Protein 1O2D (pdb70)

Secondary structure (P-SEA, 3-state):
ccccccccccccccccccccccccccccbbbbbbccccccccaaaaaaaaaaaaacccccccccccccccccccccccccccccccbbbbcccccccaaaaaaaaaaaccccccccccccccccccbbbbbbcccccccccccbbbbbccccccccccccccbbbbccccccccaaaaaaaaaaaaaaaaaaaacccccaaaaaaaaacccccccaaaaaacccccccccaaaaaaccccccccccccccccccccccccccccccccccccccccccaaaaaaaaaaacccaaaaaaaaccccbbbbcaaaaaaaaaaaaaccccccccccccaaaaaaaaaaaccc/cbbbbcccccccccccccccccccccccccbbbbbbccccccccaaaaaaaaaaaaacccccccccccccccccccccccccccccccbbbbcccccccaaaaaaaaaacccccccccccccccccccbbbbbbcccccccccccbbbbbcccbbbbbbcccccbbbbccccccccaaaaaaaaaaaaaaaaaaaacccccaaaaaaaaacccccccaaaaaacccccccccaaaaaaccccccccccccccccccccccccccccccccccccccccccaaaaaaaaaaacccaaaaaaaaccbbbbbbcaaaaaaaaaaaaaccccccccccccaaaaaaaaaaaac

Sequence (697 aa):
VWEFYPTDVFFGEKILEKRGNIIDLLGKRALVVTGKSSSKKNGSLDDLKKLLDETEISYEIFDEVEENPSFDNVKAVERYRNDSFDFVVGLGGGSPDFAKAVAVLLKEKDLSVEDLYDREKVKHWLPVVEIPTTAGTGSEVTPYSILTDPEGNKRGCTLFPVYAFLDPRYTYSSDELTLSTGVDALSHAVEGYLSRKSTPPSDALAIEAKIIHRNLPKAIEGNREARKKFVASCLAGVIAQTGTTLAHHALGYPLTTEKGIKHGKATGVLPFVEVKEEIPEKVDTVNHIFGGSLLKFLKELGLYEKVAVSSEELEKWVEKGSRAKHLKNTPGTFTPEKIRNIYREALGVHHVWEFYPTDVFFGEKILEKRGNIIDLLGKRALVVTGKSSSKKNGSLDDLKKLLDETEISYEIFDEVEENPSFDNVKAVERYRNDSFDFVVGLGGGSPDFAKAVAVLLKEKDLSVEDLYDREKVKHWLPVVEIPTTAGTGSEVTPYSILTDPEGNKRGCTLFPVYAFLDPRYTYSSDELTLSTGVDALSHAVEGYLSRKSTPPSDALAIEAKIIHRNLPKAIEGNREARKKFVASCLAGVIAQTGTTLAHHALGYPLTTEKGIKHGKATGVLPFVEVKEEIPEKVDTVNHIFGGSLLKFLKELGLYEKVAVSSEELEKWVEKGSRAKHLKNTPGTFTPEKIRNIYREALG

Radius of gyration: 32.46 Å; Cα contacts (8 Å, |Δi|>4): 1405; chains: 2; bounding box: 73×88×67 Å

Solvent-accessible surface area: 29271 Å² total

Nearest PDB structures (foldseek):
  1o2d-assembly1_A  TM=9.999E-01  e=1.617E-58  Thermotoga maritima
  1vhd-assembly1_B  TM=1.001E+00  e=2.723E-58  Thermotoga maritima
  1vlj-assembly1_A  TM=8.735E-01  e=1.196E-21  Thermotoga maritima MSB8
  7w9z-assembly1_B  TM=8.378E-01  e=2.999E-19  Bacillus spizizenii ATCC 6633 = JCM 2499
  3rf7-assembly1_A-2  TM=7.989E-01  e=1.140E-16  Shewanella denitrificans OS217

Structure (mmCIF, N/CA/C/O backbone):
data_1O2D
#
_entry.id   1O2D
#
_cell.length_a   58.047
_cell.length_b   85.283
_cell.length_c   72.080
_cell.angle_alpha   90.00
_cell.angle_beta   96.29
_cell.angle_gamma   90.00
#
_symmetry.space_group_name_H-M   'P 1 21 1'
#
loop_
_entity.id
_entity.type
_entity.pdbx_description
1 polymer 'Alcohol dehydrogenase, iron-containing'
2 non-polymer 'FE (III) ION'
3 non-polymer 'NADP NICOTINAMIDE-ADENINE-DINUCLEOTIDE PHOSPHATE'
4 non-polymer 2-AMINO-2-HYDROXYMETHYL-PROPANE-1,3-DIOL
5 water water
#
loop_
_atom_site.group_PDB
_atom_site.id
_atom_site.type_symbol
_atom_site.label_atom_id
_atom_site.label_alt_id
_atom_site.label_comp_id
_atom_site.label_asym_id
_atom_site.label_entity_id
_atom_site.label_seq_id
_atom_site.pdbx_PDB_ins_code
_atom_site.Cartn_x
_atom_site.Cartn_y
_atom_site.Cartn_z
_atom_site.occupancy
_atom_site.B_iso_or_equiv
_atom_site.auth_seq_id
_atom_site.auth_comp_id
_atom_site.auth_asym_id
_atom_site.auth_atom_id
_atom_site.pdbx_PDB_model_num
ATOM 1 N N . VAL A 1 13 ? 5.696 25.802 62.663 1.00 11.19 1 VAL A N 1
ATOM 2 C CA . VAL A 1 13 ? 6.705 26.819 63.069 1.00 11.22 1 VAL A CA 1
ATOM 3 C C . VAL A 1 13 ? 6.658 28.024 62.134 1.00 9.24 1 VAL A C 1
ATOM 4 O O . VAL A 1 13 ? 6.473 27.869 60.925 1.00 10.73 1 VAL A O 1
ATOM 8 N N . TRP A 1 14 ? 6.810 29.218 62.683 1.00 6.15 2 TRP A N 1
ATOM 9 C CA . TRP A 1 14 ? 7.140 30.360 61.842 1.00 6.20 2 TRP A CA 1
ATOM 10 C C . TRP A 1 14 ? 8.365 31.079 62.382 1.00 5.21 2 TRP A C 1
ATOM 11 O O . TRP A 1 14 ? 8.734 30.945 63.558 1.00 5.26 2 TRP A O 1
ATOM 22 N N . GLU A 1 15 ? 8.995 31.828 61.486 1.00 4.84 3 GLU A N 1
ATOM 23 C CA . GLU A 1 15 ? 10.197 32.612 61.763 1.00 5.67 3 GLU A CA 1
ATOM 24 C C . GLU A 1 15 ? 10.017 34.020 61.237 1.00 5.96 3 GLU A C 1
ATOM 25 O O . GLU A 1 15 ? 9.412 34.211 60.169 1.00 7.20 3 GLU A O 1
ATOM 31 N N . PHE A 1 16 ? 10.509 35.000 61.994 1.00 4.69 4 PHE A N 1
ATOM 32 C CA . PHE A 1 16 ? 10.686 36.341 61.466 1.00 5.13 4 PHE A CA 1
ATOM 33 C C . PHE A 1 16 ? 12.149 36.698 61.499 1.00 5.48 4 PHE A C 1
ATOM 34 O O . PHE A 1 16 ? 12.778 36.625 62.538 1.00 4.70 4 PHE A O 1
ATOM 42 N N . TYR A 1 17 ? 12.657 37.129 60.358 1.00 5.25 5 TYR A N 1
ATOM 43 C CA . TYR A 1 17 ? 14.011 37.614 60.284 1.00 4.73 5 TYR A CA 1
ATOM 44 C C . TYR A 1 17 ? 14.073 38.665 59.176 1.00 5.67 5 TYR A C 1
ATOM 45 O O . TYR A 1 17 ? 13.768 38.410 58.023 1.00 6.23 5 TYR A O 1
ATOM 62 N N . PRO A 1 19 ? 16.838 41.715 59.106 1.00 6.61 7 PRO A N 1
ATOM 63 C CA . PRO A 1 19 ? 17.873 42.434 59.854 1.00 7.31 7 PRO A CA 1
ATOM 64 C C . PRO A 1 19 ? 18.350 43.749 59.259 1.00 8.49 7 PRO A C 1
ATOM 65 O O . PRO A 1 19 ? 19.170 44.433 59.889 1.00 8.50 7 PRO A O 1
ATOM 69 N N . THR A 1 20 ? 17.826 44.135 58.109 1.00 6.39 8 THR A N 1
ATOM 70 C CA . THR A 1 20 ? 18.243 45.370 57.490 1.00 6.96 8 THR A CA 1
ATOM 71 C C . THR A 1 20 ? 17.820 46.548 58.348 1.00 7.62 8 THR A C 1
ATOM 72 O O . THR A 1 20 ? 16.704 46.574 58.874 1.00 7.89 8 THR A O 1
ATOM 76 N N . ASP A 1 21 ? 18.720 47.531 58.493 1.00 6.45 9 ASP A N 1
ATOM 77 C CA . ASP A 1 21 ? 18.393 48.783 59.194 1.00 6.50 9 ASP A CA 1
ATOM 78 C C . ASP A 1 21 ? 17.914 49.775 58.121 1.00 6.88 9 ASP A C 1
ATOM 79 O O . ASP A 1 21 ? 18.654 50.122 57.215 1.00 7.38 9 ASP A O 1
ATOM 84 N N . VAL A 1 22 ? 16.624 50.129 58.204 1.00 6.67 10 VAL A N 1
ATOM 85 C CA . VAL A 1 22 ? 15.907 50.843 57.142 1.00 6.81 10 VAL A CA 1
ATOM 86 C C . VAL A 1 22 ? 15.671 52.272 57.566 1.00 6.84 10 VAL A C 1
ATOM 87 O O . VAL A 1 22 ? 15.174 52.530 58.674 1.00 7.63 10 VAL A O 1
ATOM 91 N N . PHE A 1 23 ? 16.036 53.201 56.698 1.00 6.89 11 PHE A N 1
ATOM 92 C CA . PHE A 1 23 ? 15.876 54.615 56.951 1.00 6.59 11 PHE A CA 1
ATOM 93 C C . PHE A 1 23 ? 15.068 55.235 55.820 1.00 6.75 11 PHE A C 1
ATOM 94 O O . PHE A 1 23 ? 15.398 55.040 54.670 1.00 8.03 11 PHE A O 1
ATOM 102 N N . PHE A 1 24 ? 14.005 55.955 56.154 1.00 6.73 12 PHE A N 1
ATOM 103 C CA . PHE A 1 24 ? 13.085 56.525 55.181 1.00 6.95 12 PHE A CA 1
ATOM 104 C C . PHE A 1 24 ? 12.889 58.020 55.423 1.00 6.67 12 PHE A C 1
ATOM 105 O O . PHE A 1 24 ? 12.571 58.439 56.523 1.00 7.79 12 PHE A O 1
ATOM 113 N N . GLY A 1 25 ? 13.014 58.817 54.369 1.00 6.74 13 GLY A N 1
ATOM 114 C CA . GLY A 1 25 ? 12.633 60.210 54.415 1.00 7.98 13 GLY A CA 1
ATOM 115 C C . GLY A 1 25 ? 13.265 61.053 53.345 1.00 7.29 13 GLY A C 1
ATOM 116 O O . GLY A 1 25 ? 14.207 60.651 52.702 1.00 7.85 13 GLY A O 1
ATOM 117 N N . GLU A 1 26 ? 12.740 62.257 53.168 1.00 8.07 14 GLU A N 1
ATOM 118 C CA . GLU A 1 26 ? 13.405 63.211 52.296 1.00 7.42 14 GLU A CA 1
ATOM 119 C C . GLU A 1 26 ? 14.769 63.532 52.858 1.00 7.99 14 GLU A C 1
ATOM 120 O O . GLU A 1 26 ? 14.927 63.692 54.068 1.00 8.73 14 GLU A O 1
ATOM 126 N N . LYS A 1 27 ? 15.754 63.621 51.976 1.00 7.34 15 LYS A N 1
ATOM 127 C CA . LYS A 1 27 ? 17.143 63.881 52.356 1.00 7.66 15 LYS A CA 1
ATOM 128 C C . LYS A 1 27 ? 17.719 62.851 53.326 1.00 8.47 15 LYS A C 1
ATOM 129 O O . LYS A 1 27 ? 18.556 63.149 54.170 1.00 8.49 15 LYS A O 1
ATOM 135 N N . ILE A 1 28 ? 17.328 61.593 53.154 1.00 7.67 16 ILE A N 1
ATOM 136 C CA . ILE A 1 28 ? 17.759 60.556 54.083 1.00 8.16 16 ILE A CA 1
ATOM 137 C C . ILE A 1 28 ? 19.258 60.283 54.007 1.00 8.47 16 ILE A C 1
ATOM 138 O O . ILE A 1 28 ? 19.846 59.885 54.999 1.00 8.86 16 ILE A O 1
ATOM 143 N N . LEU A 1 29 ? 19.888 60.455 52.846 1.00 8.26 17 LEU A N 1
ATOM 144 C CA . LEU A 1 29 ? 21.323 60.214 52.785 1.00 8.50 17 LEU A CA 1
ATOM 145 C C . LEU A 1 29 ? 22.074 61.267 53.610 1.00 8.35 17 LEU A C 1
ATOM 146 O O . LEU A 1 29 ? 22.989 60.933 54.350 1.00 9.15 17 LEU A O 1
ATOM 151 N N . GLU A 1 30 ? 21.630 62.518 53.532 1.00 8.29 18 GLU A N 1
ATOM 152 C CA . GLU A 1 30 ? 22.152 63.550 54.432 1.00 9.47 18 GLU A CA 1
ATOM 153 C C . GLU A 1 30 ? 21.925 63.227 55.897 1.00 9.90 18 GLU A C 1
ATOM 154 O O . GLU A 1 30 ? 22.834 63.357 56.738 1.00 10.64 18 GLU A O 1
ATOM 160 N N . LYS A 1 31 ? 20.720 62.824 56.227 1.00 9.61 19 LYS A N 1
ATOM 161 C CA . LYS A 1 31 ? 20.322 62.727 57.631 1.00 9.59 19 LYS A CA 1
ATOM 162 C C . LYS A 1 31 ? 20.743 61.446 58.334 1.00 11.37 19 LYS A C 1
ATOM 163 O O . LYS A 1 31 ? 20.942 61.440 59.547 1.00 14.39 19 LYS A O 1
ATOM 169 N N . ARG A 1 32 ? 20.881 60.363 57.600 1.00 9.01 20 ARG A N 1
ATOM 170 C CA . ARG A 1 32 ? 21.207 59.082 58.216 1.00 9.20 20 ARG A CA 1
ATOM 171 C C . ARG A 1 32 ? 22.320 58.340 57.501 1.00 8.19 20 ARG A C 1
ATOM 172 O O . ARG A 1 32 ? 22.781 57.325 58.005 1.00 9.57 20 ARG A O 1
ATOM 180 N N . GLY A 1 33 ? 22.748 58.821 56.339 1.00 8.44 21 GLY A N 1
ATOM 181 C CA . GLY A 1 33 ? 23.665 58.050 55.522 1.00 8.17 21 GLY A CA 1
ATOM 182 C C . GLY A 1 33 ? 25.070 57.888 56.076 1.00 7.90 21 GLY A C 1
ATOM 183 O O . GLY A 1 33 ? 25.788 56.980 55.675 1.00 7.89 21 GLY A O 1
ATOM 184 N N . ASN A 1 34 ? 25.483 58.748 57.006 1.00 8.65 22 ASN A N 1
ATOM 185 C CA . ASN A 1 34 ? 26.858 58.653 57.530 1.00 8.31 22 ASN A CA 1
ATOM 186 C C . ASN A 1 34 ? 27.147 57.355 58.236 1.00 9.60 22 ASN A C 1
ATOM 187 O O . ASN A 1 34 ? 28.309 57.025 58.422 1.00 9.49 22 ASN A O 1
ATOM 192 N N . ILE A 1 35 ? 26.122 56.608 58.600 1.00 8.13 23 ILE A N 1
ATOM 193 C CA . ILE A 1 35 ? 26.295 55.282 59.216 1.00 7.87 23 ILE A CA 1
ATOM 194 C C . ILE A 1 35 ? 27.082 54.328 58.329 1.00 8.57 23 ILE A C 1
ATOM 195 O O . ILE A 1 35 ? 27.695 53.385 58.837 1.00 9.32 23 ILE A O 1
ATOM 200 N N . ILE A 1 36 ? 27.121 54.584 57.019 1.00 8.49 24 ILE A N 1
ATOM 201 C CA . ILE A 1 36 ? 27.892 53.710 56.145 1.00 8.09 24 ILE A CA 1
ATOM 202 C C . ILE A 1 36 ? 29.380 53.735 56.457 1.00 8.99 24 ILE A C 1
ATOM 203 O O . ILE A 1 36 ? 30.116 52.849 56.040 1.00 8.11 24 ILE A O 1
ATOM 208 N N . ASP A 1 37 ? 29.819 54.724 57.221 1.00 8.91 25 ASP A N 1
ATOM 209 C CA . ASP A 1 37 ? 31.234 54.795 57.570 1.00 9.82 25 ASP A CA 1
ATOM 210 C C . ASP A 1 37 ? 31.668 53.639 58.456 1.00 10.23 25 ASP A C 1
ATOM 211 O O . ASP A 1 37 ? 32.870 53.358 58.588 1.00 12.29 25 ASP A O 1
ATOM 216 N N . LEU A 1 38 ? 30.700 52.947 59.033 1.00 8.96 26 LEU A N 1
ATOM 217 C CA . LEU A 1 38 ? 30.969 51.737 59.801 1.00 9.37 26 LEU A CA 1
ATOM 218 C C . LEU A 1 38 ? 31.416 50.567 58.933 1.00 9.73 26 LEU A C 1
ATOM 219 O O . LEU A 1 38 ? 31.980 49.604 59.444 1.00 11.09 26 LEU A O 1
ATOM 224 N N . LEU A 1 39 ? 31.186 50.660 57.628 1.00 9.16 27 LEU A N 1
ATOM 225 C CA . LEU A 1 39 ? 31.421 49.545 56.719 1.00 9.23 27 LEU A CA 1
ATOM 226 C C . LEU A 1 39 ? 32.805 49.544 56.092 1.00 8.97 27 LEU A C 1
ATOM 227 O O . LEU A 1 39 ? 33.264 48.509 55.633 1.00 11.37 27 LEU A O 1
ATOM 232 N N . GLY A 1 40 ? 33.469 50.691 56.064 1.00 8.95 28 GLY A N 1
ATOM 233 C CA . GLY A 1 40 ? 34.819 50.757 55.524 1.00 9.57 28 GLY A CA 1
ATOM 234 C C . GLY A 1 40 ? 35.099 52.028 54.766 1.00 9.49 28 GLY A C 1
ATOM 235 O O . GLY A 1 40 ? 34.390 52.994 54.905 1.00 11.20 28 GLY A O 1
ATOM 236 N N . LYS A 1 41 ? 36.174 52.011 53.985 1.00 8.92 29 LYS A N 1
ATOM 237 C CA . LYS A 1 41 ? 36.760 53.211 53.385 1.00 9.08 29 LYS A CA 1
ATOM 238 C C . LYS A 1 41 ? 36.723 53.209 51.869 1.00 7.80 29 LYS A C 1
ATOM 239 O O . LYS A 1 41 ? 37.115 54.194 51.263 1.00 8.72 29 LYS A O 1
ATOM 245 N N . ARG A 1 42 ? 36.248 52.124 51.258 1.00 6.63 30 ARG A N 1
ATOM 246 C CA . ARG A 1 42 ? 36.193 52.047 49.788 1.00 7.04 30 ARG A CA 1
ATOM 247 C C . ARG A 1 42 ? 34.956 51.265 49.366 1.00 6.43 30 ARG A C 1
ATOM 248 O O . ARG A 1 42 ? 34.697 50.188 49.883 1.00 7.05 30 ARG A O 1
ATOM 256 N N . ALA A 1 43 ? 34.191 51.812 48.436 1.00 6.70 31 ALA A N 1
ATOM 257 C CA . ALA A 1 43 ? 32.916 51.217 48.002 1.00 6.51 31 ALA A CA 1
ATOM 258 C C . ALA A 1 43 ? 32.794 51.112 46.480 1.00 6.53 31 ALA A C 1
ATOM 259 O O . ALA A 1 43 ? 33.318 51.955 45.748 1.00 6.50 31 ALA A O 1
ATOM 261 N N . LEU A 1 44 ? 32.076 50.087 46.026 1.00 6.37 32 LEU A N 1
ATOM 262 C CA . LEU A 1 44 ? 31.666 49.966 44.637 1.00 5.92 32 LEU A CA 1
ATOM 263 C C . LEU A 1 44 ? 30.185 50.327 44.563 1.00 6.06 32 LEU A C 1
ATOM 264 O O . LEU A 1 44 ? 29.358 49.737 45.273 1.00 7.21 32 LEU A O 1
ATOM 269 N N . VAL A 1 45 ? 29.875 51.297 43.713 1.00 5.98 33 VAL A N 1
ATOM 270 C CA . VAL A 1 45 ? 28.506 51.679 43.423 1.00 6.26 33 VAL A CA 1
ATOM 271 C C . VAL A 1 45 ? 28.088 51.012 42.122 1.00 6.87 33 VAL A C 1
ATOM 272 O O . VAL A 1 45 ? 28.770 51.150 41.109 1.00 7.20 33 VAL A O 1
ATOM 276 N N . VAL A 1 46 ? 26.952 50.319 42.156 1.00 6.36 34 VAL A N 1
ATOM 277 C CA . VAL A 1 46 ? 26.381 49.781 40.920 1.00 8.08 34 VAL A CA 1
ATOM 278 C C . VAL A 1 46 ? 25.013 50.420 40.670 1.00 7.67 34 VAL A C 1
ATOM 279 O O . VAL A 1 46 ? 24.187 50.537 41.580 1.00 7.85 34 VAL A O 1
ATOM 283 N N . THR A 1 47 ? 24.802 50.853 39.427 1.00 7.69 35 THR A N 1
ATOM 284 C CA . THR A 1 47 ? 23.611 51.571 39.054 1.00 8.21 35 THR A CA 1
ATOM 285 C C . THR A 1 47 ? 23.302 51.393 37.576 1.00 8.56 35 THR A C 1
ATOM 286 O O . THR A 1 47 ? 24.121 50.873 36.824 1.00 8.75 35 THR A O 1
ATOM 290 N N . GLY A 1 48 ? 22.106 51.792 37.170 1.00 9.24 36 GLY A N 1
ATOM 291 C CA . GLY A 1 48 ? 21.752 51.778 35.765 1.00 10.16 36 GLY A CA 1
ATOM 292 C C . GLY A 1 48 ? 22.380 52.916 34.980 1.00 11.14 36 GLY A C 1
ATOM 293 O O . GLY A 1 48 ? 23.070 53.785 35.526 1.00 11.87 36 GLY A O 1
ATOM 294 N N . LYS A 1 49 ? 22.117 52.938 33.674 1.00 12.29 37 LYS A N 1
ATOM 295 C CA . LYS A 1 49 ? 22.831 53.830 32.776 1.00 13.91 37 LYS A CA 1
ATOM 296 C C . LYS A 1 49 ? 22.468 55.302 32.909 1.00 13.77 37 LYS A C 1
ATOM 297 O O . LYS A 1 49 ? 23.328 56.157 32.704 1.00 15.60 37 LYS A O 1
ATOM 303 N N . SER A 1 50 ? 21.223 55.605 33.255 1.00 12.30 38 SER A N 1
ATOM 304 C CA . SER A 1 50 ? 20.763 56.999 33.180 1.00 12.78 38 SER A CA 1
ATOM 305 C C . SER A 1 50 ? 19.935 57.540 34.336 1.00 12.25 38 SER A C 1
ATOM 306 O O . SER A 1 50 ? 20.108 58.696 34.722 1.00 12.07 38 SER A O 1
ATOM 311 N N . SER A 1 51 ? 19.006 56.752 34.881 1.00 11.32 39 SER A N 1
ATOM 312 C CA . SER A 1 51 ? 17.988 57.367 35.738 1.00 10.49 39 SER A CA 1
ATOM 313 C C . SER A 1 51 ? 18.556 57.997 37.001 1.00 9.61 39 SER A C 1
ATOM 314 O O . SER A 1 51 ? 18.036 59.019 37.442 1.00 10.77 39 SER A O 1
ATOM 317 N N . SER A 1 52 ? 19.596 57.414 37.594 1.00 9.16 40 SER A N 1
ATOM 318 C CA . SER A 1 52 ? 20.123 57.932 38.849 1.00 9.15 40 SER A CA 1
ATOM 319 C C . SER A 1 52 ? 20.856 59.243 38.666 1.00 9.71 40 SER A C 1
ATOM 320 O O . SER A 1 52 ? 21.071 59.956 39.623 1.00 9.68 40 SER A O 1
ATOM 323 N N . LYS A 1 53 ? 21.178 59.593 37.421 1.00 10.27 41 LYS A N 1
ATOM 324 C CA . LYS A 1 53 ? 21.732 60.909 37.118 1.00 12.01 41 LYS A CA 1
ATOM 325 C C . LYS A 1 53 ? 20.691 62.014 36.992 1.00 13.07 41 LYS A C 1
ATOM 326 O O . LYS A 1 53 ? 21.063 63.193 36.960 1.00 15.90 41 LYS A O 1
ATOM 332 N N . LYS A 1 54 ? 19.414 61.646 36.887 1.00 13.62 42 LYS A N 1
ATOM 333 C CA . LYS A 1 54 ? 18.338 62.600 36.606 1.00 14.52 42 LYS A CA 1
ATOM 334 C C . LYS A 1 54 ? 17.362 62.830 37.758 1.00 15.09 42 LYS A C 1
ATOM 335 O O . LYS A 1 54 ? 16.480 63.686 37.660 1.00 17.84 42 LYS A O 1
ATOM 341 N N . ASN A 1 55 ? 17.491 62.068 38.836 1.00 13.59 43 ASN A N 1
ATOM 342 C CA . ASN A 1 55 ? 16.623 62.250 39.998 1.00 12.10 43 ASN A CA 1
ATOM 343 C C . ASN A 1 55 ? 17.364 62.705 41.265 1.00 13.27 43 ASN A C 1
ATOM 344 O O . ASN A 1 55 ? 16.808 62.656 42.370 1.00 13.54 43 ASN A O 1
ATOM 349 N N . GLY A 1 56 ? 18.615 63.109 41.104 1.00 12.85 44 GLY A N 1
ATOM 350 C CA . GLY A 1 56 ? 19.430 63.584 42.215 1.00 11.92 44 GLY A CA 1
ATOM 351 C C . GLY A 1 56 ? 20.132 62.522 43.044 1.00 10.13 44 GLY A C 1
ATOM 352 O O . GLY A 1 56 ? 20.975 62.854 43.863 1.00 10.06 44 GLY A O 1
ATOM 353 N N . SER A 1 57 ? 19.811 61.244 42.824 1.00 8.70 45 SER A N 1
ATOM 354 C CA . SER A 1 57 ? 20.256 60.200 43.722 1.00 7.68 45 SER A CA 1
ATOM 355 C C . SER A 1 57 ? 21.762 59.948 43.623 1.00 7.68 45 SER A C 1
ATOM 356 O O . SER A 1 57 ? 22.434 59.840 44.633 1.00 8.15 45 SER A O 1
ATOM 359 N N . LEU A 1 58 ? 22.287 59.851 42.414 1.00 8.03 46 LEU A N 1
ATOM 360 C CA . LEU A 1 58 ? 23.712 59.617 42.275 1.00 8.02 46 LEU A CA 1
ATOM 361 C C . LEU A 1 58 ? 24.486 60.812 42.830 1.00 9.05 46 LEU A C 1
ATOM 362 O O . LEU A 1 58 ? 25.484 60.649 43.510 1.00 8.71 46 LEU A O 1
ATOM 367 N N . ASP A 1 59 ? 23.998 62.024 42.600 1.00 9.96 47 ASP A N 1
ATOM 368 C CA . ASP A 1 59 ? 24.672 63.192 43.175 1.00 10.24 47 ASP A CA 1
ATOM 369 C C . ASP A 1 59 ? 24.657 63.174 44.725 1.00 9.16 47 ASP A C 1
ATOM 370 O O . ASP A 1 59 ? 25.648 63.526 45.376 1.00 8.44 47 ASP A O 1
ATOM 375 N N . ASP A 1 60 ? 23.531 62.813 45.319 1.00 9.09 48 ASP A N 1
ATOM 376 C CA . ASP A 1 60 ? 23.438 62.737 46.770 1.00 7.88 48 ASP A CA 1
ATOM 377 C C . ASP A 1 60 ? 24.381 61.655 47.288 1.00 7.98 48 ASP A C 1
ATOM 378 O O . ASP A 1 60 ? 24.991 61.817 48.353 1.00 8.43 48 ASP A O 1
ATOM 383 N N . LEU A 1 61 ? 24.478 60.537 46.572 1.00 7.89 49 LEU A N 1
ATOM 384 C CA . LEU A 1 61 ? 25.377 59.469 46.994 1.00 7.70 49 LEU A CA 1
ATOM 385 C C . LEU A 1 61 ? 26.838 59.893 46.911 1.00 8.15 49 LEU A C 1
ATOM 386 O O . LEU A 1 61 ? 27.624 59.636 47.834 1.00 8.42 49 LEU A O 1
ATOM 391 N N . LYS A 1 62 ? 27.207 60.560 45.821 1.00 8.10 50 LYS A N 1
ATOM 392 C CA . LYS A 1 62 ? 28.560 61.092 45.706 1.00 8.71 50 LYS A CA 1
ATOM 393 C C . LYS A 1 62 ? 28.855 62.105 46.831 1.00 8.74 50 LYS A C 1
ATOM 394 O O . LYS A 1 62 ? 29.939 62.104 47.382 1.00 9.91 50 LYS A O 1
ATOM 404 N N . LYS A 1 63 ? 27.872 62.917 47.212 1.00 8.87 51 LYS A N 1
ATOM 405 C CA . LYS A 1 63 ? 28.056 63.863 48.302 1.00 8.76 51 LYS A CA 1
ATOM 406 C C . LYS A 1 63 ? 28.318 63.119 49.609 1.00 9.02 51 LYS A C 1
ATOM 407 O O . LYS A 1 63 ? 29.181 63.504 50.379 1.00 9.75 51 LYS A O 1
ATOM 413 N N . LEU A 1 64 ? 27.582 62.043 49.837 1.00 8.24 52 LEU A N 1
ATOM 414 C CA . LEU A 1 64 ? 27.695 61.248 51.042 1.00 8.67 52 LEU A CA 1
ATOM 415 C C . LEU A 1 64 ? 29.049 60.536 51.123 1.00 7.87 52 LEU A C 1
ATOM 416 O O . LEU A 1 64 ? 29.712 60.524 52.180 1.00 9.06 52 LEU A O 1
ATOM 421 N N . LEU A 1 65 ? 29.495 59.978 50.009 1.00 8.51 53 LEU A N 1
ATOM 422 C CA . LEU A 1 65 ? 30.781 59.299 49.982 1.00 8.10 53 LEU A CA 1
ATOM 423 C C . LEU A 1 65 ? 31.924 60.295 50.189 1.00 9.34 53 LEU A C 1
ATOM 424 O O . LEU A 1 65 ? 32.926 59.993 50.833 1.00 9.35 53 LEU A O 1
ATOM 429 N N . ASP A 1 66 ? 31.801 61.475 49.617 1.00 10.09 54 ASP A N 1
ATOM 430 C CA . ASP A 1 66 ? 32.791 62.508 49.844 1.00 11.17 54 ASP A CA 1
ATOM 431 C C . ASP A 1 66 ? 32.801 62.944 51.308 1.00 10.89 54 ASP A C 1
ATOM 432 O O . ASP A 1 66 ? 33.870 63.026 51.904 1.00 11.69 54 ASP A O 1
ATOM 437 N N . GLU A 1 67 ? 31.633 63.155 51.896 1.00 10.96 55 GLU A N 1
ATOM 438 C CA . GLU A 1 67 ? 31.500 63.562 53.303 1.00 11.40 55 GLU A CA 1
ATOM 439 C C . GLU A 1 67 ? 32.136 62.567 54.253 1.00 11.83 55 GLU A C 1
ATOM 440 O O . GLU A 1 67 ? 32.872 62.957 55.166 1.00 13.22 55 GLU A O 1
ATOM 446 N N . THR A 1 68 ? 31.901 61.282 53.998 1.00 10.41 56 THR A N 1
ATOM 447 C CA . THR A 1 68 ? 32.415 60.197 54.837 1.00 10.23 56 THR A CA 1
ATOM 448 C C . THR A 1 68 ? 33.836 59.795 54.470 1.00 9.85 56 THR A C 1
ATOM 449 O O . THR A 1 68 ? 34.398 58.918 55.122 1.00 11.13 56 THR A O 1
ATOM 453 N N . GLU A 1 69 ? 34.380 60.406 53.422 1.00 8.90 57 GLU A N 1
ATOM 454 C CA . GLU A 1 69 ? 35.744 60.152 52.940 1.00 9.79 57 GLU A CA 1
ATOM 455 C C . GLU A 1 69 ? 35.946 58.687 52.588 1.00 9.43 57 GLU A C 1
ATOM 456 O O . GLU A 1 69 ? 36.947 58.045 52.928 1.00 9.46 57 GLU A O 1
ATOM 462 N N . ILE A 1 70 ? 34.962 58.180 51.859 1.00 7.66 58 ILE A N 1
ATOM 463 C CA . ILE A 1 70 ? 34.981 56.820 51.325 1.00 7.72 58 ILE A CA 1
ATOM 464 C C . ILE A 1 70 ? 35.242 56.927 49.818 1.00 8.01 58 ILE A C 1
ATOM 465 O O . ILE A 1 70 ? 34.487 57.612 49.116 1.00 8.32 58 ILE A O 1
ATOM 470 N N . SER A 1 71 ? 36.332 56.326 49.338 1.00 6.19 59 SER A N 1
ATOM 471 C CA . SER A 1 71 ? 36.628 56.341 47.903 1.00 6.72 59 SER A CA 1
ATOM 472 C C . SER A 1 71 ? 35.681 55.371 47.207 1.00 6.59 59 SER A C 1
ATOM 473 O O . SER A 1 71 ? 35.105 54.466 47.826 1.00 6.97 59 SER A O 1
ATOM 476 N N . TYR A 1 72 ? 35.535 55.536 45.908 1.00 6.51 60 TYR A N 1
ATOM 477 C CA . TYR A 1 72 ? 34.579 54.704 45.203 1.00 7.46 60 TYR A CA 1
ATOM 478 C C . TYR A 1 72 ? 34.856 54.585 43.736 1.00 7.53 60 TYR A C 1
ATOM 479 O O . TYR A 1 72 ? 35.576 55.393 43.157 1.00 8.00 60 TYR A O 1
ATOM 488 N N . GLU A 1 73 ? 34.260 53.555 43.140 1.00 7.43 61 GLU A N 1
ATOM 489 C CA . GLU A 1 73 ? 34.093 53.467 41.697 1.00 7.89 61 GLU A CA 1
ATOM 490 C C . GLU A 1 73 ? 32.612 53.316 41.404 1.00 8.41 61 GLU A C 1
ATOM 491 O O . GLU A 1 73 ? 31.881 52.804 42.226 1.00 7.98 61 GLU A O 1
ATOM 497 N N . ILE A 1 74 ? 32.192 53.798 40.245 1.00 8.89 62 ILE A N 1
ATOM 498 C CA . ILE A 1 74 ? 30.821 53.657 39.748 1.00 8.77 62 ILE A CA 1
ATOM 499 C C . ILE A 1 74 ? 30.768 52.775 38.522 1.00 9.74 62 ILE A C 1
ATOM 500 O O . ILE A 1 74 ? 31.389 53.070 37.488 1.00 10.04 62 ILE A O 1
ATOM 505 N N . PHE A 1 75 ? 29.983 51.708 38.638 1.00 8.86 63 PHE A N 1
ATOM 506 C CA . PHE A 1 75 ? 29.589 50.880 37.518 1.00 8.81 63 PHE A CA 1
ATOM 507 C C . PHE A 1 75 ? 28.160 51.247 37.168 1.00 9.95 63 PHE A C 1
ATOM 508 O O . PHE A 1 75 ? 27.225 50.824 37.843 1.00 10.03 63 PHE A O 1
ATOM 516 N N . ASP A 1 76 ? 28.009 52.059 36.123 1.00 9.96 64 ASP A N 1
ATOM 517 C CA . ASP A 1 76 ? 26.702 52.563 35.707 1.00 10.46 64 ASP A CA 1
ATOM 518 C C . ASP A 1 76 ? 26.253 51.875 34.439 1.00 11.43 64 ASP A C 1
ATOM 519 O O . ASP A 1 76 ? 25.750 52.498 33.522 1.00 13.60 64 ASP A O 1
ATOM 524 N N . GLU A 1 77 ? 26.422 50.555 34.415 1.00 11.07 65 GLU A N 1
ATOM 525 C CA . GLU A 1 77 ? 26.114 49.760 33.247 1.00 10.30 65 GLU A CA 1
ATOM 526 C C . GLU A 1 77 ? 25.251 48.575 33.563 1.00 9.44 65 GLU A C 1
ATOM 527 O O . GLU A 1 77 ? 25.220 47.598 32.817 1.00 10.61 65 GLU A O 1
ATOM 533 N N . VAL A 1 78 ? 24.483 48.651 34.640 1.00 8.74 66 VAL A N 1
ATOM 534 C CA . VAL A 1 78 ? 23.542 47.588 34.920 1.00 8.47 66 VAL A CA 1
ATOM 535 C C . VAL A 1 78 ? 22.333 47.693 33.989 1.00 9.84 66 VAL A C 1
ATOM 536 O O . VAL A 1 78 ? 21.683 48.739 33.904 1.00 10.52 66 VAL A O 1
ATOM 540 N N . GLU A 1 79 ? 22.031 46.579 33.315 1.00 10.30 67 GLU A N 1
ATOM 541 C CA . GLU A 1 79 ? 20.881 46.506 32.417 1.00 11.82 67 GLU A CA 1
ATOM 542 C C . GLU A 1 79 ? 19.655 46.015 33.146 1.00 11.79 67 GLU A C 1
ATOM 543 O O . GLU A 1 79 ? 19.770 45.337 34.154 1.00 12.14 67 GLU A O 1
ATOM 549 N N . GLU A 1 80 ? 18.474 46.363 32.635 1.00 12.50 68 GLU A N 1
ATOM 550 C CA . GLU A 1 80 ? 17.229 45.811 33.164 1.00 12.63 68 GLU A CA 1
ATOM 551 C C . GLU A 1 80 ? 17.261 44.287 33.099 1.00 12.48 68 GLU A C 1
ATOM 552 O O . GLU A 1 80 ? 17.672 43.718 32.069 1.00 12.37 68 GLU A O 1
ATOM 558 N N . ASN A 1 81 ? 16.773 43.610 34.142 1.00 12.27 69 ASN A N 1
ATOM 559 C CA . ASN A 1 81 ? 16.764 42.143 34.150 1.00 11.82 69 ASN A CA 1
ATOM 560 C C . ASN A 1 81 ? 18.181 41.618 33.903 1.00 12.12 69 ASN A C 1
ATOM 561 O O . ASN A 1 81 ? 18.454 40.900 32.927 1.00 13.60 69 ASN A O 1
ATOM 566 N N . PRO A 1 82 ? 19.114 41.985 34.771 1.00 11.31 70 PRO A N 1
ATOM 567 C CA . PRO A 1 82 ? 20.529 41.749 34.475 1.00 11.29 70 PRO A CA 1
ATOM 568 C C . PRO A 1 82 ? 20.864 40.286 34.234 1.00 11.08 70 PRO A C 1
ATOM 569 O O . PRO A 1 82 ? 20.401 39.387 34.914 1.00 10.64 70 PRO A O 1
ATOM 573 N N . SER A 1 83 ? 21.690 40.046 33.230 1.00 12.50 71 SER A N 1
ATOM 574 C CA . SER A 1 83 ? 22.080 38.701 32.897 1.00 12.90 71 SER A CA 1
ATOM 575 C C . SER A 1 83 ? 23.319 38.242 33.671 1.00 13.38 71 SER A C 1
ATOM 576 O O . SER A 1 83 ? 24.072 39.064 34.204 1.00 12.81 71 SER A O 1
ATOM 579 N N . PHE A 1 84 ? 23.561 36.930 33.684 1.00 13.37 72 PHE A N 1
ATOM 580 C CA . PHE A 1 84 ? 24.806 36.369 34.197 1.00 13.98 72 PHE A CA 1
ATOM 581 C C . PHE A 1 84 ? 26.009 37.084 33.549 1.00 14.90 72 PHE A C 1
ATOM 582 O O . PHE A 1 84 ? 26.983 37.420 34.226 1.00 14.16 72 PHE A O 1
ATOM 590 N N . ASP A 1 85 ? 25.931 37.357 32.244 1.00 15.39 73 ASP A N 1
ATOM 591 C CA . ASP A 1 85 ? 27.022 38.037 31.536 1.00 17.91 73 ASP A CA 1
ATOM 592 C C . ASP A 1 85 ? 27.260 39.476 32.004 1.00 16.46 73 ASP A C 1
ATOM 593 O O . ASP A 1 85 ? 28.403 39.926 32.051 1.00 17.47 73 ASP A O 1
ATOM 598 N N . ASN A 1 86 ? 26.183 40.198 32.285 1.00 15.82 74 ASN A N 1
ATOM 599 C CA . ASN A 1 86 ? 26.244 41.582 32.757 1.00 15.16 74 ASN A CA 1
ATOM 600 C C . ASN A 1 86 ? 26.968 41.564 34.118 1.00 14.80 74 ASN A C 1
ATOM 601 O O . ASN A 1 86 ? 27.859 42.390 34.343 1.00 14.31 74 ASN A O 1
ATOM 606 N N . VAL A 1 87 ? 26.664 40.576 34.975 1.00 13.79 75 VAL A N 1
ATOM 607 C CA . VAL A 1 87 ? 27.311 40.396 36.297 1.00 13.02 75 VAL A CA 1
ATOM 608 C C . VAL A 1 87 ? 28.792 40.046 36.147 1.00 14.40 75 VAL A C 1
ATOM 609 O O . VAL A 1 87 ? 29.638 40.559 36.866 1.00 15.05 75 VAL A O 1
ATOM 621 N N . LYS A 1 89 ? 30.581 40.897 33.586 1.00 15.32 77 LYS A N 1
ATOM 622 C CA . LYS A 1 89 ? 31.280 42.084 33.055 1.00 16.52 77 LYS A CA 1
ATOM 623 C C . LYS A 1 89 ? 31.811 42.962 34.196 1.00 15.79 77 LYS A C 1
ATOM 624 O O . LYS A 1 89 ? 32.914 43.539 34.123 1.00 16.77 77 LYS A O 1
ATOM 630 N N . ALA A 1 90 ? 31.024 43.067 35.258 1.00 14.67 78 ALA A N 1
ATOM 631 C CA . ALA A 1 90 ? 31.420 43.851 36.427 1.00 14.05 78 ALA A CA 1
ATOM 632 C C . ALA A 1 90 ? 32.431 43.133 37.319 1.00 13.06 78 ALA A C 1
ATOM 633 O O . ALA A 1 90 ? 33.401 43.741 37.769 1.00 12.00 78 ALA A O 1
ATOM 635 N N . VAL A 1 91 ? 32.232 41.852 37.579 1.00 12.99 79 VAL A N 1
ATOM 636 C CA . VAL A 1 91 ? 33.054 41.125 38.546 1.00 13.39 79 VAL A CA 1
ATOM 637 C C . VAL A 1 91 ? 34.491 41.019 38.007 1.00 14.49 79 VAL A C 1
ATOM 638 O O . VAL A 1 91 ? 35.458 41.261 38.730 1.00 14.71 79 VAL A O 1
ATOM 642 N N . GLU A 1 92 ? 34.608 40.735 36.717 1.00 14.29 80 GLU A N 1
ATOM 643 C CA . GLU A 1 92 ? 35.902 40.802 36.024 1.00 15.38 80 GLU A CA 1
ATOM 644 C C . GLU A 1 92 ? 36.570 42.183 36.083 1.00 15.45 80 GLU A C 1
ATOM 645 O O . GLU A 1 92 ? 37.792 42.270 36.213 1.00 16.50 80 GLU A O 1
ATOM 651 N N . ARG A 1 93 ? 35.794 43.248 35.894 1.00 13.95 81 ARG A N 1
ATOM 652 C CA . ARG A 1 93 ? 36.323 44.614 35.970 1.00 12.85 81 ARG A CA 1
ATOM 653 C C . ARG A 1 93 ? 36.817 44.963 37.387 1.00 13.49 81 ARG A C 1
ATOM 654 O O . ARG A 1 93 ? 37.854 45.650 37.482 1.00 15.62 81 ARG A O 1
ATOM 662 N N . TYR A 1 94 ? 36.173 44.414 38.449 1.00 12.68 82 TYR A N 1
ATOM 663 C CA . TYR A 1 94 ? 36.401 44.798 39.876 1.00 11.96 82 TYR A CA 1
ATOM 664 C C . TYR A 1 94 ? 36.982 43.796 40.937 1.00 12.22 82 TYR A C 1
ATOM 665 O O . TYR A 1 94 ? 37.247 44.190 42.086 1.00 12.45 82 TYR A O 1
ATOM 674 N N . ARG A 1 95 ? 37.215 42.531 40.589 1.00 12.55 83 ARG A N 1
ATOM 675 C CA . ARG A 1 95 ? 37.806 41.575 41.547 1.00 12.28 83 ARG A CA 1
ATOM 676 C C . ARG A 1 95 ? 39.263 41.889 41.863 1.00 10.63 83 ARG A C 1
ATOM 677 O O . ARG A 1 95 ? 39.826 41.393 42.852 1.00 13.58 83 ARG A O 1
ATOM 685 N N . ASN A 1 96 ? 39.905 42.672 41.008 1.00 8.03 84 ASN A N 1
ATOM 686 C CA . ASN A 1 96 ? 41.295 43.050 41.269 1.00 6.86 84 ASN A CA 1
ATOM 687 C C . ASN A 1 96 ? 41.448 44.331 42.074 1.00 6.87 84 ASN A C 1
ATOM 688 O O . ASN A 1 96 ? 42.537 44.851 42.197 1.00 5.55 84 ASN A O 1
ATOM 693 N N . ASP A 1 97 ? 40.367 44.821 42.638 1.00 8.32 85 ASP A N 1
ATOM 694 C CA . ASP A 1 97 ? 40.360 45.977 43.541 1.00 8.79 85 ASP A CA 1
ATOM 695 C C . ASP A 1 97 ? 40.149 45.460 44.974 1.00 8.65 85 ASP A C 1
ATOM 696 O O . ASP A 1 97 ? 40.271 44.261 45.234 1.00 10.72 85 ASP A O 1
ATOM 701 N N . SER A 1 98 ? 39.832 46.357 45.890 1.00 8.79 86 SER A N 1
ATOM 702 C CA . SER A 1 98 ? 39.655 46.029 47.288 1.00 10.15 86 SER A CA 1
ATOM 703 C C . SER A 1 98 ? 38.547 46.907 47.865 1.00 9.78 86 SER A C 1
ATOM 704 O O . SER A 1 98 ? 38.771 47.928 48.532 1.00 11.91 86 SER A O 1
ATOM 707 N N . PHE A 1 99 ? 37.330 46.502 47.580 1.00 7.33 87 PHE A N 1
ATOM 708 C CA . PHE A 1 99 ? 36.164 47.205 48.095 1.00 6.83 87 PHE A CA 1
ATOM 709 C C . PHE A 1 99 ? 35.783 46.620 49.444 1.00 6.22 87 PHE A C 1
ATOM 710 O O . PHE A 1 99 ? 35.837 45.395 49.642 1.00 7.35 87 PHE A O 1
ATOM 718 N N . ASP A 1 100 ? 35.345 47.495 50.348 1.00 5.89 88 ASP A N 1
ATOM 719 C CA . ASP A 1 100 ? 34.843 47.084 51.643 1.00 6.87 88 ASP A CA 1
ATOM 720 C C . ASP A 1 100 ? 33.339 46.816 51.614 1.00 6.27 88 ASP A C 1
ATOM 721 O O . ASP A 1 100 ? 32.842 46.024 52.409 1.00 7.64 88 ASP A O 1
ATOM 726 N N . PHE A 1 101 ? 32.620 47.475 50.719 1.00 5.49 89 PHE A N 1
ATOM 727 C CA . PHE A 1 101 ? 31.186 47.282 50.599 1.00 6.36 89 PHE A CA 1
ATOM 728 C C . PHE A 1 101 ? 30.688 47.695 49.225 1.00 5.83 89 PHE A C 1
ATOM 729 O O . PHE A 1 101 ? 31.426 48.315 48.451 1.00 6.20 89 PHE A O 1
ATOM 737 N N . VAL A 1 102 ? 29.464 47.307 48.916 1.00 5.74 90 VAL A N 1
ATOM 738 C CA . VAL A 1 102 ? 28.839 47.584 47.629 1.00 6.80 90 VAL A CA 1
ATOM 739 C C . VAL A 1 102 ? 27.536 48.336 47.886 1.00 7.69 90 VAL A C 1
ATOM 740 O O . VAL A 1 102 ? 26.809 48.019 48.833 1.00 8.40 90 VAL A O 1
ATOM 744 N N . VAL A 1 103 ? 27.281 49.339 47.057 1.00 6.01 91 VAL A N 1
ATOM 745 C CA . VAL A 1 103 ? 26.062 50.124 47.093 1.00 6.63 91 VAL A CA 1
ATOM 746 C C . VAL A 1 103 ? 25.290 49.911 45.816 1.00 7.30 91 VAL A C 1
ATOM 747 O O . VAL A 1 103 ? 25.798 50.166 44.727 1.00 7.86 91 VAL A O 1
ATOM 751 N N . GLY A 1 104 ? 24.059 49.416 45.940 1.00 6.50 92 GLY A N 1
ATOM 752 C CA . GLY A 1 104 ? 23.133 49.358 44.831 1.00 6.42 92 GLY A CA 1
ATOM 753 C C . GLY A 1 104 ? 22.249 50.577 44.825 1.00 6.91 92 GLY A C 1
ATOM 754 O O . GLY A 1 104 ? 21.617 50.914 45.830 1.00 8.07 92 GLY A O 1
ATOM 755 N N . LEU A 1 105 ? 22.216 51.250 43.685 1.00 7.00 93 LEU A N 1
ATOM 756 C CA . LEU A 1 105 ? 21.454 52.496 43.519 1.00 7.53 93 LEU A CA 1
ATOM 757 C C . LEU A 1 105 ? 20.559 52.393 42.298 1.00 8.09 93 LEU A C 1
ATOM 758 O O . LEU A 1 105 ? 21.042 52.307 41.166 1.00 8.75 93 LEU A O 1
ATOM 763 N N . GLY A 1 106 ? 19.259 52.424 42.522 1.00 7.31 94 GLY A N 1
ATOM 764 C CA . GLY A 1 106 ? 18.295 52.338 41.432 1.00 8.21 94 GLY A CA 1
ATOM 765 C C . GLY A 1 106 ? 17.145 51.422 41.770 1.00 8.17 94 GLY A C 1
ATOM 766 O O . GLY A 1 106 ? 16.774 51.261 42.910 1.00 8.01 94 GLY A O 1
ATOM 767 N N . GLY A 1 107 ? 16.598 50.789 40.739 1.00 8.09 95 GLY A N 1
ATOM 768 C CA . GLY A 1 107 ? 15.542 49.836 40.931 1.00 8.68 95 GLY A CA 1
ATOM 769 C C . GLY A 1 107 ? 16.078 48.463 41.269 1.00 7.79 95 GLY A C 1
ATOM 770 O O . GLY A 1 107 ? 17.220 48.278 41.644 1.00 8.37 95 GLY A O 1
ATOM 771 N N . GLY A 1 108 ? 15.199 47.486 41.162 1.00 8.43 96 GLY A N 1
ATOM 772 C CA . GLY A 1 108 ? 15.568 46.135 41.486 1.00 7.86 96 GLY A CA 1
ATOM 773 C C . GLY A 1 108 ? 16.724 45.582 40.680 1.00 7.70 96 GLY A C 1
ATOM 774 O O . GLY A 1 108 ? 17.448 44.750 41.165 1.00 9.10 96 GLY A O 1
ATOM 775 N N . SER A 1 109 ? 16.896 46.019 39.445 1.00 8.37 97 SER A N 1
ATOM 776 C CA . SER A 1 109 ? 17.987 45.483 38.650 1.00 8.37 97 SER A CA 1
ATOM 777 C C . SER A 1 109 ? 19.348 45.821 39.276 1.00 8.18 97 SER A C 1
ATOM 778 O O . SER A 1 109 ? 20.104 44.914 39.559 1.00 7.99 97 SER A O 1
ATOM 781 N N . PRO A 1 110 ? 19.700 47.092 39.481 1.00 7.26 98 PRO A N 1
ATOM 782 C CA . PRO A 1 110 ? 20.977 47.357 40.152 1.00 7.01 98 PRO A CA 1
ATOM 783 C C . PRO A 1 110 ? 21.016 46.922 41.608 1.00 7.35 98 PRO A C 1
ATOM 784 O O . PRO A 1 110 ? 22.070 46.533 42.078 1.00 7.41 98 PRO A O 1
ATOM 796 N N . ASP A 1 112 ? 19.643 44.177 42.882 1.00 8.00 100 ASP A N 1
ATOM 797 C CA . ASP A 1 112 ? 19.942 42.751 42.843 1.00 7.90 100 ASP A CA 1
ATOM 798 C C . ASP A 1 112 ? 21.380 42.494 42.372 1.00 7.94 100 ASP A C 1
ATOM 799 O O . ASP A 1 112 ? 22.065 41.592 42.862 1.00 8.42 100 ASP A O 1
ATOM 804 N N . PHE A 1 113 ? 21.801 43.261 41.390 1.00 7.67 101 PHE A N 1
ATOM 805 C CA . PHE A 1 113 ? 23.169 43.185 40.864 1.00 7.64 101 PHE A CA 1
ATOM 806 C C . PHE A 1 113 ? 24.161 43.403 42.000 1.00 6.70 101 PHE A C 1
ATOM 807 O O . PHE A 1 113 ? 25.161 42.712 42.092 1.00 6.94 101 PHE A O 1
ATOM 815 N N . ALA A 1 114 ? 23.895 44.383 42.863 1.00 7.07 102 ALA A N 1
ATOM 816 C CA . ALA A 1 114 ? 24.799 44.684 43.984 1.00 7.03 102 ALA A CA 1
ATOM 817 C C . ALA A 1 114 ? 24.978 43.481 44.910 1.00 7.03 102 ALA A C 1
ATOM 818 O O . ALA A 1 114 ? 26.088 43.200 45.349 1.00 7.36 102 ALA A O 1
ATOM 820 N N . LYS A 1 115 ? 23.899 42.752 45.173 1.00 6.80 103 LYS A N 1
ATOM 821 C CA . LYS A 1 115 ? 23.981 41.584 46.036 1.00 7.28 103 LYS A CA 1
ATOM 822 C C . LYS A 1 115 ? 24.823 40.489 45.421 1.00 7.98 103 LYS A C 1
ATOM 823 O O . LYS A 1 115 ? 25.627 39.859 46.093 1.00 7.67 103 LYS A O 1
ATOM 829 N N . ALA A 1 116 ? 24.633 40.251 44.131 1.00 8.06 104 ALA A N 1
ATOM 830 C CA . ALA A 1 116 ? 25.437 39.223 43.458 1.00 7.69 104 ALA A CA 1
ATOM 831 C C . ALA A 1 116 ? 26.931 39.590 43.456 1.00 7.93 104 ALA A C 1
ATOM 832 O O . ALA A 1 116 ? 27.797 38.765 43.751 1.00 7.91 104 ALA A O 1
ATOM 834 N N . VAL A 1 117 ? 27.234 40.828 43.097 1.00 7.40 105 VAL A N 1
ATOM 835 C CA . VAL A 1 117 ? 28.629 41.264 43.063 1.00 8.60 105 VAL A CA 1
ATOM 836 C C . VAL A 1 117 ? 29.244 41.243 44.458 1.00 8.31 105 VAL A C 1
ATOM 837 O O . VAL A 1 117 ? 30.417 40.905 44.610 1.00 8.46 105 VAL A O 1
ATOM 841 N N . ALA A 1 118 ? 28.481 41.596 45.492 1.00 7.76 106 ALA A N 1
ATOM 842 C CA . ALA A 1 118 ? 29.049 41.585 46.849 1.00 7.99 106 ALA A CA 1
ATOM 843 C C . ALA A 1 118 ? 29.497 40.199 47.290 1.00 8.74 106 ALA A C 1
ATOM 844 O O . ALA A 1 118 ? 30.453 40.083 48.026 1.00 8.65 106 ALA A O 1
ATOM 846 N N . VAL A 1 119 ? 28.829 39.154 46.812 1.00 8.90 107 VAL A N 1
ATOM 847 C CA . VAL A 1 119 ? 29.263 37.791 47.088 1.00 10.22 107 VAL A CA 1
ATOM 848 C C . VAL A 1 119 ? 30.498 37.483 46.235 1.00 10.51 107 VAL A C 1
ATOM 849 O O . VAL A 1 119 ? 31.517 37.019 46.765 1.00 12.62 107 VAL A O 1
ATOM 853 N N . LEU A 1 120 ? 30.424 37.758 44.934 1.00 9.58 108 LEU A N 1
ATOM 854 C CA . LEU A 1 120 ? 31.470 37.310 44.006 1.00 10.00 108 LEU A CA 1
ATOM 855 C C . LEU A 1 120 ? 32.792 38.055 44.195 1.00 10.48 108 LEU A C 1
ATOM 856 O O . LEU A 1 120 ? 33.861 37.499 43.943 1.00 11.27 108 LEU A O 1
ATOM 861 N N . LEU A 1 121 ? 32.751 39.296 44.653 1.00 10.63 109 LEU A N 1
ATOM 862 C CA . LEU A 1 121 ? 34.001 40.028 44.909 1.00 11.02 109 LEU A CA 1
ATOM 863 C C . LEU A 1 121 ? 34.737 39.478 46.119 1.00 12.01 109 LEU A C 1
ATOM 864 O O . LEU A 1 121 ? 35.963 39.640 46.222 1.00 12.74 109 LEU A O 1
ATOM 869 N N . LYS A 1 122 ? 34.008 38.868 47.053 1.00 12.58 110 LYS A N 1
ATOM 870 C CA . LYS A 1 122 ? 34.579 38.281 48.254 1.00 14.19 110 LYS A CA 1
ATOM 871 C C . LYS A 1 122 ? 35.024 36.825 48.017 1.00 14.17 110 LYS A C 1
ATOM 872 O O . LYS A 1 122 ? 36.106 36.416 48.448 1.00 15.62 110 LYS A O 1
ATOM 878 N N . GLU A 1 123 ? 34.159 36.064 47.355 1.00 13.11 111 GLU A N 1
ATOM 879 C CA . GLU A 1 123 ? 34.37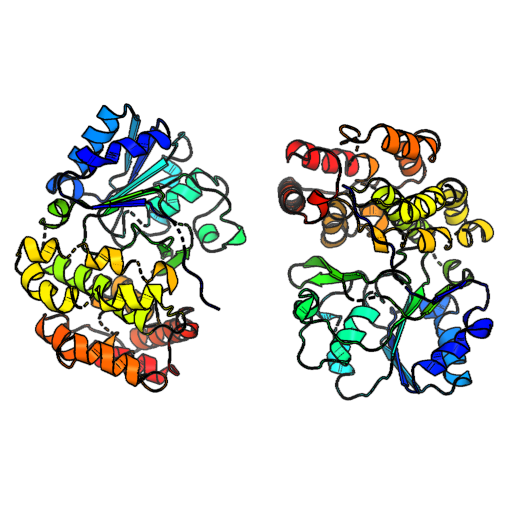3 34.658 47.012 1.00 14.04 111 GLU A CA 1
ATOM 880 C C . GLU A 1 123 ? 34.921 34.590 45.578 1.00 13.03 111 GLU A C 1
ATOM 881 O O . GLU A 1 123 ? 34.171 34.372 44.619 1.00 13.66 111 GLU A O 1
ATOM 887 N N . LYS A 1 124 ? 36.231 34.793 45.435 1.00 12.91 112 LYS A N 1
ATOM 888 C CA . LYS A 1 124 ? 36.839 35.010 44.115 1.00 13.39 112 LYS A CA 1
ATOM 889 C C . LYS A 1 124 ? 36.867 33.797 43.185 1.00 13.68 112 LYS A C 1
ATOM 890 O O . LYS A 1 124 ? 37.061 33.946 41.980 1.00 13.92 112 LYS A O 1
ATOM 896 N N . ASP A 1 125 ? 36.680 32.606 43.746 1.00 14.40 113 ASP A N 1
ATOM 897 C CA . ASP A 1 125 ? 36.644 31.374 42.965 1.00 14.99 113 ASP A CA 1
ATOM 898 C C . ASP A 1 125 ? 35.238 30.907 42.589 1.00 14.68 113 ASP A C 1
ATOM 899 O O . ASP A 1 125 ? 35.086 29.882 41.935 1.00 15.79 113 ASP A O 1
ATOM 904 N N . LEU A 1 126 ? 34.210 31.656 42.988 1.00 14.10 114 LEU A N 1
ATOM 905 C CA . LEU A 1 126 ? 32.839 31.305 42.629 1.00 14.63 114 LEU A CA 1
ATOM 906 C C . LEU A 1 126 ? 32.456 31.837 41.246 1.00 14.18 114 LEU A C 1
ATOM 907 O O . LEU A 1 126 ? 32.890 32.912 40.820 1.00 14.06 114 LEU A O 1
ATOM 912 N N . SER A 1 127 ? 31.611 31.074 40.558 1.00 13.45 115 SER A N 1
ATOM 913 C CA . SER A 1 127 ? 30.977 31.518 39.329 1.00 13.44 115 SER A CA 1
ATOM 914 C C . SER A 1 127 ? 29.603 32.087 39.683 1.00 12.80 115 SER A C 1
ATOM 915 O O . SER A 1 127 ? 29.146 31.950 40.810 1.00 13.52 115 SER A O 1
ATOM 918 N N . VAL A 1 128 ? 28.961 32.713 38.709 1.00 12.44 116 VAL A N 1
ATOM 919 C CA . VAL A 1 128 ? 27.595 33.191 38.898 1.00 12.38 116 VAL A CA 1
ATOM 920 C C . VAL A 1 128 ? 26.649 32.030 39.200 1.00 12.85 116 VAL A C 1
ATOM 921 O O . VAL A 1 128 ? 25.794 32.127 40.072 1.00 13.40 116 VAL A O 1
ATOM 925 N N . GLU A 1 129 ? 26.813 30.902 38.501 1.00 12.68 1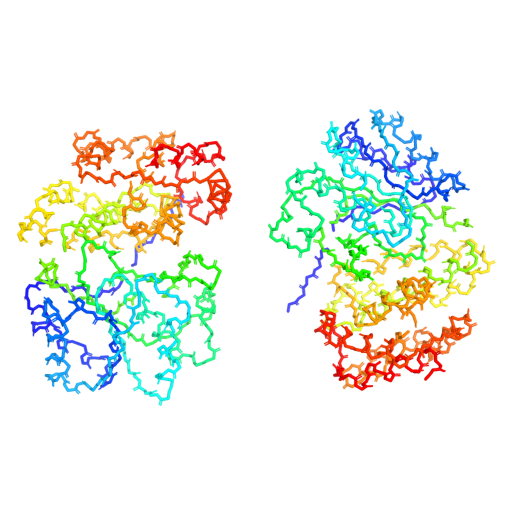17 GLU A N 1
ATOM 926 C CA . GLU A 1 129 ? 25.937 29.770 38.735 1.00 13.79 117 GLU A CA 1
ATOM 927 C C . GLU A 1 129 ? 26.050 29.279 40.175 1.00 13.60 117 GLU A C 1
ATOM 928 O O . GLU A 1 129 ? 25.071 28.796 40.736 1.00 14.98 117 GLU A O 1
ATOM 934 N N . ASP A 1 130 ? 27.236 29.411 40.780 1.00 12.91 118 ASP A N 1
ATOM 935 C CA . ASP A 1 130 ? 27.456 28.970 42.162 1.00 13.53 118 ASP A CA 1
ATOM 936 C C . ASP A 1 130 ? 26.609 29.732 43.178 1.00 13.60 118 ASP A C 1
ATOM 937 O O . ASP A 1 130 ? 26.383 29.247 44.285 1.00 14.77 118 ASP A O 1
ATOM 942 N N . LEU A 1 131 ? 26.176 30.935 42.823 1.00 13.68 119 LEU A N 1
ATOM 943 C CA . LEU A 1 131 ? 25.305 31.722 43.690 1.00 13.43 119 LEU A CA 1
ATOM 944 C C . LEU A 1 131 ? 23.986 31.015 44.015 1.00 13.32 119 LEU A C 1
ATOM 945 O O . LEU A 1 131 ? 23.336 31.332 45.024 1.00 14.29 119 LEU A O 1
ATOM 950 N N . TYR A 1 132 ? 23.602 30.071 43.158 1.00 13.36 120 TYR A N 1
ATOM 951 C CA . TYR A 1 132 ? 22.367 29.305 43.298 1.00 13.75 120 TYR A CA 1
ATOM 952 C C . TYR A 1 132 ? 22.510 28.069 44.196 1.00 16.10 120 TYR A C 1
ATOM 953 O O . TYR A 1 132 ? 21.521 27.401 44.503 1.00 18.01 120 TYR A O 1
ATOM 962 N N . ASP A 1 133 ? 23.739 27.775 44.612 1.00 17.87 121 ASP A N 1
ATOM 963 C CA . ASP A 1 133 ? 24.030 26.727 45.591 1.00 19.07 121 ASP A CA 1
ATOM 964 C C . ASP A 1 133 ? 24.292 27.394 46.953 1.00 20.03 121 ASP A C 1
ATOM 965 O O . ASP A 1 133 ? 25.361 27.958 47.172 1.00 19.95 121 ASP A O 1
ATOM 970 N N . ARG A 1 134 ? 23.313 27.329 47.856 1.00 21.23 122 ARG A N 1
ATOM 971 C CA . ARG A 1 134 ? 23.389 27.989 49.172 1.00 21.83 122 ARG A CA 1
ATOM 972 C C . ARG A 1 134 ? 24.643 27.636 49.984 1.00 22.79 122 ARG A C 1
ATOM 973 O O . ARG A 1 134 ? 25.194 28.486 50.701 1.00 24.63 122 ARG A O 1
ATOM 975 N N . GLU A 1 135 ? 25.077 26.382 49.875 1.00 22.69 123 GLU A N 1
ATOM 976 C CA . GLU A 1 135 ? 26.282 25.900 50.556 1.00 22.97 123 GLU A CA 1
ATOM 977 C C . GLU A 1 135 ? 27.546 26.664 50.142 1.00 23.78 123 GLU A C 1
ATOM 978 O O . GLU A 1 135 ? 28.487 26.783 50.939 1.00 25.04 123 GLU A O 1
ATOM 980 N N . LYS A 1 136 ? 27.571 27.161 48.902 1.00 23.10 124 LYS A N 1
ATOM 981 C CA . LYS A 1 136 ? 28.764 27.811 48.350 1.00 22.74 124 LYS A CA 1
ATOM 982 C C . LYS A 1 136 ? 28.876 29.279 48.748 1.00 23.27 124 LYS A C 1
ATOM 983 O O . LYS A 1 136 ? 29.972 29.839 48.734 1.00 25.69 124 LYS A O 1
ATOM 989 N N . VAL A 1 137 ? 27.744 29.886 49.092 1.00 23.30 125 VAL A N 1
ATOM 990 C CA . VAL A 1 137 ? 27.667 31.296 49.502 1.00 23.65 125 VAL A CA 1
ATOM 991 C C . VAL A 1 137 ? 27.868 31.384 51.015 1.00 24.05 125 VAL A C 1
ATOM 992 O O . VAL A 1 137 ? 26.907 31.378 51.778 1.00 25.42 125 VAL A O 1
ATOM 996 N N . LYS A 1 138 ? 29.130 31.449 51.435 1.00 24.21 126 LYS A N 1
ATOM 997 C CA . LYS A 1 138 ? 29.485 31.546 52.853 1.00 24.27 126 LYS A CA 1
ATOM 998 C C . LYS A 1 138 ? 29.759 32.989 53.290 1.00 24.85 126 LYS A C 1
ATOM 999 O O . LYS A 1 138 ? 29.337 33.408 54.377 1.00 27.39 126 LYS A O 1
ATOM 1001 N N . HIS A 1 139 ? 30.445 33.749 52.437 1.00 23.35 127 HIS A N 1
ATOM 1002 C CA . HIS A 1 139 ? 30.941 35.081 52.794 1.00 21.28 127 HIS A CA 1
ATOM 1003 C C . HIS A 1 139 ? 30.578 36.111 51.742 1.00 18.09 127 HIS A C 1
ATOM 1004 O O . HIS A 1 139 ? 30.352 35.777 50.587 1.00 18.32 127 HIS A O 1
ATOM 1011 N N . TRP A 1 140 ? 30.563 37.378 52.137 1.00 15.80 128 TRP A N 1
ATOM 1012 C CA . TRP A 1 140 ? 30.196 38.443 51.223 1.00 13.73 128 TRP A CA 1
ATOM 1013 C C . TRP A 1 140 ? 30.611 39.779 51.779 1.00 12.18 128 TRP A C 1
ATOM 1014 O O . TRP A 1 140 ? 30.786 39.929 52.983 1.00 12.25 128 TRP A O 1
ATOM 1025 N N . LEU A 1 141 ? 30.766 40.749 50.888 1.00 10.07 129 LEU A N 1
ATOM 1026 C CA . LEU A 1 141 ? 30.880 42.134 51.299 1.00 9.61 129 LEU A CA 1
ATOM 1027 C C . LEU A 1 141 ? 29.500 42.633 51.740 1.00 7.94 129 LEU A C 1
ATOM 1028 O O . LEU A 1 141 ? 28.489 42.226 51.197 1.00 8.38 129 LEU A O 1
ATOM 1033 N N . PRO A 1 142 ? 29.453 43.518 52.714 1.00 7.42 130 PRO A N 1
ATOM 1034 C CA . PRO A 1 142 ? 28.184 44.151 53.068 1.00 7.80 130 PRO A CA 1
ATOM 1035 C C . PRO A 1 142 ? 27.611 44.945 51.920 1.00 7.88 130 PRO A C 1
ATOM 1036 O O . PRO A 1 142 ? 28.333 45.512 51.093 1.00 7.37 130 PRO A O 1
ATOM 1040 N N . VAL A 1 143 ? 26.289 44.980 51.880 1.00 6.61 131 VAL A N 1
ATOM 1041 C CA . VAL A 1 143 ? 25.566 45.708 50.845 1.00 6.74 131 VAL A CA 1
ATOM 1042 C C . VAL A 1 143 ? 24.682 46.791 51.437 1.00 7.19 131 VAL A C 1
ATOM 1043 O O . VAL A 1 143 ? 23.985 46.576 52.417 1.00 8.85 131 VAL A O 1
ATOM 1047 N N . VAL A 1 144 ? 24.686 47.951 50.785 1.00 6.58 132 VAL A N 1
ATOM 1048 C CA . VAL A 1 144 ? 23.801 49.061 51.081 1.00 6.88 132 VAL A CA 1
ATOM 1049 C C . VAL A 1 144 ? 22.920 49.234 49.865 1.00 7.19 132 VAL A C 1
ATOM 1050 O O . VAL A 1 144 ? 23.418 49.196 48.729 1.00 7.34 132 VAL A O 1
ATOM 1054 N N . GLU A 1 145 ? 21.618 49.410 50.079 1.00 6.29 133 GLU A N 1
ATOM 1055 C CA . GLU A 1 145 ? 20.683 49.588 48.983 1.00 6.30 133 GLU A CA 1
ATOM 1056 C C . GLU A 1 145 ? 19.968 50.928 49.053 1.00 7.44 133 GLU A C 1
ATOM 1057 O O . GLU A 1 145 ? 19.529 51.340 50.119 1.00 8.06 133 GLU A O 1
ATOM 1063 N N . ILE A 1 146 ? 19.878 51.599 47.901 1.00 6.64 134 ILE A N 1
ATOM 1064 C CA . ILE A 1 146 ? 19.231 52.913 47.773 1.00 7.66 134 ILE A CA 1
ATOM 1065 C C . ILE A 1 146 ? 18.217 52.821 46.649 1.00 6.65 134 ILE A C 1
ATOM 1066 O O . ILE A 1 146 ? 18.569 53.060 45.491 1.00 7.05 134 ILE A O 1
ATOM 1071 N N . PRO A 1 147 ? 16.983 52.416 46.955 1.00 6.01 135 PRO A N 1
ATOM 1072 C CA . PRO A 1 147 ? 15.991 52.237 45.907 1.00 6.65 135 PRO A CA 1
ATOM 1073 C C . PRO A 1 147 ? 15.484 53.506 45.263 1.00 6.73 135 PRO A C 1
ATOM 1074 O O . PRO A 1 147 ? 15.370 54.526 45.919 1.00 7.40 135 PRO A O 1
ATOM 1078 N N . THR A 1 148 ? 15.094 53.392 43.991 1.00 7.01 136 THR A N 1
ATOM 1079 C CA . THR A 1 148 ? 14.514 54.532 43.302 1.00 6.85 136 THR A CA 1
ATOM 1080 C C . THR A 1 148 ? 13.217 54.193 42.585 1.00 7.29 136 THR A C 1
ATOM 1081 O O . THR A 1 148 ? 12.730 55.000 41.829 1.00 9.01 136 THR A O 1
ATOM 1085 N N . THR A 1 149 ? 12.664 53.001 42.821 1.00 7.55 137 THR A N 1
ATOM 1086 C CA . THR A 1 149 ? 11.332 52.659 42.313 1.00 7.09 137 THR A CA 1
ATOM 1087 C C . THR A 1 149 ? 10.495 52.122 43.461 1.00 7.11 137 THR A C 1
ATOM 1088 O O . THR A 1 149 ? 11.016 51.743 44.515 1.00 8.50 137 THR A O 1
ATOM 1092 N N . ALA A 1 150 ? 9.192 52.097 43.224 1.00 7.01 138 ALA A N 1
ATOM 1093 C CA . ALA A 1 150 ? 8.196 51.815 44.266 1.00 7.73 138 ALA A CA 1
ATOM 1094 C C . ALA A 1 150 ? 7.202 50.752 43.823 1.00 6.50 138 ALA A C 1
ATOM 1095 O O . ALA A 1 150 ? 6.011 51.034 43.673 1.00 8.15 138 ALA A O 1
ATOM 1097 N N . GLY A 1 151 ? 7.652 49.510 43.684 1.00 7.29 139 GLY A N 1
ATOM 1098 C CA . GLY A 1 151 ? 9.022 49.085 43.835 1.00 7.04 139 GLY A CA 1
ATOM 1099 C C . GLY A 1 151 ? 9.122 47.604 44.114 1.00 7.63 139 GLY A C 1
ATOM 1100 O O . GLY A 1 151 ? 8.126 46.954 44.414 1.00 8.56 139 GLY A O 1
ATOM 1101 N N . THR A 1 152 ? 10.344 47.096 44.021 1.00 7.60 140 THR A N 1
ATOM 1102 C CA . THR A 1 152 ? 10.655 45.688 44.204 1.00 8.29 140 THR A CA 1
ATOM 1103 C C . THR A 1 152 ? 10.843 45.299 45.647 1.00 8.46 140 THR A C 1
ATOM 1104 O O . THR A 1 152 ? 10.816 44.136 45.952 1.00 9.39 140 THR A O 1
ATOM 1108 N N . GLY A 1 153 ? 11.124 46.262 46.521 1.00 7.76 141 GLY A N 1
ATOM 1109 C CA . GLY A 1 153 ? 11.456 45.901 47.881 1.00 8.39 141 GLY A CA 1
ATOM 1110 C C . GLY A 1 153 ? 12.797 45.199 48.034 1.00 8.67 141 GLY A C 1
ATOM 1111 O O . GLY A 1 153 ? 13.097 44.696 49.108 1.00 8.19 141 GLY A O 1
ATOM 1112 N N . SER A 1 154 ? 13.647 45.222 47.007 1.00 7.18 142 SER A N 1
ATOM 1113 C CA . SER A 1 154 ? 14.914 44.529 47.080 1.00 7.79 142 SER A CA 1
ATOM 1114 C C . SER A 1 154 ? 15.805 45.045 48.208 1.00 7.31 142 SER A C 1
ATOM 1115 O O . SER A 1 154 ? 16.698 44.317 48.670 1.00 8.58 142 SER A O 1
ATOM 1119 N N . GLU A 1 155 ? 15.566 46.271 48.650 1.00 7.52 143 GLU A N 1
ATOM 1120 C CA . GLU A 1 155 ? 16.347 46.869 49.694 1.00 7.62 143 GLU A CA 1
ATOM 1121 C C . GLU A 1 155 ? 16.203 46.151 51.037 1.00 7.98 143 GLU A C 1
ATOM 1122 O O . GLU A 1 155 ? 17.008 46.367 51.935 1.00 8.10 143 GLU A O 1
ATOM 1128 N N . VAL A 1 156 ? 15.163 45.329 51.184 1.00 7.51 144 VAL A N 1
ATOM 1129 C CA . VAL A 1 156 ? 14.879 44.620 52.434 1.00 8.15 144 VAL A CA 1
ATOM 1130 C C . VAL A 1 156 ? 14.691 43.111 52.214 1.00 7.81 144 VAL A C 1
ATOM 1131 O O . VAL A 1 156 ? 14.062 42.448 53.024 1.00 8.03 144 VAL A O 1
ATOM 1135 N N . THR A 1 157 ? 15.267 42.569 51.127 1.00 7.75 145 THR A N 1
ATOM 1136 C CA . THR A 1 157 ? 15.213 41.132 50.895 1.00 7.97 145 THR A CA 1
ATOM 1137 C C . THR A 1 157 ? 16.622 40.629 50.621 1.00 7.80 145 THR A C 1
ATOM 1138 O O . THR A 1 157 ? 17.515 41.408 50.274 1.00 8.91 145 THR A O 1
ATOM 1142 N N . PRO A 1 158 ? 16.833 39.328 50.769 1.00 7.58 146 PRO A N 1
ATOM 1143 C CA . PRO A 1 158 ? 18.123 38.735 50.427 1.00 8.58 146 PRO A CA 1
ATOM 1144 C C . PRO A 1 158 ? 18.159 38.214 48.993 1.00 8.06 146 PRO A C 1
ATOM 1145 O O . PRO A 1 158 ? 19.135 37.560 48.616 1.00 10.11 146 PRO A O 1
ATOM 1149 N N . TYR A 1 159 ? 17.142 38.485 48.190 1.00 7.90 147 TYR A N 1
ATOM 1150 C CA . TYR A 1 159 ? 17.029 37.836 46.881 1.00 7.90 147 TYR A CA 1
ATOM 1151 C C . TYR A 1 159 ? 17.737 38.632 45.787 1.00 8.02 147 TYR A C 1
ATOM 1152 O O . TYR A 1 159 ? 17.798 39.852 45.839 1.00 8.68 147 TYR A O 1
ATOM 1161 N N . SER A 1 160 ? 18.211 37.912 44.772 1.00 8.33 148 SER A N 1
ATOM 1162 C CA . SER A 1 160 ? 18.760 38.524 43.559 1.00 8.17 148 SER A CA 1
ATOM 1163 C C . SER A 1 160 ? 18.225 37.742 42.365 1.00 8.65 148 SER A C 1
ATOM 1164 O O . SER A 1 160 ? 18.349 36.543 42.315 1.00 10.30 148 SER A O 1
ATOM 1167 N N . ILE A 1 161 ? 17.601 38.425 41.416 1.00 9.29 149 ILE A N 1
ATOM 1168 C CA . ILE A 1 161 ? 17.013 37.750 40.241 1.00 9.77 149 ILE A CA 1
ATOM 1169 C C . ILE A 1 161 ? 17.852 38.079 39.016 1.00 10.18 149 ILE A C 1
ATOM 1170 O O . ILE A 1 161 ? 17.908 39.220 38.583 1.00 11.53 149 ILE A O 1
ATOM 1175 N N . LEU A 1 162 ? 18.470 37.061 38.424 1.00 9.40 150 LEU A N 1
ATOM 1176 C CA . LEU A 1 162 ? 19.350 37.248 37.285 1.00 9.77 150 LEU A CA 1
ATOM 1177 C C . LEU A 1 162 ? 18.833 36.399 36.121 1.00 9.19 150 LEU A C 1
ATOM 1178 O O . LEU A 1 162 ? 18.130 35.419 36.334 1.00 11.03 150 LEU A O 1
ATOM 1183 N N . THR A 1 163 ? 19.169 36.798 34.908 1.00 9.30 151 THR A N 1
ATOM 1184 C CA . THR A 1 163 ? 18.780 36.044 33.710 1.00 10.60 151 THR A CA 1
ATOM 1185 C C . THR A 1 163 ? 19.946 35.186 33.278 1.00 11.50 151 THR A C 1
ATOM 1186 O O . THR A 1 163 ? 21.041 35.676 33.023 1.00 11.97 151 THR A O 1
ATOM 1190 N N . ASP A 1 164 ? 19.716 33.887 33.234 1.00 12.00 152 ASP A N 1
ATOM 1191 C CA . ASP A 1 164 ? 20.776 32.937 32.931 1.00 12.78 152 ASP A CA 1
ATOM 1192 C C . ASP A 1 164 ? 21.023 32.921 31.417 1.00 13.55 152 ASP A C 1
ATOM 1193 O O . ASP A 1 164 ? 20.300 33.558 30.664 1.00 12.67 152 ASP A O 1
ATOM 1198 N N . PRO A 1 165 ? 22.109 32.304 30.968 1.00 15.77 153 PRO A N 1
ATOM 1199 C CA . PRO A 1 165 ? 22.437 32.311 29.537 1.00 16.08 153 PRO A CA 1
ATOM 1200 C C . PRO A 1 165 ? 21.374 31.695 28.611 1.00 17.01 153 PRO A C 1
ATOM 1201 O O . PRO A 1 165 ? 21.350 32.034 27.419 1.00 18.04 153 PRO A O 1
ATOM 1205 N N . GLU A 1 166 ? 20.547 30.798 29.147 1.00 16.77 154 GLU A N 1
ATOM 1206 C CA . GLU A 1 166 ? 19.445 30.183 28.389 1.00 17.18 154 GLU A CA 1
ATOM 1207 C C . GLU A 1 166 ? 18.213 31.102 28.313 1.00 17.32 154 GLU A C 1
ATOM 1208 O O . GLU A 1 166 ? 17.228 30.779 27.637 1.00 18.84 154 GLU A O 1
ATOM 1211 N N . GLY A 1 167 ? 18.248 32.230 29.030 1.00 16.95 155 GLY A N 1
ATOM 1212 C CA . GLY A 1 167 ? 17.224 33.251 28.909 1.00 17.02 155 GLY A CA 1
ATOM 1213 C C . GLY A 1 167 ? 16.173 33.123 29.989 1.00 15.85 155 GLY A C 1
ATOM 1214 O O . GLY A 1 167 ? 15.075 33.641 29.837 1.00 19.24 155 GLY A O 1
ATOM 1215 N N . ASN A 1 168 ? 16.481 32.401 31.059 1.00 13.51 156 ASN A N 1
ATOM 1216 C CA . ASN A 1 168 ? 15.520 32.192 32.136 1.00 13.18 156 ASN A CA 1
ATOM 1217 C C . ASN A 1 168 ? 15.858 33.038 33.350 1.00 12.78 156 ASN A C 1
ATOM 1218 O O . ASN A 1 168 ? 16.964 32.968 33.863 1.00 12.98 156 ASN A O 1
ATOM 1223 N N . LYS A 1 169 ? 14.900 33.845 33.802 1.00 11.55 157 LYS A N 1
ATOM 1224 C CA . LYS A 1 169 ? 15.061 34.577 35.031 1.00 11.80 157 LYS A CA 1
ATOM 1225 C C . LYS A 1 169 ? 15.020 33.560 36.154 1.00 13.19 157 LYS A C 1
ATOM 1226 O O . LYS A 1 169 ? 14.142 32.691 36.197 1.00 13.88 157 LYS A O 1
ATOM 1232 N N . ARG A 1 170 ? 15.961 33.694 37.075 1.00 12.78 158 ARG A N 1
ATOM 1233 C CA . ARG A 1 170 ? 16.163 32.739 38.155 1.00 14.89 158 ARG A CA 1
ATOM 1234 C C . ARG A 1 170 ? 16.593 33.508 39.390 1.00 13.31 158 ARG A C 1
ATOM 1235 O O . ARG A 1 170 ? 17.517 34.307 39.311 1.00 11.53 158 ARG A O 1
ATOM 1243 N N . GLY A 1 171 ? 15.931 33.274 40.515 1.00 12.20 159 GLY A N 1
ATOM 1244 C CA . GLY A 1 171 ? 16.291 33.908 41.770 1.00 11.66 159 GLY A CA 1
ATOM 1245 C C . GLY A 1 171 ? 17.194 33.074 42.656 1.00 12.30 159 GLY A C 1
ATOM 1246 O O . GLY A 1 171 ? 17.062 31.870 42.722 1.00 12.89 159 GLY A O 1
ATOM 1247 N N . CYS A 1 172 ? 18.125 33.740 43.339 1.00 11.38 160 CYS A N 1
ATOM 1248 C CA . CYS A 1 172 ? 18.952 33.133 44.370 1.00 11.06 160 CYS A CA 1
ATOM 1249 C C . CYS A 1 172 ? 18.769 33.898 45.684 1.00 10.97 160 CYS A C 1
ATOM 1250 O O . CYS A 1 172 ? 18.334 35.059 45.689 1.00 12.16 160 CYS A O 1
ATOM 1253 N N . THR A 1 173 ? 19.067 33.230 46.787 1.00 11.43 161 THR A N 1
ATOM 1254 C CA . THR A 1 173 ? 19.006 33.814 48.117 1.00 11.25 161 THR A CA 1
ATOM 1255 C C . THR A 1 173 ? 20.433 34.048 48.588 1.00 10.40 161 THR A C 1
ATOM 1256 O O . THR A 1 173 ? 21.199 33.100 48.782 1.00 10.55 161 THR A O 1
ATOM 1260 N N . LEU A 1 174 ? 20.764 35.321 48.773 1.00 9.82 162 LEU A N 1
ATOM 1261 C CA . LEU A 1 174 ? 22.105 35.753 49.155 1.00 10.35 162 LEU A CA 1
ATOM 1262 C C . LEU A 1 174 ? 21.974 36.352 50.548 1.00 11.00 162 LEU A C 1
ATOM 1263 O O . LEU A 1 174 ? 21.512 35.668 51.453 1.00 15.31 162 LEU A O 1
ATOM 1276 N N . PHE A 1 176 ? 20.869 39.716 53.305 1.00 8.69 164 PHE A N 1
ATOM 1277 C CA . PHE A 1 176 ? 20.149 40.954 53.472 1.00 8.04 164 PHE A CA 1
ATOM 1278 C C . PHE A 1 176 ? 21.110 42.135 53.403 1.00 7.53 164 PHE A C 1
ATOM 1279 O O . PHE A 1 176 ? 22.200 42.069 53.974 1.00 8.35 164 PHE A O 1
ATOM 1287 N N . PRO A 1 177 ? 20.684 43.238 52.813 1.00 7.66 165 PRO A N 1
ATOM 1288 C CA . PRO A 1 177 ? 21.433 44.482 52.947 1.00 6.73 165 PRO A CA 1
ATOM 1289 C C . PRO A 1 177 ? 21.585 44.873 54.406 1.00 7.33 165 PRO A C 1
ATOM 1290 O O . PRO A 1 177 ? 20.698 44.635 55.217 1.00 8.08 165 PRO A O 1
ATOM 1294 N N . VAL A 1 178 ? 22.726 45.463 54.737 1.00 7.10 166 VAL A N 1
ATOM 1295 C CA . VAL A 1 178 ? 22.936 45.988 56.085 1.00 7.11 166 VAL A CA 1
ATOM 1296 C C . VAL A 1 178 ? 22.102 47.248 56.330 1.00 6.60 166 VAL A C 1
ATOM 1297 O O . VAL A 1 178 ? 21.485 47.385 57.397 1.00 7.19 166 VAL A O 1
ATOM 1304 N N . TYR A 1 179 ? 22.070 48.143 55.349 1.00 6.45 167 TYR A N 1
ATOM 1305 C CA . TYR A 1 179 ? 21.352 49.417 55.420 1.00 7.40 167 TYR A CA 1
ATOM 1306 C C . TYR A 1 179 ? 20.542 49.616 54.147 1.00 6.91 167 TYR A C 1
ATOM 1307 O O . TYR A 1 179 ? 21.016 49.289 53.060 1.00 7.83 167 TYR A O 1
ATOM 1316 N N . ALA A 1 180 ? 19.335 50.150 54.315 1.00 6.41 168 ALA A N 1
ATOM 1317 C CA . ALA A 1 180 ? 18.505 50.599 53.209 1.00 6.56 168 ALA A CA 1
ATOM 1318 C C . ALA A 1 180 ? 18.149 52.042 53.419 1.00 6.42 168 ALA A C 1
ATOM 1319 O O . ALA A 1 180 ? 17.759 52.426 54.525 1.00 7.55 168 ALA A O 1
ATOM 1321 N N . PHE A 1 181 ? 18.300 52.853 52.373 1.00 6.65 169 PHE A N 1
ATOM 1322 C CA . PHE A 1 181 ? 18.008 54.281 52.440 1.00 7.60 169 PHE A CA 1
ATOM 1323 C C . PHE A 1 181 ? 16.973 54.646 51.394 1.00 6.38 169 PHE A C 1
ATOM 1324 O O . PHE A 1 181 ? 17.243 54.516 50.204 1.00 7.25 169 PHE A O 1
ATOM 1332 N N . LEU A 1 182 ? 15.791 55.035 51.869 1.00 6.40 170 LEU A N 1
ATOM 1333 C CA . LEU A 1 182 ? 14.640 55.351 51.042 1.00 6.32 170 LEU A CA 1
ATOM 1334 C C . LEU A 1 182 ? 14.313 56.845 51.046 1.00 6.77 170 LEU A C 1
ATOM 1335 O O . LEU A 1 182 ? 13.823 57.348 52.058 1.00 8.10 170 LEU A O 1
ATOM 1340 N N . ASP A 1 183 ? 14.601 57.534 49.932 1.00 6.03 171 ASP A N 1
ATOM 1341 C CA . ASP A 1 183 ? 14.235 58.924 49.760 1.00 6.13 171 ASP A CA 1
ATOM 1342 C C . ASP A 1 183 ? 13.135 59.006 48.720 1.00 7.44 171 ASP A C 1
ATOM 1343 O O . ASP A 1 183 ? 13.396 58.757 47.532 1.00 7.48 171 ASP A O 1
ATOM 1348 N N . PRO A 1 184 ? 11.892 59.292 49.128 1.00 7.05 172 PRO A N 1
ATOM 1349 C CA . PRO A 1 184 ? 10.793 59.256 48.164 1.00 7.06 172 PRO A CA 1
ATOM 1350 C C . PRO A 1 184 ? 10.952 60.236 47.009 1.00 7.88 172 PRO A C 1
ATOM 1351 O O . PRO A 1 184 ? 10.375 60.016 45.947 1.00 8.16 172 PRO A O 1
ATOM 1355 N N . ARG A 1 185 ? 11.771 61.258 47.181 1.00 7.18 173 ARG A N 1
ATOM 1356 C CA . ARG A 1 185 ? 11.951 62.214 46.105 1.00 7.53 173 ARG A CA 1
ATOM 1357 C C . ARG A 1 185 ? 12.496 61.542 44.858 1.00 7.96 173 ARG A C 1
ATOM 1358 O O . ARG A 1 185 ? 12.239 62.004 43.732 1.00 8.40 173 ARG A O 1
ATOM 1366 N N . TYR A 1 186 ? 13.275 60.481 45.034 1.00 7.29 174 TYR A N 1
ATOM 1367 C CA . TYR A 1 186 ? 13.877 59.808 43.888 1.00 7.42 174 TYR A CA 1
ATOM 1368 C C . TYR A 1 186 ? 12.852 59.163 42.990 1.00 7.99 174 TYR A C 1
ATOM 1369 O O . TYR A 1 186 ? 13.136 58.907 41.813 1.00 9.32 174 TYR A O 1
ATOM 1378 N N . THR A 1 187 ? 11.685 58.842 43.541 1.00 7.87 175 THR A N 1
ATOM 1379 C CA . THR A 1 187 ? 10.662 58.188 42.754 1.00 8.47 175 THR A CA 1
ATOM 1380 C C . THR A 1 187 ? 9.791 59.146 41.966 1.00 8.61 175 THR A C 1
ATOM 1381 O O . THR A 1 187 ? 9.009 58.717 41.143 1.00 8.92 175 THR A O 1
ATOM 1385 N N . TYR A 1 188 ? 9.918 60.454 42.200 1.00 8.54 176 TYR A N 1
ATOM 1386 C CA . TYR A 1 188 ? 9.074 61.404 41.533 1.00 9.54 176 TYR A CA 1
ATOM 1387 C C . TYR A 1 188 ? 9.336 61.465 40.025 1.00 9.26 176 TYR A C 1
ATOM 1388 O O . TYR A 1 188 ? 8.456 61.865 39.274 1.00 11.42 176 TYR A O 1
ATOM 1397 N N . SER A 1 189 ? 10.524 61.015 39.599 1.00 9.35 177 SER A N 1
ATOM 1398 C CA . SER A 1 189 ? 10.897 60.992 38.183 1.00 9.36 177 SER A CA 1
ATOM 1399 C C . SER A 1 189 ? 10.379 59.795 37.422 1.00 9.38 177 SER A C 1
ATOM 1400 O O . SER A 1 189 ? 10.522 59.746 36.201 1.00 10.60 177 SER A O 1
ATOM 1411 N N . SER A 1 191 ? 8.156 57.582 35.210 1.00 8.69 179 SER A N 1
ATOM 1412 C CA . SER A 1 191 ? 7.050 57.766 34.298 1.00 8.93 179 SER A CA 1
ATOM 1413 C C . SER A 1 191 ? 5.798 57.144 34.861 1.00 8.84 179 SER A C 1
ATOM 1414 O O . SER A 1 191 ? 5.851 56.314 35.762 1.00 9.42 179 SER A O 1
ATOM 1417 N N . ASP A 1 192 ? 4.657 57.526 34.330 1.00 8.37 180 ASP A N 1
ATOM 1418 C CA . ASP A 1 192 ? 3.390 56.911 34.731 1.00 9.11 180 ASP A CA 1
ATOM 1419 C C . ASP A 1 192 ? 3.413 55.392 34.499 1.00 9.12 180 ASP A C 1
ATOM 1420 O O . ASP A 1 192 ? 2.950 54.616 35.320 1.00 8.43 180 ASP A O 1
ATOM 1425 N N . GLU A 1 193 ? 3.969 54.980 33.372 1.00 8.39 181 GLU A N 1
ATOM 1426 C CA . GLU A 1 193 ? 4.058 53.583 33.038 1.00 8.43 181 GLU A CA 1
ATOM 1427 C C . GLU A 1 193 ? 4.926 52.802 34.031 1.00 6.97 181 GLU A C 1
ATOM 1428 O O . GLU A 1 193 ? 4.585 51.703 34.461 1.00 8.02 181 GLU A O 1
ATOM 1434 N N . LEU A 1 194 ? 6.079 53.348 34.398 1.00 7.50 182 LEU A N 1
ATOM 1435 C CA . LEU A 1 194 ? 6.948 52.685 35.359 1.00 7.80 182 LEU A CA 1
ATOM 1436 C C . LEU A 1 194 ? 6.335 52.680 36.745 1.00 7.84 182 LEU A C 1
ATOM 1437 O O . LEU A 1 194 ? 6.485 51.731 37.514 1.00 7.29 182 LEU A O 1
ATOM 1442 N N . THR A 1 195 ? 5.633 53.746 37.083 1.00 7.38 183 THR A N 1
ATOM 1443 C CA . THR A 1 195 ? 4.954 53.828 38.372 1.00 6.76 183 THR A CA 1
ATOM 1444 C C . THR A 1 195 ? 3.918 52.708 38.475 1.00 6.78 183 THR A C 1
ATOM 1445 O O . THR A 1 195 ? 3.808 52.053 39.513 1.00 6.66 183 THR A O 1
ATOM 1449 N N . LEU A 1 196 ? 3.174 52.474 37.400 1.00 6.28 184 LEU A N 1
ATOM 1450 C CA . LEU A 1 196 ? 2.213 51.397 37.350 1.00 6.57 184 LEU A CA 1
ATOM 1451 C C . LEU A 1 196 ? 2.869 50.053 37.531 1.00 6.89 184 LEU A C 1
ATOM 1452 O O . LEU A 1 196 ? 2.451 49.263 38.350 1.00 7.32 184 LEU A O 1
ATOM 1457 N N . SER A 1 197 ? 3.890 49.770 36.745 1.00 7.30 185 SER A N 1
ATOM 1458 C CA . SER A 1 197 ? 4.488 48.450 36.788 1.00 7.06 185 SER A CA 1
ATOM 1459 C C . SER A 1 197 ? 5.148 48.147 38.133 1.00 7.69 185 SER A C 1
ATOM 1460 O O . SER A 1 197 ? 4.966 47.080 38.694 1.00 7.36 185 SER A O 1
ATOM 1463 N N . THR A 1 198 ? 5.914 49.095 38.644 1.00 7.28 186 THR A N 1
ATOM 1464 C CA . THR A 1 198 ? 6.568 48.904 39.906 1.00 7.13 186 THR A CA 1
ATOM 1465 C C . THR A 1 198 ? 5.572 48.848 41.040 1.00 7.24 186 THR A C 1
ATOM 1466 O O . THR A 1 198 ? 5.751 48.077 41.978 1.00 7.01 186 THR A O 1
ATOM 1470 N N . GLY A 1 199 ? 4.497 49.622 40.945 1.00 6.89 187 GLY A N 1
ATOM 1471 C CA . GLY A 1 199 ? 3.475 49.567 41.963 1.00 7.47 187 GLY A CA 1
ATOM 1472 C C . GLY A 1 199 ? 2.746 48.250 41.997 1.00 6.98 187 GLY A C 1
ATOM 1473 O O . GLY A 1 199 ? 2.376 47.752 43.064 1.00 7.10 187 GLY A O 1
ATOM 1474 N N . VAL A 1 200 ? 2.559 47.651 40.822 1.00 6.90 188 VAL A N 1
ATOM 1475 C CA . VAL A 1 200 ? 1.907 46.344 40.755 1.00 7.31 188 VAL A CA 1
ATOM 1476 C C . VAL A 1 200 ? 2.875 45.228 41.181 1.00 7.58 188 VAL A C 1
ATOM 1477 O O . VAL A 1 200 ? 2.437 44.221 41.717 1.00 7.94 188 VAL A O 1
ATOM 1481 N N . ASP A 1 201 ? 4.180 45.439 41.060 1.00 7.65 189 ASP A N 1
ATOM 1482 C CA . ASP A 1 201 ? 5.118 44.517 41.665 1.00 8.19 189 ASP A CA 1
ATOM 1483 C C . ASP A 1 201 ? 4.978 44.537 43.187 1.00 7.92 189 ASP A C 1
ATOM 1484 O O . ASP A 1 201 ? 4.902 43.479 43.809 1.00 8.21 189 ASP A O 1
ATOM 1489 N N . ALA A 1 202 ? 4.929 45.730 43.780 1.00 7.16 190 ALA A N 1
ATOM 1490 C CA . ALA A 1 202 ? 4.728 45.845 45.212 1.00 7.40 190 ALA A CA 1
ATOM 1491 C C . ALA A 1 202 ? 3.416 45.185 45.622 1.00 6.73 190 ALA A C 1
ATOM 1492 O O . ALA A 1 202 ? 3.351 44.474 46.621 1.00 7.01 190 ALA A O 1
ATOM 1494 N N . LEU A 1 203 ? 2.360 45.466 44.872 1.00 7.09 191 LEU A N 1
ATOM 1495 C CA . LEU A 1 203 ? 1.074 44.855 45.119 1.00 7.83 191 LEU A CA 1
ATOM 1496 C C . LEU A 1 203 ? 1.186 43.341 45.123 1.00 7.38 191 LEU A C 1
ATOM 1497 O O . LEU A 1 203 ? 0.691 42.654 46.031 1.00 7.76 191 LEU A O 1
ATOM 1502 N N . SER A 1 204 ? 1.853 42.808 44.110 1.00 7.02 192 SER A N 1
ATOM 1503 C CA . SER A 1 204 ? 1.994 41.356 43.992 1.00 7.87 192 SER A CA 1
ATOM 1504 C C . SER A 1 204 ? 2.798 40.773 45.137 1.00 7.42 192 SER A C 1
ATOM 1505 O O . SER A 1 204 ? 2.475 39.704 45.660 1.00 7.86 192 SER A O 1
ATOM 1510 N N . HIS A 1 205 ? 3.809 41.480 45.584 1.00 7.08 193 HIS A N 1
ATOM 1511 C CA . HIS A 1 205 ? 4.568 40.978 46.734 1.00 7.15 193 HIS A CA 1
ATOM 1512 C C . HIS A 1 205 ? 3.696 40.881 47.967 1.00 7.66 193 HIS A C 1
ATOM 1513 O O . HIS A 1 205 ? 3.744 39.888 48.718 1.00 8.53 193 HIS A O 1
ATOM 1520 N N . ALA A 1 206 ? 2.900 41.918 48.211 1.00 7.33 194 ALA A N 1
ATOM 1521 C CA . ALA A 1 206 ? 2.035 41.899 49.389 1.00 7.76 194 ALA A CA 1
ATOM 1522 C C . ALA A 1 206 ? 0.982 40.807 49.315 1.00 7.22 194 ALA A C 1
ATOM 1523 O O . ALA A 1 206 ? 0.751 40.073 50.267 1.00 8.16 194 ALA A O 1
ATOM 1525 N N . VAL A 1 207 ? 0.351 40.688 48.161 1.00 7.51 195 VAL A N 1
ATOM 1526 C CA . VAL A 1 207 ? -0.696 39.701 47.962 1.00 7.25 195 VAL A CA 1
ATOM 1527 C C . VAL A 1 207 ? -0.132 38.286 48.015 1.00 8.23 195 VAL A C 1
ATOM 1528 O O . VAL A 1 207 ? -0.658 37.424 48.691 1.00 7.68 195 VAL A O 1
ATOM 1532 N N . GLU A 1 208 ? 0.914 38.024 47.241 1.00 8.41 196 GLU A N 1
ATOM 1533 C CA . GLU A 1 208 ? 1.534 36.707 47.228 1.00 8.93 196 GLU A CA 1
ATOM 1534 C C . GLU A 1 208 ? 2.034 36.321 48.608 1.00 8.18 196 GLU A C 1
ATOM 1535 O O . GLU A 1 208 ? 1.879 35.180 49.025 1.00 8.30 196 GLU A O 1
ATOM 1541 N N . GLY A 1 209 ? 2.624 37.256 49.347 1.00 8.06 197 GLY A N 1
ATOM 1542 C CA . GLY A 1 209 ? 3.079 36.932 50.673 1.00 8.41 197 GLY A CA 1
ATOM 1543 C C . GLY A 1 209 ? 1.956 36.589 51.635 1.00 8.39 197 GLY A C 1
ATOM 1544 O O . GLY A 1 209 ? 2.069 35.703 52.477 1.00 9.63 197 GLY A O 1
ATOM 1545 N N . TYR A 1 210 ? 0.873 37.348 51.557 1.00 8.31 198 TYR A N 1
ATOM 1546 C CA . TYR A 1 210 ? -0.310 37.060 52.363 1.00 8.72 198 TYR A CA 1
ATOM 1547 C C . TYR A 1 210 ? -0.938 35.696 52.034 1.00 8.01 198 TYR A C 1
ATOM 1548 O O . TYR A 1 210 ? -1.403 34.987 52.929 1.00 9.74 198 TYR A O 1
ATOM 1557 N N . LEU A 1 211 ? -0.935 35.324 50.768 1.00 7.65 199 LEU A N 1
ATOM 1558 C CA . LEU A 1 211 ? -1.608 34.101 50.310 1.00 7.51 199 LEU A CA 1
ATOM 1559 C C . LEU A 1 211 ? -0.696 32.875 50.394 1.00 8.26 199 LEU A C 1
ATOM 1560 O O . LEU A 1 211 ? -1.161 31.762 50.398 1.00 11.97 199 LEU A O 1
ATOM 1565 N N . SER A 1 212 ? 0.596 33.079 50.554 1.00 7.62 200 SER A N 1
ATOM 1566 C CA . SER A 1 212 ? 1.572 32.001 50.509 1.00 7.94 200 SER A CA 1
ATOM 1567 C C . SER A 1 212 ? 1.383 30.971 51.613 1.00 7.77 200 SER A C 1
ATOM 1568 O O . SER A 1 212 ? 0.965 31.298 52.695 1.00 8.85 200 SER A O 1
ATOM 1573 N N . ARG A 1 213 ? 1.779 29.743 51.342 1.00 7.78 201 ARG A N 1
ATOM 1574 C CA . ARG A 1 213 ? 1.780 28.733 52.380 1.00 8.06 201 ARG A CA 1
ATOM 1575 C C . ARG A 1 213 ? 2.742 29.072 53.520 1.00 8.01 201 ARG A C 1
ATOM 1576 O O . ARG A 1 213 ? 2.577 28.558 54.631 1.00 9.86 201 ARG A O 1
ATOM 1584 N N . LYS A 1 214 ? 3.736 29.918 53.252 1.00 7.27 202 LYS A N 1
ATOM 1585 C CA . LYS A 1 214 ? 4.718 30.356 54.249 1.00 7.68 202 LYS A CA 1
ATOM 1586 C C . LYS A 1 214 ? 4.312 31.643 54.990 1.00 7.22 202 LYS A C 1
ATOM 1587 O O . LYS A 1 214 ? 5.111 32.217 55.715 1.00 9.13 202 LYS A O 1
ATOM 1593 N N . SER A 1 215 ? 3.076 32.086 54.824 1.00 7.65 203 SER A N 1
ATOM 1594 C CA . SER A 1 215 ? 2.579 33.227 55.551 1.00 7.62 203 SER A CA 1
ATOM 1595 C C . SER A 1 215 ? 2.792 33.068 57.045 1.00 7.60 203 SER A C 1
ATOM 1596 O O . SER A 1 215 ? 2.686 31.969 57.578 1.00 8.49 203 SER A O 1
ATOM 1601 N N . THR A 1 216 ? 3.117 34.188 57.690 1.00 6.63 204 THR A N 1
ATOM 1602 C CA . THR A 1 216 ? 3.323 34.261 59.121 1.00 7.13 204 THR A CA 1
ATOM 1603 C C . THR A 1 216 ? 2.537 35.421 59.680 1.00 5.93 204 THR A C 1
ATOM 1604 O O . THR A 1 216 ? 2.148 36.335 58.959 1.00 6.62 204 THR A O 1
ATOM 1608 N N . PRO A 1 217 ? 2.356 35.481 60.993 1.00 6.00 205 PRO A N 1
ATOM 1609 C CA . PRO A 1 217 ? 1.659 36.646 61.563 1.00 6.90 205 PRO A CA 1
ATOM 1610 C C . PRO A 1 217 ? 2.304 38.008 61.309 1.00 6.50 205 PRO A C 1
ATOM 1611 O O . PRO A 1 217 ? 1.595 38.933 60.897 1.00 7.04 205 PRO A O 1
ATOM 1615 N N . PRO A 1 218 ? 3.597 38.189 61.526 1.00 6.22 206 PRO A N 1
ATOM 1616 C CA . PRO A 1 218 ? 4.165 39.501 61.237 1.00 7.03 206 PRO A CA 1
ATOM 1617 C C . PRO A 1 218 ? 4.105 39.844 59.740 1.00 6.84 206 PRO A C 1
ATOM 1618 O O . PRO A 1 218 ? 3.852 40.968 59.381 1.00 7.34 206 PRO A O 1
ATOM 1622 N N . SER A 1 219 ? 4.349 38.871 58.881 1.00 7.25 207 SER A N 1
ATOM 1623 C CA . SER A 1 219 ? 4.305 39.186 57.460 1.00 7.26 207 SER A CA 1
ATOM 1624 C C . SER A 1 219 ? 2.873 39.485 57.003 1.00 7.31 207 SER A C 1
ATOM 1625 O O . SER A 1 219 ? 2.660 40.363 56.169 1.00 7.08 207 SER A O 1
ATOM 1628 N N . ASP A 1 220 ? 1.898 38.798 57.578 1.00 6.40 208 ASP A N 1
ATOM 1629 C CA . ASP A 1 220 ? 0.508 39.102 57.282 1.00 6.10 208 ASP A CA 1
ATOM 1630 C C . ASP A 1 220 ? 0.162 40.525 57.710 1.00 6.67 208 ASP A C 1
ATOM 1631 O O . ASP A 1 220 ? -0.498 41.253 56.987 1.00 7.34 208 ASP A O 1
ATOM 1636 N N . ALA A 1 221 ? 0.605 40.943 58.874 1.00 6.22 209 ALA A N 1
ATOM 1637 C CA . ALA A 1 221 ? 0.350 42.307 59.321 1.00 6.49 209 ALA A CA 1
ATOM 1638 C C . ALA A 1 221 ? 0.906 43.334 58.349 1.00 6.81 209 ALA A C 1
ATOM 1639 O O . ALA A 1 221 ? 0.252 44.313 58.020 1.00 7.17 209 ALA A O 1
ATOM 1641 N N . LEU A 1 222 ? 2.145 43.138 57.922 1.00 6.89 210 LEU A N 1
ATOM 1642 C CA . LEU A 1 222 ? 2.771 44.036 56.981 1.00 6.67 210 LEU A CA 1
ATOM 1643 C C . LEU A 1 222 ? 2.093 44.005 55.636 1.00 6.92 210 LEU A C 1
ATOM 1644 O O . LEU A 1 222 ? 1.941 45.022 54.997 1.00 7.41 210 LEU A O 1
ATOM 1649 N N . ALA A 1 223 ? 1.683 42.820 55.200 1.00 7.43 211 ALA A N 1
ATOM 1650 C CA . ALA A 1 223 ? 1.047 42.672 53.891 1.00 7.64 211 ALA A CA 1
ATOM 1651 C C . ALA A 1 223 ? -0.306 43.353 53.832 1.00 7.25 211 ALA A C 1
ATOM 1652 O O . ALA A 1 223 ? -0.653 43.988 52.837 1.00 7.99 211 ALA A O 1
ATOM 1654 N N . ILE A 1 224 ? -1.088 43.200 54.888 1.00 7.62 212 ILE A N 1
ATOM 1655 C CA . ILE A 1 224 ? -2.413 43.833 54.925 1.00 7.57 212 ILE A CA 1
ATOM 1656 C C . ILE A 1 224 ? -2.266 45.338 54.850 1.00 7.79 212 ILE A C 1
ATOM 1657 O O . ILE A 1 224 ? -2.979 45.993 54.084 1.00 7.79 212 ILE A O 1
ATOM 1662 N N . GLU A 1 225 ? -1.337 45.913 55.602 1.00 7.29 213 GLU A N 1
ATOM 1663 C CA . GLU A 1 225 ? -1.124 47.347 55.514 1.00 8.88 213 GLU A CA 1
ATOM 1664 C C . GLU A 1 225 ? -0.658 47.767 54.134 1.00 8.37 213 GLU A C 1
ATOM 1665 O O . GLU A 1 225 ? -1.169 48.743 53.577 1.00 8.17 213 GLU A O 1
ATOM 1671 N N . ALA A 1 226 ? 0.291 47.032 53.562 1.00 8.12 214 ALA A N 1
ATOM 1672 C CA . ALA A 1 226 ? 0.767 47.380 52.232 1.00 7.47 214 ALA A CA 1
ATOM 1673 C C . ALA A 1 226 ? -0.372 47.339 51.213 1.00 7.11 214 ALA A C 1
ATOM 1674 O O . ALA A 1 226 ? -0.492 48.225 50.382 1.00 7.44 214 ALA A O 1
ATOM 1684 N N . LYS A 1 228 ? -3.597 47.782 51.671 1.00 7.64 216 LYS A N 1
ATOM 1685 C CA . LYS A 1 228 ? -4.490 48.891 51.898 1.00 7.85 216 LYS A CA 1
ATOM 1686 C C . LYS A 1 228 ? -3.886 50.194 51.370 1.00 7.82 216 LYS A C 1
ATOM 1687 O O . LYS A 1 228 ? -4.572 50.999 50.736 1.00 7.83 216 LYS A O 1
ATOM 1693 N N . ILE A 1 229 ? -2.592 50.388 51.603 1.00 7.04 217 ILE A N 1
ATOM 1694 C CA . ILE A 1 229 ? -1.932 51.592 51.110 1.00 7.07 217 ILE A CA 1
ATOM 1695 C C . ILE A 1 229 ? -1.973 51.614 49.583 1.00 6.69 217 ILE A C 1
ATOM 1696 O O . ILE A 1 229 ? -2.235 52.638 48.955 1.00 7.30 217 ILE A O 1
ATOM 1701 N N . ILE A 1 230 ? -1.687 50.478 48.975 1.00 6.83 218 ILE A N 1
ATOM 1702 C CA . ILE A 1 230 ? -1.617 50.415 47.516 1.00 6.63 218 ILE A CA 1
ATOM 1703 C C . ILE A 1 230 ? -2.981 50.631 46.883 1.00 6.73 218 ILE A C 1
ATOM 1704 O O . ILE A 1 230 ? -3.120 51.370 45.904 1.00 7.72 218 ILE A O 1
ATOM 1709 N N . HIS A 1 231 ? -4.006 50.007 47.403 1.00 7.41 219 HIS A N 1
ATOM 1710 C CA . HIS A 1 231 ? -5.323 50.255 46.876 1.00 7.19 219 HIS A CA 1
ATOM 1711 C C . HIS A 1 231 ? -5.663 51.743 46.914 1.00 8.15 219 HIS A C 1
ATOM 1712 O O . HIS A 1 231 ? -6.229 52.272 45.957 1.00 8.72 219 HIS A O 1
ATOM 1719 N N . ARG A 1 232 ? -5.349 52.400 48.021 1.00 7.98 220 ARG A N 1
ATOM 1720 C CA . ARG A 1 232 ? -5.693 53.803 48.211 1.00 8.85 220 ARG A CA 1
ATOM 1721 C C . ARG A 1 232 ? -4.867 54.758 47.359 1.00 7.78 220 ARG A C 1
ATOM 1722 O O . ARG A 1 232 ? -5.364 55.832 46.984 1.00 9.82 220 ARG A O 1
ATOM 1730 N N . ASN A 1 233 ? -3.619 54.410 47.070 1.00 7.34 221 ASN A N 1
ATOM 1731 C CA . ASN A 1 233 ? -2.663 55.360 46.524 1.00 7.20 221 ASN A CA 1
ATOM 1732 C C . ASN A 1 233 ? -2.146 55.082 45.131 1.00 6.61 221 ASN A C 1
ATOM 1733 O O . ASN A 1 233 ? -1.685 56.018 44.482 1.00 7.23 221 ASN A O 1
ATOM 1738 N N . LEU A 1 234 ? -2.257 53.856 44.632 1.00 6.94 222 LEU A N 1
ATOM 1739 C CA . LEU A 1 234 ? -1.645 53.564 43.343 1.00 6.68 222 LEU A CA 1
ATOM 1740 C C . LEU A 1 234 ? -2.236 54.402 42.210 1.00 7.49 222 LEU A C 1
ATOM 1741 O O . LEU A 1 234 ? -1.480 54.961 41.432 1.00 7.64 222 LEU A O 1
ATOM 1746 N N . PRO A 1 235 ? -3.554 54.508 42.066 1.00 7.77 223 PRO A N 1
ATOM 1747 C CA . PRO A 1 235 ? -4.083 55.345 40.974 1.00 8.39 223 PRO A CA 1
ATOM 1748 C C . PRO A 1 235 ? -3.550 56.774 40.989 1.00 7.52 223 PRO A C 1
ATOM 1749 O O . PRO A 1 235 ? -3.181 57.333 39.942 1.00 8.28 223 PRO A O 1
ATOM 1753 N N . LYS A 1 236 ? -3.545 57.410 42.152 1.00 7.00 224 LYS A N 1
ATOM 1754 C CA . LYS A 1 236 ? -3.048 58.766 42.254 1.00 6.62 224 LYS A CA 1
ATOM 1755 C C . LYS A 1 236 ? -1.550 58.855 42.018 1.00 7.07 224 LYS A C 1
ATOM 1756 O O . LYS A 1 236 ? -1.070 59.844 41.456 1.00 7.46 224 LYS A O 1
ATOM 1762 N N . ALA A 1 237 ? -0.801 57.854 42.455 1.00 6.54 225 ALA A N 1
ATOM 1763 C CA . ALA A 1 237 ? 0.637 57.832 42.234 1.00 7.55 225 ALA A CA 1
ATOM 1764 C C . ALA A 1 237 ? 0.957 57.783 40.749 1.00 7.55 225 ALA A C 1
ATOM 1765 O O . ALA A 1 237 ? 1.851 58.493 40.270 1.00 7.40 225 ALA A O 1
ATOM 1767 N N . ILE A 1 238 ? 0.226 56.973 40.011 1.00 6.68 226 ILE A N 1
ATOM 1768 C CA . ILE A 1 238 ? 0.447 56.867 38.565 1.00 7.41 226 ILE A CA 1
ATOM 1769 C C . ILE A 1 238 ? 0.283 58.226 37.924 1.00 9.65 226 ILE A C 1
ATOM 1770 O O . ILE A 1 238 ? 1.084 58.595 37.051 1.00 11.05 226 ILE A O 1
ATOM 1775 N N . GLU A 1 239 ? -0.703 58.987 38.381 1.00 7.07 227 GLU A N 1
ATOM 1776 C CA . GLU A 1 239 ? -0.959 60.316 37.830 1.00 8.95 227 GLU A CA 1
ATOM 1777 C C . GLU A 1 239 ? 0.036 61.373 38.276 1.00 8.68 227 GLU A C 1
ATOM 1778 O O . GLU A 1 239 ? -0.029 62.502 37.777 1.00 10.69 227 GLU A O 1
ATOM 1784 N N . GLY A 1 240 ? 0.955 61.038 39.181 1.00 8.87 228 GLY A N 1
ATOM 1785 C CA . GLY A 1 240 ? 2.004 61.948 39.564 1.00 8.37 228 GLY A CA 1
ATOM 1786 C C . GLY A 1 240 ? 1.834 62.601 40.911 1.00 8.87 228 GLY A C 1
ATOM 1787 O O . GLY A 1 240 ? 2.626 63.457 41.246 1.00 10.28 228 GLY A O 1
ATOM 1788 N N . ASN A 1 241 ? 0.810 62.208 41.686 1.00 7.66 229 ASN A N 1
ATOM 1789 C CA . ASN A 1 241 ? 0.601 62.825 42.984 1.00 7.93 229 ASN A CA 1
ATOM 1790 C C . ASN A 1 241 ? 1.740 62.440 43.908 1.00 8.51 229 ASN A C 1
ATOM 1791 O O . ASN A 1 241 ? 1.996 61.276 44.108 1.00 8.58 229 ASN A O 1
ATOM 1796 N N . ARG A 1 242 ? 2.433 63.435 44.450 1.00 9.81 230 ARG A N 1
ATOM 1797 C CA . ARG A 1 242 ? 3.627 63.189 45.217 1.00 10.07 230 ARG A CA 1
ATOM 1798 C C . ARG A 1 242 ? 3.357 62.491 46.536 1.00 9.35 230 ARG A C 1
ATOM 1799 O O . ARG A 1 242 ? 4.084 61.599 46.915 1.00 9.30 230 ARG A O 1
ATOM 1807 N N . GLU A 1 243 ? 2.314 62.892 47.240 1.00 9.38 231 GLU A N 1
ATOM 1808 C CA . GLU A 1 243 ? 1.986 62.235 48.492 1.00 9.77 231 GLU A CA 1
ATOM 1809 C C . GLU A 1 243 ? 1.683 60.770 48.258 1.00 8.84 231 GLU A C 1
ATOM 1810 O O . GLU A 1 243 ? 2.099 59.891 49.032 1.00 8.89 231 GLU A O 1
ATOM 1816 N N . ALA A 1 244 ? 0.938 60.473 47.201 1.00 8.14 232 ALA A N 1
ATOM 1817 C CA . ALA A 1 244 ? 0.646 59.080 46.872 1.00 7.30 232 ALA A CA 1
ATOM 1818 C C . ALA A 1 244 ? 1.897 58.299 46.517 1.00 7.85 232 ALA A C 1
ATOM 1819 O O . ALA A 1 244 ? 2.008 57.140 46.862 1.00 7.56 232 ALA A O 1
ATOM 1821 N N . ARG A 1 245 ? 2.814 58.918 45.793 1.00 7.51 233 ARG A N 1
ATOM 1822 C CA . ARG A 1 245 ? 4.086 58.271 45.511 1.00 7.69 233 ARG A CA 1
ATOM 1823 C C . ARG A 1 245 ? 4.884 57.976 46.773 1.00 8.86 233 ARG A C 1
ATOM 1824 O O . ARG A 1 245 ? 5.505 56.915 46.882 1.00 8.51 233 ARG A O 1
ATOM 1832 N N . LYS A 1 246 ? 4.865 58.899 47.733 1.00 8.48 234 LYS A N 1
ATOM 1833 C CA . LYS A 1 246 ? 5.576 58.650 48.986 1.00 9.34 234 LYS A CA 1
ATOM 1834 C C . LYS A 1 246 ? 4.981 57.407 49.661 1.00 9.47 234 LYS A C 1
ATOM 1835 O O . LYS A 1 246 ? 5.689 56.532 50.160 1.00 9.70 234 LYS A O 1
ATOM 1841 N N . LYS A 1 247 ? 3.655 57.339 49.665 1.00 8.04 235 LYS A N 1
ATOM 1842 C CA . LYS A 1 247 ? 2.971 56.202 50.278 1.00 8.19 235 LYS A CA 1
ATOM 1843 C C . LYS A 1 247 ? 3.252 54.889 49.553 1.00 7.58 235 LYS A C 1
ATOM 1844 O O . LYS A 1 247 ? 3.446 53.863 50.181 1.00 7.45 235 LYS A O 1
ATOM 1858 N N . PHE A 1 249 ? 5.988 54.175 48.026 1.00 7.13 237 PHE A N 1
ATOM 1859 C CA . PHE A 1 249 ? 7.358 53.788 48.342 1.00 7.37 237 PHE A CA 1
ATOM 1860 C C . PHE A 1 249 ? 7.430 53.108 49.708 1.00 7.45 237 PHE A C 1
ATOM 1861 O O . PHE A 1 249 ? 8.179 52.142 49.891 1.00 8.62 237 PHE A O 1
ATOM 1869 N N . VAL A 1 250 ? 6.645 53.614 50.655 1.00 7.17 238 VAL A N 1
ATOM 1870 C CA . VAL A 1 250 ? 6.462 52.923 51.918 1.00 9.00 238 VAL A CA 1
ATOM 1871 C C . VAL A 1 250 ? 5.920 51.505 51.700 1.00 7.81 238 VAL A C 1
ATOM 1872 O O . VAL A 1 250 ? 6.444 50.527 52.237 1.00 7.80 238 VAL A O 1
ATOM 1876 N N . ALA A 1 251 ? 4.867 51.396 50.905 1.00 7.73 239 ALA A N 1
ATOM 1877 C CA . ALA A 1 251 ? 4.241 50.109 50.688 1.00 6.94 239 ALA A CA 1
ATOM 1878 C C . ALA A 1 251 ? 5.148 49.103 50.005 1.00 7.67 239 ALA A C 1
ATOM 1879 O O . ALA A 1 251 ? 5.123 47.934 50.322 1.00 7.33 239 ALA A O 1
ATOM 1881 N N . SER A 1 252 ? 5.971 49.566 49.083 1.00 7.76 240 SER A N 1
ATOM 1882 C CA . SER A 1 252 ? 6.924 48.693 48.435 1.00 6.90 240 SER A CA 1
ATOM 1883 C C . SER A 1 252 ? 7.972 48.146 49.395 1.00 6.98 240 SER A C 1
ATOM 1884 O O . SER A 1 252 ? 8.383 47.005 49.272 1.00 8.23 240 SER A O 1
ATOM 1889 N N . CYS A 1 253 ? 8.354 48.948 50.371 1.00 7.03 241 CYS A N 1
ATOM 1890 C CA . CYS A 1 253 ? 9.269 48.514 51.392 1.00 8.10 241 CYS A CA 1
ATOM 1891 C C . CYS A 1 253 ? 8.608 47.494 52.329 1.00 7.55 241 CYS A C 1
ATOM 1892 O O . CYS A 1 253 ? 9.135 46.413 52.574 1.00 7.83 241 CYS A O 1
ATOM 1895 N N . LEU A 1 254 ? 7.400 47.802 52.781 1.00 7.41 242 LEU A N 1
ATOM 1896 C CA . LEU A 1 254 ? 6.649 46.819 53.580 1.00 7.25 242 LEU A CA 1
ATOM 1897 C C . LEU A 1 254 ? 6.506 45.508 52.855 1.00 7.22 242 LEU A C 1
ATOM 1898 O O . LEU A 1 254 ? 6.673 44.439 53.447 1.00 7.67 242 LEU A O 1
ATOM 1903 N N . ALA A 1 255 ? 6.190 45.582 51.566 1.00 6.92 243 ALA A N 1
ATOM 1904 C CA . ALA A 1 255 ? 5.957 44.361 50.800 1.00 7.24 243 ALA A CA 1
ATOM 1905 C C . ALA A 1 255 ? 7.226 43.569 50.572 1.00 6.77 243 ALA A C 1
ATOM 1906 O O . ALA A 1 255 ? 7.207 42.345 50.522 1.00 7.14 243 ALA A O 1
ATOM 1908 N N . GLY A 1 256 ? 8.361 44.260 50.497 1.00 7.41 244 GLY A N 1
ATOM 1909 C CA . GLY A 1 256 ? 9.637 43.582 50.508 1.00 6.69 244 GLY A CA 1
ATOM 1910 C C . GLY A 1 256 ? 9.887 42.828 51.794 1.00 7.56 244 GLY A C 1
ATOM 1911 O O . GLY A 1 256 ? 10.355 41.687 51.792 1.00 7.49 244 GLY A O 1
ATOM 1923 N N . VAL A 1 258 ? 7.683 41.621 53.665 1.00 6.39 246 VAL A N 1
ATOM 1924 C CA . VAL A 1 258 ? 6.798 40.474 53.607 1.00 6.98 246 VAL A CA 1
ATOM 1925 C C . VAL A 1 258 ? 7.454 39.321 52.874 1.00 6.61 246 VAL A C 1
ATOM 1926 O O . VAL A 1 258 ? 7.561 38.211 53.408 1.00 6.83 246 VAL A O 1
ATOM 1930 N N . ILE A 1 259 ? 7.904 39.562 51.655 1.00 6.55 247 ILE A N 1
ATOM 1931 C CA . ILE A 1 259 ? 8.432 38.441 50.865 1.00 6.60 247 ILE A CA 1
ATOM 1932 C C . ILE A 1 259 ? 9.785 37.966 51.370 1.00 7.21 247 ILE A C 1
ATOM 1933 O O . ILE A 1 259 ? 10.160 36.832 51.120 1.00 6.43 247 ILE A O 1
ATOM 1938 N N . ALA A 1 260 ? 10.470 38.793 52.136 1.00 6.47 248 ALA A N 1
ATOM 1939 C CA . ALA A 1 260 ? 11.639 38.337 52.863 1.00 6.96 248 ALA A CA 1
ATOM 1940 C C . ALA A 1 260 ? 11.301 37.252 53.853 1.00 6.76 248 ALA A C 1
ATOM 1941 O O . ALA A 1 260 ? 12.180 36.474 54.227 1.00 6.67 248 ALA A O 1
ATOM 1943 N N . GLN A 1 261 ? 10.050 37.191 54.295 1.00 6.54 249 GLN A N 1
ATOM 1944 C CA . GLN A 1 261 ? 9.622 36.134 55.208 1.00 6.51 249 GLN A CA 1
ATOM 1945 C C . GLN A 1 261 ? 9.030 34.952 54.461 1.00 6.62 249 GLN A C 1
ATOM 1946 O O . GLN A 1 261 ? 9.187 33.814 54.885 1.00 8.11 249 GLN A O 1
ATOM 1952 N N . THR A 1 262 ? 8.318 35.222 53.375 1.00 7.13 250 THR A N 1
ATOM 1953 C CA . THR A 1 262 ? 7.473 34.205 52.761 1.00 7.19 250 THR A CA 1
ATOM 1954 C C . THR A 1 262 ? 7.995 33.632 51.450 1.00 7.87 250 THR A C 1
ATOM 1955 O O . THR A 1 262 ? 7.597 32.543 51.052 1.00 9.42 250 THR A O 1
ATOM 1959 N N . GLY A 1 263 ? 8.814 34.396 50.741 1.00 7.87 251 GLY A N 1
ATOM 1960 C CA . GLY A 1 263 ? 9.021 34.133 49.337 1.00 8.65 251 GLY A CA 1
ATOM 1961 C C . GLY A 1 263 ? 7.776 34.474 48.547 1.00 9.11 251 GLY A C 1
ATOM 1962 O O . GLY A 1 263 ? 6.814 35.034 49.054 1.00 10.28 251 GLY A O 1
ATOM 1963 N N . THR A 1 264 ? 7.823 34.163 47.252 1.00 10.91 252 THR A N 1
ATOM 1964 C CA . THR A 1 264 ? 6.722 34.479 46.348 1.00 10.26 252 THR A CA 1
ATOM 1965 C C . THR A 1 264 ? 6.070 33.181 45.912 1.00 11.28 252 THR A C 1
ATOM 1966 O O . THR A 1 264 ? 6.431 32.100 46.391 1.00 10.81 252 THR A O 1
ATOM 1970 N N . THR A 1 265 ? 5.090 33.295 45.024 1.00 10.48 253 THR A N 1
ATOM 1971 C CA . THR A 1 265 ? 4.298 32.172 44.601 1.00 9.89 253 THR A CA 1
ATOM 1972 C C . THR A 1 265 ? 4.427 31.973 43.114 1.00 8.30 253 THR A C 1
ATOM 1973 O O . THR A 1 265 ? 5.213 32.605 42.443 1.00 9.14 253 THR A O 1
ATOM 1977 N N . LEU A 1 266 ? 3.630 31.056 42.610 1.00 7.88 254 LEU A N 1
ATOM 1978 C CA . LEU A 1 266 ? 3.622 30.759 41.205 1.00 7.27 254 LEU A CA 1
ATOM 1979 C C . LEU A 1 266 ? 3.392 31.975 40.335 1.00 7.54 254 LEU A C 1
ATOM 1980 O O . LEU A 1 266 ? 3.897 32.013 39.226 1.00 8.41 254 LEU A O 1
ATOM 1985 N N . ALA A 1 267 ? 2.635 32.963 40.794 1.00 7.92 255 ALA A N 1
ATOM 1986 C CA . ALA A 1 267 ? 2.403 34.159 39.950 1.00 8.29 255 ALA A CA 1
ATOM 1987 C C . ALA A 1 267 ? 3.718 34.795 39.498 1.00 8.29 255 ALA A C 1
ATOM 1988 O O . ALA A 1 267 ? 3.924 35.122 38.337 1.00 7.97 255 ALA A O 1
ATOM 1990 N N . HIS A 1 268 ? 4.646 34.971 40.426 1.00 8.83 256 HIS A N 1
ATOM 1991 C CA A HIS A 1 268 ? 5.949 35.499 40.046 0.65 8.01 256 HIS A CA 1
ATOM 1992 C CA B HIS A 1 268 ? 5.973 35.483 40.129 0.35 8.04 256 HIS A CA 1
ATOM 1993 C C . HIS A 1 268 ? 6.683 34.635 39.033 0.65 6.24 256 HIS A C 1
ATOM 1994 O O . HIS A 1 268 ? 7.201 35.143 38.036 0.35 2.00 256 HIS A O 1
ATOM 2007 N N . ALA A 1 269 ? 6.700 33.334 39.258 1.00 7.58 257 ALA A N 1
ATOM 2008 C CA . ALA A 1 269 ? 7.357 32.436 38.334 1.00 8.37 257 ALA A CA 1
ATOM 2009 C C . ALA A 1 269 ? 6.718 32.522 36.939 1.00 7.36 257 ALA A C 1
ATOM 2010 O O . ALA A 1 269 ? 7.423 32.506 35.905 1.00 7.19 257 ALA A O 1
ATOM 2012 N N . LEU A 1 270 ? 5.386 32.559 36.887 1.00 5.64 258 LEU A N 1
ATOM 2013 C CA . LEU A 1 270 ? 4.735 32.542 35.579 1.00 5.83 258 LEU A CA 1
ATOM 2014 C C . LEU A 1 270 ? 4.979 33.837 34.793 1.00 5.80 258 LEU A C 1
ATOM 2015 O O . LEU A 1 270 ? 4.947 33.855 33.560 1.00 6.37 258 LEU A O 1
ATOM 2020 N N . GLY A 1 271 ? 5.228 34.931 35.491 1.00 5.96 259 GLY A N 1
ATOM 2021 C CA . GLY A 1 271 ? 5.514 36.182 34.814 1.00 7.29 259 GLY A CA 1
ATOM 2022 C C . GLY A 1 271 ? 6.879 36.229 34.148 1.00 7.39 259 GLY A C 1
ATOM 2023 O O . GLY A 1 271 ? 7.086 36.995 33.212 1.00 7.61 259 GLY A O 1
ATOM 2024 N N . TYR A 1 272 ? 7.817 35.392 34.579 1.00 7.61 260 TYR A N 1
ATOM 2025 C CA . TYR A 1 272 ? 9.189 35.496 34.125 1.00 8.35 260 TYR A CA 1
ATOM 2026 C C . TYR A 1 272 ? 9.322 35.452 32.601 1.00 7.00 260 TYR A C 1
ATOM 2027 O O . TYR A 1 272 ? 9.977 36.317 32.046 1.00 7.94 260 TYR A O 1
ATOM 2036 N N . PRO A 1 273 ? 8.775 34.464 31.908 1.00 7.88 261 PRO A N 1
ATOM 2037 C CA . PRO A 1 273 ? 8.913 34.454 30.444 1.00 7.49 261 PRO A CA 1
ATOM 2038 C C . PRO A 1 273 ? 8.238 35.627 29.727 1.00 7.50 261 PRO A C 1
ATOM 2039 O O . PRO A 1 273 ? 8.625 35.984 28.613 1.00 7.58 261 PRO A O 1
ATOM 2043 N N . LEU A 1 274 ? 7.198 36.191 30.319 1.00 7.20 262 LEU A N 1
ATOM 2044 C CA . LEU A 1 274 ? 6.570 37.375 29.734 1.00 7.33 262 LEU A CA 1
ATOM 2045 C C . LEU A 1 274 ? 7.585 38.524 29.701 1.00 7.39 262 LEU A C 1
ATOM 2046 O O . LEU A 1 274 ? 7.626 39.307 28.757 1.00 8.47 262 LEU A O 1
ATOM 2051 N N . THR A 1 275 ? 8.387 38.634 30.754 1.00 6.94 263 THR A N 1
ATOM 2052 C CA . THR A 1 275 ? 9.425 39.645 30.799 1.00 8.04 263 THR A CA 1
ATOM 2053 C C . THR A 1 275 ? 10.545 39.353 29.805 1.00 9.71 263 THR A C 1
ATOM 2054 O O . THR A 1 275 ? 10.928 40.220 29.015 1.00 10.92 263 THR A O 1
ATOM 2058 N N . THR A 1 276 ? 11.047 38.123 29.791 1.00 9.00 264 THR A N 1
ATOM 2059 C CA . THR A 1 276 ? 12.239 37.824 28.993 1.00 9.22 264 THR A CA 1
ATOM 2060 C C . THR A 1 276 ? 11.923 37.682 27.521 1.00 9.27 264 THR A C 1
ATOM 2061 O O . THR A 1 276 ? 12.761 38.039 26.669 1.00 12.55 264 THR A O 1
ATOM 2065 N N . GLU A 1 277 ? 10.729 37.183 27.206 1.00 8.35 265 GLU A N 1
ATOM 2066 C CA . GLU A 1 277 ? 10.361 36.901 25.814 1.00 9.10 265 GLU A CA 1
ATOM 2067 C C . GLU A 1 277 ? 9.382 37.870 25.160 1.00 8.91 265 GLU A C 1
ATOM 2068 O O . GLU A 1 277 ? 9.351 37.976 23.921 1.00 10.21 265 GLU A O 1
ATOM 2074 N N . LYS A 1 278 ? 8.597 38.578 25.961 1.00 8.07 266 LYS A N 1
ATOM 2075 C CA . LYS A 1 278 ? 7.553 39.431 25.423 1.00 9.11 266 LYS A CA 1
ATOM 2076 C C . LYS A 1 278 ? 7.713 40.888 25.801 1.00 9.34 266 LYS A C 1
ATOM 2077 O O . LYS A 1 278 ? 6.854 41.696 25.464 1.00 11.24 266 LYS A O 1
ATOM 2083 N N . GLY A 1 279 ? 8.801 41.221 26.487 1.00 9.50 267 GLY A N 1
ATOM 2084 C CA . GLY A 1 279 ? 9.107 42.610 26.781 1.00 10.65 267 GLY A CA 1
ATOM 2085 C C . GLY A 1 279 ? 8.255 43.269 27.841 1.00 10.97 267 GLY A C 1
ATOM 2086 O O . GLY A 1 279 ? 8.264 44.495 27.973 1.00 14.23 267 GLY A O 1
ATOM 2087 N N . ILE A 1 280 ? 7.541 42.484 28.617 1.00 9.89 268 ILE A N 1
ATOM 2088 C CA . ILE A 1 280 ? 6.628 43.018 29.611 1.00 10.27 268 ILE A CA 1
ATOM 2089 C C . ILE A 1 280 ? 7.387 43.232 30.906 1.00 10.72 268 ILE A C 1
ATOM 2090 O O . ILE A 1 280 ? 8.000 42.314 31.416 1.00 11.86 268 ILE A O 1
ATOM 2095 N N . LYS A 1 281 ? 7.337 44.436 31.469 1.00 10.50 269 LYS A N 1
ATOM 2096 C CA . LYS A 1 281 ? 8.055 44.694 32.704 1.00 10.07 269 LYS A CA 1
ATOM 2097 C C . LYS A 1 281 ? 7.581 43.733 33.802 1.00 9.98 269 LYS A C 1
ATOM 2098 O O . LYS A 1 281 ? 6.423 43.351 33.843 1.00 9.45 269 LYS A O 1
ATOM 2104 N N . HIS A 1 282 ? 8.489 43.363 34.690 1.00 10.72 270 HIS A N 1
ATOM 2105 C CA . HIS A 1 282 ? 8.270 42.352 35.708 1.00 11.56 270 HIS A CA 1
ATOM 2106 C C . HIS A 1 282 ? 6.963 42.515 36.479 1.00 9.99 270 HIS A C 1
ATOM 2107 O O . HIS A 1 282 ? 6.219 41.557 36.682 1.00 10.23 270 HIS A O 1
ATOM 2114 N N . GLY A 1 283 ? 6.716 43.715 36.990 1.00 10.34 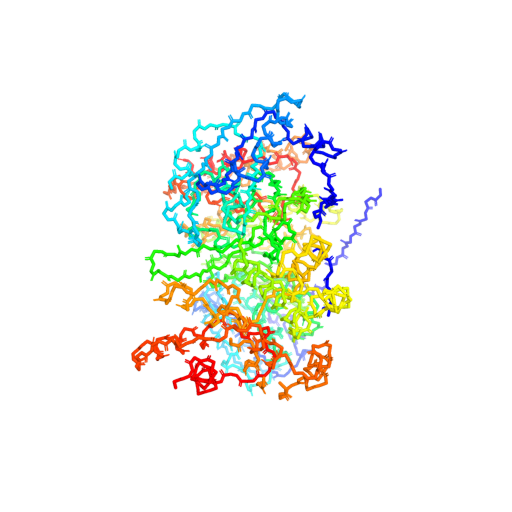271 GLY A N 1
ATOM 2115 C CA . GLY A 1 283 ? 5.550 43.892 37.823 1.00 9.59 271 GLY A CA 1
ATOM 2116 C C . GLY A 1 283 ? 4.266 43.736 37.077 1.00 8.89 271 GLY A C 1
ATOM 2117 O O . GLY A 1 283 ? 3.352 43.073 37.535 1.00 10.00 271 GLY A O 1
ATOM 2118 N N . LYS A 1 284 ? 4.207 44.290 35.873 1.00 8.74 272 LYS A N 1
ATOM 2119 C CA . LYS A 1 284 ? 3.061 44.089 35.020 1.00 8.67 272 LYS A CA 1
ATOM 2120 C C . LYS A 1 284 ? 2.862 42.604 34.690 1.00 8.22 272 LYS A C 1
ATOM 2121 O O . LYS A 1 284 ? 1.717 42.112 34.638 1.00 9.23 272 LYS A O 1
ATOM 2130 N N . ALA A 1 285 ? 3.943 41.885 34.414 1.00 7.86 273 ALA A N 1
ATOM 2131 C CA . ALA A 1 285 ? 3.841 40.480 34.046 1.00 7.26 273 ALA A CA 1
ATOM 2132 C C . ALA A 1 285 ? 3.242 39.645 35.179 1.00 7.84 273 ALA A C 1
ATOM 2133 O O . ALA A 1 285 ? 2.339 38.837 34.975 1.00 7.90 273 ALA A O 1
ATOM 2135 N N . THR A 1 286 ? 3.747 39.857 36.386 1.00 7.42 274 THR A N 1
ATOM 2136 C CA . THR A 1 286 ? 3.235 39.153 37.554 1.00 8.31 274 THR A CA 1
ATOM 2137 C C . THR A 1 286 ? 1.797 39.550 37.787 1.00 7.83 274 THR A C 1
ATOM 2138 O O . THR A 1 286 ? 0.946 38.713 38.043 1.00 8.05 274 THR A O 1
ATOM 2142 N N . GLY A 1 287 ? 1.512 40.845 37.726 1.00 8.25 275 GLY A N 1
ATOM 2143 C CA . GLY A 1 287 ? 0.164 41.309 37.986 1.00 8.16 275 GLY A CA 1
ATOM 2144 C C . GLY A 1 287 ? -0.850 40.745 37.043 1.00 7.08 275 GLY A C 1
ATOM 2145 O O . GLY A 1 287 ? -1.970 40.474 37.450 1.00 7.67 275 GLY A O 1
ATOM 2154 N N . VAL A 1 289 ? -1.001 37.829 35.594 1.00 5.61 277 VAL A N 1
ATOM 2155 C CA . VAL A 1 289 ? -1.362 36.455 35.906 1.00 6.37 277 VAL A CA 1
ATOM 2156 C C . VAL A 1 289 ? -1.901 36.260 37.319 1.00 6.23 277 VAL A C 1
ATOM 2157 O O . VAL A 1 289 ? -2.603 35.298 37.579 1.00 6.07 277 VAL A O 1
ATOM 2161 N N . LEU A 1 290 ? -1.573 37.165 38.234 1.00 6.36 278 LEU A N 1
ATOM 2162 C CA . LEU A 1 290 ? -1.888 36.984 39.658 1.00 6.85 278 LEU A CA 1
ATOM 2163 C C . LEU A 1 290 ? -3.364 36.679 39.944 1.00 5.84 278 LEU A C 1
ATOM 2164 O O . LEU A 1 290 ? -3.646 35.733 40.690 1.00 6.25 278 LEU A O 1
ATOM 2169 N N . PRO A 1 291 ? -4.327 37.408 39.393 1.00 5.82 279 PRO A N 1
ATOM 2170 C CA . PRO A 1 291 ? -5.724 37.115 39.723 1.00 5.96 279 PRO A CA 1
ATOM 2171 C C . PRO A 1 291 ? -6.146 35.731 39.298 1.00 5.55 279 PRO A C 1
ATOM 2172 O O . PRO A 1 291 ? -7.019 35.145 39.910 1.00 6.68 279 PRO A O 1
ATOM 2176 N N . PHE A 1 292 ? -5.545 35.207 38.245 1.00 5.98 280 PHE A N 1
ATOM 2177 C CA . PHE A 1 292 ? -5.887 33.886 37.750 1.00 6.65 280 PHE A CA 1
ATOM 2178 C C . PHE A 1 292 ? -5.209 32.769 38.543 1.00 6.05 280 PHE A C 1
ATOM 2179 O O . PHE A 1 292 ? -5.785 31.723 38.737 1.00 7.31 280 PHE A O 1
ATOM 2187 N N . VAL A 1 293 ? -4.012 33.018 39.047 1.00 5.77 281 VAL A N 1
ATOM 2188 C CA . VAL A 1 293 ? -3.416 32.115 40.038 1.00 5.91 281 VAL A CA 1
ATOM 2189 C C . VAL A 1 293 ? -4.282 32.080 41.309 1.00 6.82 281 VAL A C 1
ATOM 2190 O O . VAL A 1 293 ? -4.514 31.020 41.887 1.00 6.15 281 VAL A O 1
ATOM 2202 N N . GLU A 1 295 ? -7.447 32.366 41.582 1.00 7.90 283 GLU A N 1
ATOM 2203 C CA . GLU A 1 295 ? -8.635 31.521 41.375 1.00 9.02 283 GLU A CA 1
ATOM 2204 C C . GLU A 1 295 ? -8.371 30.043 41.676 1.00 8.52 283 GLU A C 1
ATOM 2205 O O . GLU A 1 295 ? -9.261 29.333 42.130 1.00 11.43 283 GLU A O 1
ATOM 2211 N N . VAL A 1 296 ? -7.149 29.593 41.458 1.00 7.42 284 VAL A N 1
ATOM 2212 C CA . VAL A 1 296 ? -6.771 28.246 41.835 1.00 6.95 284 VAL A CA 1
ATOM 2213 C C . VAL A 1 296 ? -6.499 28.162 43.337 1.00 6.79 284 VAL A C 1
ATOM 2214 O O . VAL A 1 296 ? -6.866 27.188 43.989 1.00 7.40 284 VAL A O 1
ATOM 2226 N N . LYS A 1 298 ? -7.950 29.597 45.645 1.00 8.71 286 LYS A N 1
ATOM 2227 C CA . LYS A 1 298 ? -9.239 29.557 46.354 1.00 10.68 286 LYS A CA 1
ATOM 2228 C C . LYS A 1 298 ? -9.667 28.140 46.702 1.00 10.83 286 LYS A C 1
ATOM 2229 O O . LYS A 1 298 ? -10.530 27.955 47.553 1.00 12.24 286 LYS A O 1
ATOM 2235 N N . GLU A 1 299 ? -9.143 27.135 46.009 1.00 10.74 287 GLU A N 1
ATOM 2236 C CA . GLU A 1 299 ? -9.442 25.742 46.376 1.00 11.28 287 GLU A CA 1
ATOM 2237 C C . GLU A 1 299 ? -9.010 25.431 47.796 1.00 10.27 287 GLU A C 1
ATOM 2238 O O . GLU A 1 299 ? -9.574 24.562 48.437 1.00 12.29 287 GLU A O 1
ATOM 2244 N N . GLU A 1 300 ? -7.985 26.113 48.277 1.00 8.75 288 GLU A N 1
ATOM 2245 C CA . GLU A 1 300 ? -7.374 25.825 49.571 1.00 8.60 288 GLU A CA 1
ATOM 2246 C C . GLU A 1 300 ? -7.569 26.944 50.610 1.00 8.66 288 GLU A C 1
ATOM 2247 O O . GLU A 1 300 ? -7.767 26.671 51.799 1.00 9.43 288 GLU A O 1
ATOM 2253 N N . ILE A 1 301 ? -7.543 28.192 50.159 1.00 7.52 289 ILE A N 1
ATOM 2254 C CA . ILE A 1 301 ? -7.636 29.345 51.050 1.00 8.08 289 ILE A CA 1
ATOM 2255 C C . ILE A 1 301 ? -8.662 30.377 50.553 1.00 7.57 289 ILE A C 1
ATOM 2256 O O . ILE A 1 301 ? -8.326 31.539 50.332 1.00 7.73 289 ILE A O 1
ATOM 2261 N N . PRO A 1 302 ? -9.915 29.976 50.361 1.00 7.56 290 PRO A N 1
ATOM 2262 C CA . PRO A 1 302 ? -10.888 30.919 49.802 1.00 8.17 290 PRO A CA 1
ATOM 2263 C C . PRO A 1 302 ? -11.124 32.143 50.688 1.00 7.84 290 PRO A C 1
ATOM 2264 O O . PRO A 1 302 ? -11.351 33.210 50.163 1.00 8.37 290 PRO A O 1
ATOM 2268 N N . GLU A 1 303 ? -11.011 32.016 51.999 1.00 8.03 291 GLU A N 1
ATOM 2269 C CA . GLU A 1 303 ? -11.249 33.136 52.890 1.00 9.29 291 GLU A CA 1
ATOM 2270 C C . GLU A 1 303 ? -10.172 34.204 52.724 1.00 9.11 291 GLU A C 1
ATOM 2271 O O . GLU A 1 303 ? -10.474 35.395 52.693 1.00 9.64 291 GLU A O 1
ATOM 2277 N N . LYS A 1 304 ? -8.916 33.787 52.584 1.00 9.10 292 LYS A N 1
ATOM 2278 C CA . LYS A 1 304 ? -7.843 34.739 52.369 1.00 7.92 292 LYS A CA 1
ATOM 2279 C C . LYS A 1 304 ? -7.941 35.397 51.019 1.00 7.53 292 LYS A C 1
ATOM 2280 O O . LYS A 1 304 ? -7.693 36.584 50.879 1.00 8.02 292 LYS A O 1
ATOM 2286 N N . VAL A 1 305 ? -8.309 34.624 50.007 1.00 6.88 293 VAL A N 1
ATOM 2287 C CA . VAL A 1 305 ? -8.509 35.205 48.681 1.00 7.15 293 VAL A CA 1
ATOM 2288 C C . VAL A 1 305 ? -9.644 36.243 48.730 1.00 7.98 293 VAL A C 1
ATOM 2289 O O . VAL A 1 305 ? -9.529 37.326 48.157 1.00 7.36 293 VAL A O 1
ATOM 2293 N N . ASP A 1 306 ? -10.728 35.924 49.436 1.00 8.54 294 ASP A N 1
ATOM 2294 C CA . ASP A 1 306 ? -11.817 36.872 49.611 1.00 8.80 294 ASP A CA 1
ATOM 2295 C C . ASP A 1 306 ? -11.336 38.156 50.289 1.00 8.17 294 ASP A C 1
ATOM 2296 O O . ASP A 1 306 ? -11.753 39.253 49.915 1.00 9.45 294 ASP A O 1
ATOM 2301 N N . THR A 1 307 ? -10.470 38.030 51.282 1.00 7.91 295 THR A N 1
ATOM 2302 C CA . THR A 1 307 ? -9.942 39.199 51.960 1.00 7.92 295 THR A CA 1
ATOM 2303 C C . THR A 1 307 ? -9.162 40.099 51.000 1.00 7.38 295 THR A C 1
ATOM 2304 O O . THR A 1 307 ? -9.328 41.315 51.010 1.00 8.92 295 THR A O 1
ATOM 2308 N N . VAL A 1 308 ? -8.311 39.498 50.165 1.00 7.42 296 VAL A N 1
ATOM 2309 C CA . VAL A 1 308 ? -7.552 40.288 49.206 1.00 7.13 296 VAL A CA 1
ATOM 2310 C C . VAL A 1 308 ? -8.516 41.024 48.268 1.00 7.01 296 VAL A C 1
ATOM 2311 O O . VAL A 1 308 ? -8.380 42.213 48.024 1.00 7.47 296 VAL A O 1
ATOM 2315 N N . ASN A 1 309 ? -9.487 40.314 47.713 1.00 7.29 297 ASN A N 1
ATOM 2316 C CA . ASN A 1 309 ? -10.423 40.962 46.806 1.00 6.95 297 ASN A CA 1
ATOM 2317 C C . ASN A 1 309 ? -11.168 42.105 47.482 1.00 7.73 297 ASN A C 1
ATOM 2318 O O . ASN A 1 309 ? -11.397 43.165 46.873 1.00 8.22 297 ASN A O 1
ATOM 2323 N N . HIS A 1 310 ? -11.525 41.907 48.745 1.00 7.52 298 HIS A N 1
ATOM 2324 C CA . HIS A 1 310 ? -12.225 42.934 49.493 1.00 8.41 298 HIS A CA 1
ATOM 2325 C C . HIS A 1 310 ? -11.373 44.188 49.685 1.00 8.05 298 HIS A C 1
ATOM 2326 O O . HIS A 1 310 ? -11.856 45.306 49.526 1.00 8.47 298 HIS A O 1
ATOM 2333 N N . ILE A 1 311 ? -10.106 44.014 50.010 1.00 7.69 299 ILE A N 1
ATOM 2334 C CA . ILE A 1 311 ? -9.208 45.145 50.203 1.00 7.95 299 ILE A CA 1
ATOM 2335 C C . ILE A 1 311 ? -9.102 45.955 48.937 1.00 7.57 299 ILE A C 1
ATOM 2336 O O . ILE A 1 311 ? -9.062 47.177 49.005 1.00 9.84 299 ILE A O 1
ATOM 2341 N N . PHE A 1 312 ? -9.067 45.286 47.785 1.00 7.72 300 PHE A N 1
ATOM 2342 C CA . PHE A 1 312 ? -8.964 45.992 46.526 1.00 7.77 300 PHE A CA 1
ATOM 2343 C C . PHE A 1 312 ? -10.297 46.417 45.914 1.00 9.53 300 PHE A C 1
ATOM 2344 O O . PHE A 1 312 ? -10.396 46.594 44.712 1.00 14.63 300 PHE A O 1
ATOM 2352 N N . GLY A 1 313 ? -11.285 46.677 46.747 1.00 10.25 301 GLY A N 1
ATOM 2353 C CA . GLY A 1 313 ? -12.538 47.247 46.296 1.00 8.84 301 GLY A CA 1
ATOM 2354 C C . GLY A 1 313 ? -13.593 46.274 45.845 1.00 9.33 301 GLY A C 1
ATOM 2355 O O . GLY A 1 313 ? -14.643 46.668 45.336 1.00 10.98 301 GLY A O 1
ATOM 2356 N N . GLY A 1 314 ? -13.332 44.995 46.025 1.00 8.70 302 GLY A N 1
ATOM 2357 C CA . GLY A 1 314 ? -14.238 43.968 45.612 1.00 8.30 302 GLY A CA 1
ATOM 2358 C C . GLY A 1 314 ? -13.636 42.974 44.660 1.00 8.96 302 GLY A C 1
ATOM 2359 O O . GLY A 1 314 ? -14.060 41.829 44.625 1.00 9.59 302 GLY A O 1
ATOM 2360 N N . SER A 1 315 ? -12.640 43.418 43.892 1.00 9.27 303 SER A N 1
ATOM 2361 C CA . SER A 1 315 ? -12.034 42.554 42.901 1.00 8.20 303 SER A CA 1
ATOM 2362 C C . SER A 1 315 ? -10.651 43.069 42.551 1.00 7.45 303 SER A C 1
ATOM 2363 O O . SER A 1 315 ? -10.512 44.137 41.970 1.00 8.24 303 SER A O 1
ATOM 2366 N N . LEU A 1 316 ? -9.621 42.293 42.860 1.00 7.23 304 LEU A N 1
ATOM 2367 C CA . LEU A 1 316 ? -8.277 42.702 42.446 1.00 7.39 304 LEU A CA 1
ATOM 2368 C C . LEU A 1 316 ? -8.194 42.719 40.918 1.00 6.98 304 LEU A C 1
ATOM 2369 O O . LEU A 1 316 ? -7.615 43.630 40.343 1.00 7.48 304 LEU A O 1
ATOM 2374 N N . LEU A 1 317 ? -8.786 41.735 40.249 1.00 6.90 305 LEU A N 1
ATOM 2375 C CA . LEU A 1 317 ? -8.813 41.734 38.786 1.00 7.49 305 LEU A CA 1
ATOM 2376 C C . LEU A 1 317 ? -9.363 43.038 38.211 1.00 7.44 305 LEU A C 1
ATOM 2377 O O . LEU A 1 317 ? -8.753 43.636 37.304 1.00 7.31 305 LEU A O 1
ATOM 2382 N N . LYS A 1 318 ? -10.521 43.477 38.692 1.00 7.08 306 LYS A N 1
ATOM 2383 C CA . LYS A 1 318 ? -11.101 44.715 38.201 1.00 7.67 306 LYS A CA 1
ATOM 2384 C C . LYS A 1 318 ? -10.221 45.913 38.511 1.00 7.08 306 LYS A C 1
ATOM 2385 O O . LYS A 1 318 ? -10.068 46.816 37.679 1.00 7.49 306 LYS A O 1
ATOM 2391 N N . PHE A 1 319 ? -9.621 45.946 39.701 1.00 7.42 307 PHE A N 1
ATOM 2392 C CA . PHE A 1 319 ? -8.726 47.046 40.063 1.00 7.96 307 PHE A CA 1
ATOM 2393 C C . PHE A 1 319 ? -7.589 47.155 39.035 1.00 7.82 307 PHE A C 1
ATOM 2394 O O . PHE A 1 319 ? -7.264 48.233 38.554 1.00 7.65 307 PHE A O 1
ATOM 2402 N N . LEU A 1 320 ? -6.983 46.031 38.716 1.00 7.98 308 LEU A N 1
ATOM 2403 C CA . LEU A 1 320 ? -5.897 45.992 37.740 1.00 8.00 308 LEU A CA 1
ATOM 2404 C C . LEU A 1 320 ? -6.353 46.337 36.332 1.00 8.20 308 LEU A C 1
ATOM 2405 O O . LEU A 1 320 ? -5.673 47.051 35.610 1.00 8.68 308 LEU A O 1
ATOM 2410 N N . LYS A 1 321 ? -7.528 45.857 35.948 1.00 7.74 309 LYS A N 1
ATOM 2411 C CA . LYS A 1 321 ? -8.037 46.197 34.612 1.00 8.25 309 LYS A CA 1
ATOM 2412 C C . LYS A 1 321 ? -8.270 47.689 34.490 1.00 7.84 309 LYS A C 1
ATOM 2413 O O . LYS A 1 321 ? -7.958 48.303 33.469 1.00 8.97 309 LYS A O 1
ATOM 2419 N N . GLU A 1 322 ? -8.799 48.280 35.553 1.00 8.67 310 GLU A N 1
ATOM 2420 C CA . GLU A 1 322 ? -9.083 49.709 35.586 1.00 10.90 310 GLU A CA 1
ATOM 2421 C C . GLU A 1 322 ? -7.847 50.573 35.475 1.00 11.17 310 GLU A C 1
ATOM 2422 O O . GLU A 1 322 ? -7.934 51.722 35.030 1.00 14.00 310 GLU A O 1
ATOM 2428 N N . LEU A 1 323 ? -6.712 50.038 35.888 1.00 10.02 311 LEU A N 1
ATOM 2429 C CA . LEU A 1 323 ? -5.453 50.736 35.782 1.00 11.90 311 LEU A CA 1
ATOM 2430 C C . LEU A 1 323 ? -4.831 50.562 34.410 1.00 11.37 311 LEU A C 1
ATOM 2431 O O . LEU A 1 323 ? -3.766 51.125 34.155 1.00 13.62 311 LEU A O 1
ATOM 2436 N N . GLY A 1 324 ? -5.483 49.796 33.541 1.00 10.12 312 GLY A N 1
ATOM 2437 C CA . GLY A 1 324 ? -5.020 49.567 32.183 1.00 10.59 312 GLY A CA 1
ATOM 2438 C C . GLY A 1 324 ? -3.858 48.590 32.135 1.00 11.33 312 GLY A C 1
ATOM 2439 O O . GLY A 1 324 ? -3.025 48.637 31.223 1.00 13.76 312 GLY A O 1
ATOM 2440 N N . LEU A 1 325 ? -3.813 47.662 33.085 1.00 10.95 313 LEU A N 1
ATOM 2441 C CA . LEU A 1 325 ? -2.688 46.740 33.164 1.00 11.37 313 LEU A CA 1
ATOM 2442 C C . LEU A 1 325 ? -2.644 45.802 31.982 1.00 12.76 313 LEU A C 1
ATOM 2443 O O . LEU A 1 325 ? -1.541 45.417 31.548 1.00 16.08 313 LEU A O 1
ATOM 2448 N N . TYR A 1 326 ? -3.803 45.404 31.466 1.00 12.20 314 TYR A N 1
ATOM 2449 C CA . TYR A 1 326 ? -3.886 44.341 30.471 1.00 14.03 314 TYR A CA 1
ATOM 2450 C C . TYR A 1 326 ? -3.607 44.925 29.081 1.00 17.78 314 TYR A C 1
ATOM 2451 O O . TYR A 1 326 ? -3.878 46.088 28.795 1.00 20.80 314 TYR A O 1
ATOM 2460 N N . GLU A 1 327 ? -2.955 44.115 28.277 1.00 19.28 315 GLU A N 1
ATOM 2461 C CA . GLU A 1 327 ? -2.599 44.481 26.918 1.00 20.58 315 GLU A CA 1
ATOM 2462 C C . GLU A 1 327 ? -2.559 43.184 26.165 1.00 20.40 315 GLU A C 1
ATOM 2463 O O . GLU A 1 327 ? -2.343 42.131 26.752 1.00 18.88 315 GLU A O 1
ATOM 2466 N N . LYS A 1 328 ? -2.756 43.285 24.863 1.00 20.68 316 LYS A N 1
ATOM 2467 C CA . LYS A 1 328 ? -2.719 42.125 23.980 1.00 20.30 316 LYS A CA 1
ATOM 2468 C C . LYS A 1 328 ? -1.289 41.628 23.931 1.00 18.67 316 LYS A C 1
ATOM 2469 O O . LYS A 1 328 ? -0.331 42.403 23.775 1.00 19.68 316 LYS A O 1
ATOM 2471 N N . VAL A 1 329 ? -1.140 40.326 24.128 1.00 16.67 317 VAL A N 1
ATOM 2472 C CA . VAL A 1 329 ? 0.167 39.699 24.013 1.00 14.84 317 VAL A CA 1
ATOM 2473 C C . VAL A 1 329 ? 0.033 38.561 23.012 1.00 13.39 317 VAL A C 1
ATOM 2474 O O . VAL A 1 329 ? -0.799 37.657 23.169 1.00 13.15 317 VAL A O 1
ATOM 2478 N N . ALA A 1 330 ? 0.817 38.624 21.947 1.00 12.33 318 ALA A N 1
ATOM 2479 C CA . ALA A 1 330 ? 0.833 37.543 20.983 1.00 11.39 318 ALA A CA 1
ATOM 2480 C C . ALA A 1 330 ? 1.559 36.326 21.551 1.00 9.81 318 ALA A C 1
ATOM 2481 O O . ALA A 1 330 ? 2.659 36.417 22.103 1.00 10.48 318 ALA A O 1
ATOM 2483 N N . VAL A 1 331 ? 0.904 35.179 21.462 1.00 9.20 319 VAL A N 1
ATOM 2484 C CA . VAL A 1 331 ? 1.430 33.939 21.993 1.00 9.19 319 VAL A CA 1
ATOM 2485 C C . VAL A 1 331 ? 1.159 32.806 21.032 1.00 8.15 319 VAL A C 1
ATOM 2486 O O . VAL A 1 331 ? 0.015 32.578 20.638 1.00 9.85 319 VAL A O 1
ATOM 2490 N N . SER A 1 332 ? 2.207 32.101 20.639 1.00 7.18 320 SER A N 1
ATOM 2491 C CA . SER A 1 332 ? 2.076 30.927 19.798 1.00 7.32 320 SER A CA 1
ATOM 2492 C C . SER A 1 332 ? 1.821 29.712 20.682 1.00 6.85 320 SER A C 1
ATOM 2493 O O . SER A 1 332 ? 2.110 29.746 21.884 1.00 6.14 320 SER A O 1
ATOM 2496 N N . SER A 1 333 ? 1.294 28.644 20.091 1.00 8.10 321 SER A N 1
ATOM 2497 C CA . SER A 1 333 ? 1.113 27.403 20.822 1.00 9.17 321 SER A CA 1
ATOM 2498 C C . SER A 1 333 ? 2.444 26.893 21.361 1.00 8.29 321 SER A C 1
ATOM 2499 O O . SER A 1 333 ? 2.501 26.451 22.503 1.00 8.22 321 SER A O 1
ATOM 2502 N N . GLU A 1 334 ? 3.518 27.018 20.575 1.00 7.91 322 GLU A N 1
ATOM 2503 C CA . GLU A 1 334 ? 4.855 26.577 20.986 1.00 7.98 322 GLU A CA 1
ATOM 2504 C C . GLU A 1 334 ? 5.339 27.347 22.200 1.00 7.23 322 GLU A C 1
ATOM 2505 O O . GLU A 1 334 ? 5.892 26.758 23.140 1.00 7.70 322 GLU A O 1
ATOM 2507 N N . GLU A 1 335 ? 5.113 28.662 22.211 1.00 6.57 323 GLU A N 1
ATOM 2508 C CA . GLU A 1 335 ? 5.495 29.483 23.347 1.00 7.25 323 GLU A CA 1
ATOM 2509 C C . GLU A 1 335 ? 4.705 29.066 24.569 1.00 5.76 323 GLU A C 1
ATOM 2510 O O . GLU A 1 335 ? 5.267 28.870 25.643 1.00 5.81 323 GLU A O 1
ATOM 2516 N N . LEU A 1 336 ? 3.398 28.957 24.403 1.00 5.75 324 LEU A N 1
ATOM 2517 C CA . LEU A 1 336 ? 2.526 28.624 25.529 1.00 6.45 324 LEU A CA 1
ATOM 2518 C C . LEU A 1 336 ? 2.921 27.281 26.141 1.00 6.00 324 LEU A C 1
ATOM 2519 O O . LEU A 1 336 ? 3.034 27.169 27.360 1.00 5.47 324 LEU A O 1
ATOM 2524 N N . GLU A 1 337 ? 3.143 26.263 25.317 1.00 6.64 325 GLU A N 1
ATOM 2525 C CA . GLU A 1 337 ? 3.529 24.962 25.854 1.00 6.19 325 GLU A CA 1
ATOM 2526 C C . GLU A 1 337 ? 4.876 25.000 26.566 1.00 5.48 325 GLU A C 1
ATOM 2527 O O . GLU A 1 337 ? 5.037 24.352 27.601 1.00 5.69 325 GLU A O 1
ATOM 2533 N N . LYS A 1 338 ? 5.819 25.804 26.067 1.00 5.00 326 LYS A N 1
ATOM 2534 C CA . LYS A 1 338 ? 7.115 25.958 26.717 1.00 6.17 326 LYS A CA 1
ATOM 2535 C C . LYS A 1 338 ? 6.925 26.586 28.095 1.00 5.83 326 LYS A C 1
ATOM 2536 O O . LYS A 1 338 ? 7.525 26.145 29.087 1.00 5.73 326 LYS A O 1
ATOM 2542 N N . TRP A 1 339 ? 6.105 27.627 28.174 1.00 4.35 327 TRP A N 1
ATOM 2543 C CA . TRP A 1 339 ? 5.909 28.300 29.448 1.00 5.32 327 TRP A CA 1
ATOM 2544 C C . TRP A 1 339 ? 5.170 27.415 30.435 1.00 5.10 327 TRP A C 1
ATOM 2545 O O . TRP A 1 339 ? 5.421 27.465 31.639 1.00 5.03 327 TRP A O 1
ATOM 2556 N N . VAL A 1 340 ? 4.201 26.673 29.950 1.00 5.27 328 VAL A N 1
ATOM 2557 C CA . VAL A 1 340 ? 3.454 25.751 30.800 1.00 5.36 328 VAL A CA 1
ATOM 2558 C C . VAL A 1 340 ? 4.382 24.694 31.391 1.00 6.34 328 VAL A C 1
ATOM 2559 O O . VAL A 1 340 ? 4.340 24.418 32.597 1.00 6.93 328 VAL A O 1
ATOM 2563 N N . GLU A 1 341 ? 5.264 24.144 30.570 1.00 7.54 329 GLU A N 1
ATOM 2564 C CA . GLU A 1 341 ? 6.214 23.141 31.050 1.00 9.04 329 GLU A CA 1
ATOM 2565 C C . GLU A 1 341 ? 7.150 23.693 32.115 1.00 9.21 329 GLU A C 1
ATOM 2566 O O . GLU A 1 341 ? 7.372 23.056 33.144 1.00 10.34 329 GLU A O 1
ATOM 2572 N N . LYS A 1 342 ? 7.645 24.910 31.901 1.00 7.97 330 LYS A N 1
ATOM 2573 C CA . LYS A 1 342 ? 8.521 25.552 32.875 1.00 8.67 330 LYS A CA 1
ATOM 2574 C C . LYS A 1 342 ? 7.766 25.871 34.156 1.00 9.10 330 LYS A C 1
ATOM 2575 O O . LYS A 1 342 ? 8.295 25.706 35.250 1.00 10.35 330 LYS A O 1
ATOM 2581 N N . GLY A 1 343 ? 6.513 26.303 34.032 1.00 8.27 331 GLY A N 1
ATOM 2582 C CA . GLY A 1 343 ? 5.734 26.708 35.180 1.00 8.29 331 GLY A CA 1
ATOM 2583 C C . GLY A 1 343 ? 5.401 25.507 36.057 1.00 7.96 331 GLY A C 1
ATOM 2584 O O . GLY A 1 343 ? 5.338 25.622 37.276 1.00 9.31 331 GLY A O 1
ATOM 2585 N N . SER A 1 344 ? 5.228 24.355 35.442 1.00 9.42 332 SER A N 1
ATOM 2586 C CA . SER A 1 344 ? 4.901 23.122 36.147 1.00 11.50 332 SER A CA 1
ATOM 2587 C C . SER A 1 344 ? 6.050 22.624 37.044 1.00 12.47 332 SER A C 1
ATOM 2588 O O . SER A 1 344 ? 5.814 21.783 37.903 1.00 16.55 332 SER A O 1
ATOM 2591 N N . ARG A 1 345 ? 7.272 23.123 36.825 1.00 11.98 333 ARG A N 1
ATOM 2592 C CA . ARG A 1 345 ? 8.489 22.756 37.576 1.00 13.21 333 ARG A CA 1
ATOM 2593 C C . ARG A 1 345 ? 8.963 23.847 38.535 1.00 12.82 333 ARG A C 1
ATOM 2594 O O . ARG A 1 345 ? 10.010 23.722 39.196 1.00 12.92 333 ARG A O 1
ATOM 2602 N N . ALA A 1 346 ? 8.201 24.933 38.618 1.00 11.44 334 ALA A N 1
ATOM 2603 C CA . ALA A 1 346 ? 8.599 26.082 39.419 1.00 11.26 334 ALA A CA 1
ATOM 2604 C C . ALA A 1 346 ? 8.753 25.665 40.876 1.00 11.57 334 ALA A C 1
ATOM 2605 O O . ALA A 1 346 ? 7.879 25.020 41.406 1.00 10.33 334 ALA A O 1
ATOM 2607 N N . LYS A 1 347 ? 9.844 26.069 41.509 1.00 12.29 335 LYS A N 1
ATOM 2608 C CA . LYS A 1 347 ? 10.024 25.835 42.946 1.00 13.31 335 LYS A CA 1
ATOM 2609 C C . LYS A 1 347 ? 8.899 26.498 43.747 1.00 11.80 335 LYS A C 1
ATOM 2610 O O . LYS A 1 347 ? 8.470 25.993 44.788 1.00 12.10 335 LYS A O 1
ATOM 2613 N N . HIS A 1 348 ? 8.376 27.589 43.205 1.00 10.89 336 HIS A N 1
ATOM 2614 C CA . HIS A 1 348 ? 7.305 28.361 43.825 1.00 10.12 336 HIS A CA 1
ATOM 2615 C C . HIS A 1 348 ? 6.023 27.572 44.080 1.00 9.99 336 HIS A C 1
ATOM 2616 O O . HIS A 1 348 ? 5.211 27.955 44.910 1.00 9.36 336 HIS A O 1
ATOM 2623 N N . LEU A 1 349 ? 5.810 26.505 43.326 1.00 9.02 337 LEU A N 1
ATOM 2624 C CA . LEU A 1 349 ? 4.611 25.666 43.476 1.00 10.46 337 LEU A CA 1
ATOM 2625 C C . LEU A 1 349 ? 4.411 25.145 44.878 1.00 10.83 337 LEU A C 1
ATOM 2626 O O . LEU A 1 349 ? 3.293 25.115 45.384 1.00 11.15 337 LEU A O 1
ATOM 2631 N N . LYS A 1 350 ? 5.502 24.751 45.517 1.00 11.46 338 LYS A N 1
ATOM 2632 C CA . LYS A 1 350 ? 5.418 24.195 46.861 1.00 13.14 338 LYS A CA 1
ATOM 2633 C C . LYS A 1 350 ? 4.858 25.229 47.853 1.00 12.84 338 LYS A C 1
ATOM 2634 O O . LYS A 1 350 ? 4.257 24.822 48.850 1.00 13.33 338 LYS A O 1
ATOM 2636 N N . ASN A 1 351 ? 5.046 26.526 47.554 1.00 10.90 339 ASN A N 1
ATOM 2637 C CA . ASN A 1 351 ? 4.614 27.657 48.390 1.00 10.71 339 ASN A CA 1
ATOM 2638 C C . ASN A 1 351 ? 3.233 28.197 48.006 1.00 9.28 339 ASN A C 1
ATOM 2639 O O . ASN A 1 351 ? 2.767 29.151 48.607 1.00 10.46 339 ASN A O 1
ATOM 2644 N N . THR A 1 352 ? 2.593 27.636 46.977 1.00 7.29 340 THR A N 1
ATOM 2645 C CA . THR A 1 352 ? 1.376 28.241 46.426 1.00 6.98 340 THR A CA 1
ATOM 2646 C C . THR A 1 352 ? 0.197 27.337 46.745 1.00 6.76 340 THR A C 1
ATOM 2647 O O . THR A 1 352 ? 0.144 26.203 46.292 1.00 6.79 340 THR A O 1
ATOM 2651 N N . PRO A 1 353 ? -0.781 27.837 47.496 1.00 6.84 341 PRO A N 1
ATOM 2652 C CA . PRO A 1 353 ? -1.986 27.052 47.739 1.00 7.52 341 PRO A CA 1
ATOM 2653 C C . PRO A 1 353 ? -2.686 26.687 46.446 1.00 7.23 341 PRO A C 1
ATOM 2654 O O . PRO A 1 353 ? -2.646 27.431 45.473 1.00 7.92 341 PRO A O 1
ATOM 2658 N N . GLY A 1 354 ? -3.365 25.557 46.466 1.00 8.48 342 GLY A N 1
ATOM 2659 C CA . GLY A 1 354 ? -4.037 25.024 45.298 1.00 8.73 342 GLY A CA 1
ATOM 2660 C C . GLY A 1 354 ? -3.240 23.962 44.590 1.00 9.43 342 GLY A C 1
ATOM 2661 O O . GLY A 1 354 ? -2.081 23.706 44.911 1.00 11.28 342 GLY A O 1
ATOM 2662 N N . THR A 1 355 ? -3.879 23.345 43.599 1.00 10.41 343 THR A N 1
ATOM 2663 C CA . THR A 1 355 ? -3.271 22.270 42.829 1.00 11.14 343 THR A CA 1
ATOM 2664 C C . THR A 1 355 ? -3.150 22.713 41.381 1.00 11.22 343 THR A C 1
ATOM 2665 O O . THR A 1 355 ? -4.172 22.921 40.716 1.00 12.83 343 THR A O 1
ATOM 2669 N N . PHE A 1 356 ? -1.918 22.858 40.897 1.00 10.24 344 PHE A N 1
ATOM 2670 C CA . PHE A 1 356 ? -1.622 23.404 39.573 1.00 10.84 344 PHE A CA 1
ATOM 2671 C C . PHE A 1 356 ? -1.124 22.400 38.556 1.00 11.22 344 PHE A C 1
ATOM 2672 O O . PHE A 1 356 ? 0.093 22.181 38.373 1.00 13.92 344 PHE A O 1
ATOM 2680 N N . THR A 1 357 ? -2.076 21.842 37.855 1.00 8.82 345 THR A N 1
ATOM 2681 C CA . THR A 1 357 ? -1.769 20.956 36.753 1.00 7.04 345 THR A CA 1
ATOM 2682 C C . THR A 1 357 ? -1.338 21.781 35.554 1.00 6.49 345 THR A C 1
ATOM 2683 O O . THR A 1 357 ? -1.571 22.995 35.504 1.00 6.61 345 THR A O 1
ATOM 2687 N N . PRO A 1 358 ? -0.695 21.147 34.577 1.00 6.02 346 PRO A N 1
ATOM 2688 C CA . PRO A 1 358 ? -0.362 21.864 33.333 1.00 6.40 346 PRO A CA 1
ATOM 2689 C C . PRO A 1 358 ? -1.586 22.583 32.732 1.00 5.54 346 PRO A C 1
ATOM 2690 O O . PRO A 1 358 ? -1.462 23.720 32.288 1.00 5.57 346 PRO A O 1
ATOM 2694 N N . GLU A 1 359 ? -2.764 21.962 32.764 1.00 6.35 347 GLU A N 1
ATOM 2695 C CA . GLU A 1 359 ? -3.959 22.617 32.229 1.00 6.04 347 GLU A CA 1
ATOM 2696 C C . GLU A 1 359 ? -4.342 23.879 32.976 1.00 5.95 347 GLU A C 1
ATOM 2697 O O . GLU A 1 359 ? -4.740 24.860 32.369 1.00 6.01 347 GLU A O 1
ATOM 2703 N N . LYS A 1 360 ? -4.241 23.866 34.299 1.00 5.79 348 LYS A N 1
ATOM 2704 C CA . LYS A 1 360 ? -4.557 25.068 35.053 1.00 6.15 348 LYS A CA 1
ATOM 2705 C C . LYS A 1 360 ? -3.579 26.173 34.712 1.00 5.88 348 LYS A C 1
ATOM 2706 O O . LYS A 1 360 ? -3.985 27.319 34.615 1.00 5.71 348 LYS A O 1
ATOM 2712 N N . ILE A 1 361 ? -2.299 25.842 34.528 1.00 5.41 349 ILE A N 1
ATOM 2713 C CA . ILE A 1 361 ? -1.299 26.844 34.151 1.00 5.03 349 ILE A CA 1
ATOM 2714 C C . ILE A 1 361 ? -1.554 27.373 32.730 1.00 4.81 349 ILE A C 1
ATOM 2715 O O . ILE A 1 361 ? -1.453 28.583 32.485 1.00 5.14 349 ILE A O 1
ATOM 2720 N N . ARG A 1 362 ? -1.891 26.476 31.807 1.00 4.93 350 ARG A N 1
ATOM 2721 C CA . ARG A 1 362 ? -2.229 26.846 30.451 1.00 5.66 350 ARG A CA 1
ATOM 2722 C C . ARG A 1 362 ? -3.377 27.841 30.480 1.00 5.34 350 ARG A C 1
ATOM 2723 O O . ARG A 1 362 ? -3.361 28.862 29.791 1.00 6.38 350 ARG A O 1
ATOM 2731 N N . ASN A 1 363 ? -4.389 27.529 31.281 1.00 5.51 351 ASN A N 1
ATOM 2732 C CA . ASN A 1 363 ? -5.551 28.411 31.371 1.00 6.48 351 ASN A CA 1
ATOM 2733 C C . ASN A 1 363 ? -5.251 29.754 32.005 1.00 7.71 351 ASN A C 1
ATOM 2734 O O . ASN A 1 363 ? -5.786 30.786 31.588 1.00 9.00 351 ASN A O 1
ATOM 2743 N N . ILE A 1 364 ? -4.349 29.777 32.976 1.00 6.19 352 ILE A N 1
ATOM 2744 C CA . ILE A 1 364 ? -3.940 31.040 33.560 1.00 5.79 352 ILE A CA 1
ATOM 2745 C C . ILE A 1 364 ? -3.343 31.949 32.488 1.00 6.63 352 ILE A C 1
ATOM 2746 O O . ILE A 1 364 ? -3.696 33.126 32.398 1.00 7.53 352 ILE A O 1
ATOM 2751 N N . TYR A 1 365 ? -2.438 31.421 31.674 1.00 5.61 353 TYR A N 1
ATOM 2752 C CA . TYR A 1 365 ? -1.862 32.227 30.608 1.00 5.66 353 TYR A CA 1
ATOM 2753 C C . TYR A 1 365 ? -2.916 32.638 29.558 1.00 7.33 353 TYR A C 1
ATOM 2754 O O . TYR A 1 365 ? -2.911 33.774 29.098 1.00 7.46 353 TYR A O 1
ATOM 2763 N N . ARG A 1 366 ? -3.787 31.730 29.167 1.00 7.45 354 ARG A N 1
ATOM 2764 C CA . ARG A 1 366 ? -4.779 32.067 28.146 1.00 7.64 354 ARG A CA 1
ATOM 2765 C C . ARG A 1 366 ? -5.678 33.190 28.633 1.00 8.91 354 ARG A C 1
ATOM 2766 O O . ARG A 1 366 ? -5.933 34.133 27.901 1.00 10.64 354 ARG A O 1
ATOM 2774 N N . GLU A 1 367 ? -6.130 33.120 29.878 1.00 10.30 355 GLU A N 1
ATOM 2775 C CA . GLU A 1 367 ? -7.005 34.154 30.411 1.00 10.86 355 GLU A CA 1
ATOM 2776 C C . GLU A 1 367 ? -6.277 35.477 30.592 1.00 11.32 355 GLU A C 1
ATOM 2777 O O . GLU A 1 367 ? -6.793 36.552 30.234 1.00 12.13 355 GLU A O 1
ATOM 2783 N N . ALA A 1 368 ? -5.069 35.427 31.141 1.00 9.50 356 ALA A N 1
ATOM 2784 C CA . ALA A 1 368 ? -4.335 36.646 31.419 1.00 9.72 356 ALA A CA 1
ATOM 2785 C C . ALA A 1 368 ? -3.952 37.426 30.157 1.00 11.07 356 ALA A C 1
ATOM 2786 O O . ALA A 1 368 ? -3.851 38.649 30.177 1.00 11.92 356 ALA A O 1
ATOM 2788 N N . LEU A 1 369 ? -3.679 36.696 29.080 1.00 10.53 357 LEU A N 1
ATOM 2789 C CA . LEU A 1 369 ? -3.058 37.290 27.905 1.00 12.03 357 LEU A CA 1
ATOM 2790 C C . LEU A 1 369 ? -4.019 37.481 26.751 1.00 14.22 357 LEU A C 1
ATOM 2791 O O . LEU A 1 369 ? -3.635 38.083 25.738 1.00 14.47 357 LEU A O 1
ATOM 2796 N N . GLY A 1 370 ? -5.225 36.935 26.890 1.00 14.79 358 GLY A N 1
ATOM 2797 C CA . GLY A 1 370 ? -6.278 37.065 25.906 1.00 16.74 358 GLY A CA 1
ATOM 2798 C C . GLY A 1 370 ? -6.134 36.077 24.775 1.00 17.82 358 GLY A C 1
ATOM 2799 O O . GLY A 1 370 ? -6.527 36.390 23.641 1.00 19.63 358 GLY A O 1
ATOM 2800 N N . VAL A 1 371 ? -5.599 34.887 25.068 1.00 17.62 359 VAL A N 1
ATOM 2801 C CA . VAL A 1 371 ? -5.377 33.849 24.058 1.00 18.17 359 VAL A CA 1
ATOM 2802 C C . VAL A 1 371 ? -5.999 32.496 24.481 1.00 18.19 359 VAL A C 1
ATOM 2806 N N . HIS B 1 11 ? 33.689 23.699 87.054 1.00 14.35 -1 HIS B N 1
ATOM 2807 C CA . HIS B 1 11 ? 32.260 23.538 86.636 1.00 14.98 -1 HIS B CA 1
ATOM 2808 C C . HIS B 1 11 ? 32.018 22.281 85.798 1.00 14.31 -1 HIS B C 1
ATOM 2809 O O . HIS B 1 11 ? 30.848 21.930 85.562 1.00 15.06 -1 HIS B O 1
ATOM 2816 N N . HIS B 1 12 ? 33.086 21.576 85.389 1.00 13.15 0 HIS B N 1
ATOM 2817 C CA . HIS B 1 12 ? 32.981 20.415 84.491 1.00 13.17 0 HIS B CA 1
ATOM 2818 C C . HIS B 1 12 ? 31.971 19.419 85.030 1.00 10.80 0 HIS B C 1
ATOM 2819 O O . HIS B 1 12 ? 31.976 19.083 86.220 1.00 12.76 0 HIS B O 1
ATOM 2826 N N . VAL B 1 13 ? 31.065 19.030 84.157 1.00 7.34 1 VAL B N 1
ATOM 2827 C CA . VAL B 1 13 ? 30.111 17.969 84.407 1.00 6.26 1 VAL B CA 1
ATOM 2828 C C . VAL B 1 13 ? 30.458 16.870 83.448 1.00 6.16 1 VAL B C 1
ATOM 2829 O O . VAL B 1 13 ? 30.791 17.134 82.275 1.00 9.56 1 VAL B O 1
ATOM 2833 N N . TRP B 1 14 ? 30.453 15.636 83.919 1.00 4.33 2 TRP B N 1
ATOM 2834 C CA . TRP B 1 14 ? 30.631 14.499 83.023 1.00 4.51 2 TRP B CA 1
ATOM 2835 C C . TRP B 1 14 ? 29.629 13.401 83.324 1.00 4.05 2 TRP B C 1
ATOM 2836 O O . TRP B 1 14 ? 28.988 13.373 84.377 1.00 4.58 2 TRP B O 1
ATOM 2847 N N . GLU B 1 15 ? 29.516 12.511 82.362 1.00 3.90 3 GLU B N 1
ATOM 2848 C CA . GLU B 1 15 ? 28.620 11.371 82.418 1.00 4.06 3 GLU B CA 1
ATOM 2849 C C . GLU B 1 15 ? 29.363 10.107 81.997 1.00 4.69 3 GLU B C 1
ATOM 2850 O O . GLU B 1 15 ? 30.200 10.147 81.099 1.00 5.53 3 GLU B O 1
ATOM 2856 N N . PHE B 1 16 ? 29.066 9.011 82.684 1.00 4.26 4 PHE B N 1
ATOM 2857 C CA . PHE B 1 16 ? 29.436 7.702 82.205 1.00 4.98 4 PHE B CA 1
ATOM 2858 C C . PHE B 1 16 ? 28.163 6.924 81.927 1.00 5.01 4 PHE B C 1
ATOM 2859 O O . PHE B 1 16 ? 27.327 6.780 82.801 1.00 4.82 4 PHE B O 1
ATOM 2867 N N . TYR B 1 17 ? 28.066 6.405 80.701 1.00 4.46 5 TYR B N 1
ATOM 2868 C CA . TYR B 1 17 ? 26.996 5.507 80.354 1.00 4.35 5 TYR B CA 1
ATOM 2869 C C . TYR B 1 17 ? 27.472 4.515 79.306 1.00 5.48 5 TYR B C 1
ATOM 2870 O O . TYR B 1 17 ? 27.937 4.892 78.223 1.00 6.25 5 TYR B O 1
ATOM 2887 N N . PRO B 1 19 ? 25.878 0.774 78.775 1.00 6.61 7 PRO B N 1
ATOM 2888 C CA . PRO B 1 19 ? 25.004 -0.253 79.326 1.00 7.10 7 PRO B CA 1
ATOM 2889 C C . PRO B 1 19 ? 25.068 -1.617 78.663 1.00 6.75 7 PRO B C 1
ATOM 2890 O O . PRO B 1 19 ? 24.348 -2.529 79.131 1.00 8.22 7 PRO B O 1
ATOM 2894 N N . THR B 1 20 ? 25.883 -1.794 77.636 1.00 6.49 8 THR B N 1
ATOM 2895 C CA . THR B 1 20 ? 26.022 -3.080 76.996 1.00 6.74 8 THR B CA 1
ATOM 2896 C C . THR B 1 20 ? 26.593 -4.120 77.929 1.00 6.91 8 THR B C 1
ATOM 2897 O O . THR B 1 20 ? 27.494 -3.837 78.696 1.00 7.78 8 THR B O 1
ATOM 2901 N N . ASP B 1 21 ? 26.019 -5.299 77.913 1.00 6.48 9 ASP B N 1
ATOM 2902 C CA . ASP B 1 21 ? 26.507 -6.432 78.694 1.00 7.66 9 ASP B CA 1
ATOM 2903 C C . ASP B 1 21 ? 27.482 -7.171 77.788 1.00 8.13 9 ASP B C 1
ATOM 2904 O O . ASP B 1 21 ? 27.091 -7.692 76.750 1.00 7.82 9 ASP B O 1
ATOM 2909 N N . VAL B 1 22 ? 28.766 -7.090 78.148 1.00 7.17 10 VAL B N 1
ATOM 2910 C CA . VAL B 1 22 ? 29.874 -7.530 77.315 1.00 7.09 10 VAL B CA 1
ATOM 2911 C C . VAL B 1 22 ? 30.410 -8.865 77.817 1.00 7.70 10 VAL B C 1
ATOM 2912 O O . VAL B 1 22 ? 30.717 -9.006 78.996 1.00 7.84 10 VAL B O 1
ATOM 2916 N N . PHE B 1 23 ? 30.561 -9.820 76.909 1.00 7.03 11 PHE B N 1
ATOM 2917 C CA . PHE B 1 23 ? 31.108 -11.125 77.231 1.00 7.48 11 PHE B CA 1
ATOM 2918 C C . PHE B 1 23 ? 32.287 -11.410 76.312 1.00 7.24 11 PHE B C 1
ATOM 2919 O O . PHE B 1 23 ? 32.161 -11.258 75.115 1.00 8.28 11 PHE B O 1
ATOM 2927 N N . PHE B 1 24 ? 33.403 -11.861 76.875 1.00 7.18 12 PHE B N 1
ATOM 2928 C CA . PHE B 1 24 ? 34.645 -12.035 76.146 1.00 7.38 12 PHE B CA 1
ATOM 2929 C C . PHE B 1 24 ? 35.227 -13.420 76.477 1.00 7.86 12 PHE B C 1
ATOM 2930 O O . PHE B 1 24 ? 35.411 -13.776 77.650 1.00 8.32 12 PHE B O 1
ATOM 2938 N N . GLY B 1 25 ? 35.530 -14.187 75.441 1.00 7.88 13 GLY B N 1
ATOM 2939 C CA . GLY B 1 25 ? 36.241 -15.431 75.621 1.00 7.79 13 GLY B CA 1
ATOM 2940 C C . GLY B 1 25 ? 36.175 -16.330 74.419 1.00 7.86 13 GLY B C 1
ATOM 2941 O O . GLY B 1 25 ? 35.349 -16.143 73.529 1.00 8.34 13 GLY B O 1
ATOM 2942 N N . GLU B 1 26 ? 37.036 -17.329 74.406 1.00 8.95 14 GLU B N 1
ATOM 2943 C CA . GLU B 1 26 ? 36.952 -18.363 73.379 1.00 8.83 14 GLU B CA 1
ATOM 2944 C C . GLU B 1 26 ? 35.649 -19.148 73.560 1.00 8.89 14 GLU B C 1
ATOM 2945 O O . GLU B 1 26 ? 35.253 -19.495 74.684 1.00 9.36 14 GLU B O 1
ATOM 2951 N N . LYS B 1 27 ? 34.978 -19.404 72.437 1.00 8.79 15 LYS B N 1
ATOM 2952 C CA . LYS B 1 27 ? 33.678 -20.100 72.400 1.00 8.86 15 LYS B CA 1
ATOM 2953 C C . LYS B 1 27 ? 32.651 -19.356 73.237 1.00 9.00 15 LYS B C 1
ATOM 2954 O O . LYS B 1 27 ? 31.770 -19.961 73.823 1.00 9.86 15 LYS B O 1
ATOM 2960 N N . ILE B 1 28 ? 32.713 -18.022 73.215 1.00 9.29 16 ILE B N 1
ATOM 2961 C CA . ILE B 1 28 ? 31.800 -17.242 74.018 1.00 9.25 16 ILE B CA 1
ATOM 2962 C C . ILE B 1 28 ? 30.339 -17.397 73.581 1.00 8.95 16 ILE B C 1
ATOM 2963 O O . ILE B 1 28 ? 29.471 -17.329 74.412 1.00 8.73 16 ILE B O 1
ATOM 2968 N N . LEU B 1 29 ? 30.065 -17.613 72.291 1.00 9.41 17 LEU B N 1
ATOM 2969 C CA . LEU B 1 29 ? 28.665 -17.817 71.895 1.00 9.93 17 LEU B CA 1
ATOM 2970 C C . LEU B 1 29 ? 28.118 -19.091 72.508 1.00 10.56 17 LEU B C 1
ATOM 2971 O O . LEU B 1 29 ? 27.002 -19.101 73.017 1.00 11.39 17 LEU B O 1
ATOM 2976 N N . GLU B 1 30 ? 28.910 -20.157 72.498 1.00 10.93 18 GLU B N 1
ATOM 2977 C CA . GLU B 1 30 ? 28.495 -21.412 73.132 1.00 12.00 18 GLU B CA 1
ATOM 2978 C C . GLU B 1 30 ? 28.303 -21.229 74.646 1.00 12.39 18 GLU B C 1
ATOM 2979 O O . GLU B 1 30 ? 27.329 -21.695 75.250 1.00 15.31 18 GLU B O 1
ATOM 2985 N N . LYS B 1 31 ? 29.236 -20.537 75.266 1.00 12.40 19 LYS B N 1
ATOM 2986 C CA . LYS B 1 31 ? 29.292 -20.413 76.708 1.00 11.98 19 LYS B CA 1
ATOM 2987 C C . LYS B 1 31 ? 28.301 -19.424 77.322 1.00 12.03 19 LYS B C 1
ATOM 2988 O O . LYS B 1 31 ? 27.830 -19.640 78.432 1.00 14.31 19 LYS B O 1
ATOM 2994 N N . ARG B 1 32 ? 27.991 -18.347 76.613 1.00 10.41 20 ARG B N 1
ATOM 2995 C CA . ARG B 1 32 ? 27.180 -17.255 77.184 1.00 10.61 20 ARG B CA 1
ATOM 2996 C C . ARG B 1 32 ? 26.069 -16.774 76.261 1.00 10.07 20 ARG B C 1
ATOM 2997 O O . ARG B 1 32 ? 25.228 -15.980 76.676 1.00 10.31 20 ARG B O 1
ATOM 3005 N N . GLY B 1 33 ? 26.080 -17.222 75.010 1.00 9.80 21 GLY B N 1
ATOM 3006 C CA . GLY B 1 33 ? 25.168 -16.692 74.021 1.00 10.16 21 GLY B CA 1
ATOM 3007 C C . GLY B 1 33 ? 23.709 -17.004 74.203 1.00 10.79 21 GLY B C 1
ATOM 3008 O O . GLY B 1 33 ? 22.886 -16.303 73.634 1.00 10.67 21 GLY B O 1
ATOM 3009 N N . ASN B 1 34 ? 23.384 -18.011 75.016 1.00 10.77 22 ASN B N 1
ATOM 3010 C CA . ASN B 1 34 ? 21.987 -18.404 75.216 1.00 12.23 22 ASN B CA 1
ATOM 3011 C C . ASN B 1 34 ? 21.141 -17.258 75.777 1.00 11.00 22 ASN B C 1
ATOM 3012 O O . ASN B 1 34 ? 19.924 -17.261 75.660 1.00 13.04 22 ASN B O 1
ATOM 3020 N N . ILE B 1 35 ? 21.781 -16.265 76.385 1.00 10.71 23 ILE B N 1
ATOM 3021 C CA . ILE B 1 35 ? 21.079 -15.102 76.937 1.00 11.06 23 ILE B CA 1
ATOM 3022 C C . ILE B 1 35 ? 20.270 -14.349 75.879 1.00 10.89 23 ILE B C 1
ATOM 3023 O O . ILE B 1 35 ? 19.326 -13.628 76.223 1.00 11.20 23 ILE B O 1
ATOM 3028 N N . ILE B 1 36 ? 20.619 -14.488 74.597 1.00 11.42 24 ILE B N 1
ATOM 3029 C CA . ILE B 1 36 ? 19.859 -13.800 73.557 1.00 11.07 24 ILE B CA 1
ATOM 3030 C C . ILE B 1 36 ? 18.413 -14.268 73.475 1.00 11.87 24 ILE B C 1
ATOM 3031 O O . ILE B 1 36 ? 17.584 -13.587 72.909 1.00 11.70 24 ILE B O 1
ATOM 3036 N N . ASP B 1 37 ? 18.103 -15.401 74.076 1.00 11.69 25 ASP B N 1
ATOM 3037 C CA . ASP B 1 37 ? 16.737 -15.848 74.066 1.00 13.95 25 ASP B CA 1
ATOM 3038 C C . ASP B 1 37 ? 15.822 -14.902 74.863 1.00 12.52 25 ASP B C 1
ATOM 3039 O O . ASP B 1 37 ? 14.621 -14.898 74.651 1.00 14.41 25 ASP B O 1
ATOM 3044 N N . LEU B 1 38 ? 16.396 -14.035 75.702 1.00 11.52 26 LEU B N 1
ATOM 3045 C CA . LEU B 1 38 ? 15.618 -12.995 76.379 1.00 11.79 26 LEU B CA 1
ATOM 3046 C C . LEU B 1 38 ? 15.065 -11.935 75.420 1.00 11.66 26 LEU B C 1
ATOM 3047 O O . LEU B 1 38 ? 14.150 -11.195 75.766 1.00 13.20 26 LEU B O 1
ATOM 3052 N N . LEU B 1 39 ? 15.617 -11.845 74.219 1.00 10.86 27 LEU B N 1
ATOM 3053 C CA . LEU B 1 39 ? 15.240 -10.806 73.278 1.00 10.15 27 LEU B CA 1
ATOM 3054 C C . LEU B 1 39 ? 14.097 -11.170 72.354 1.00 10.16 27 LEU B C 1
ATOM 3055 O O . LEU B 1 39 ? 13.514 -10.304 71.753 1.00 11.74 27 LEU B O 1
ATOM 3060 N N . GLY B 1 40 ? 13.812 -12.443 72.192 1.00 9.90 28 GLY B N 1
ATOM 3061 C CA . GLY B 1 40 ? 12.754 -12.832 71.289 1.00 9.94 28 GLY B CA 1
ATOM 3062 C C . GLY B 1 40 ? 13.032 -14.138 70.571 1.00 9.94 28 GLY B C 1
ATOM 3063 O O . GLY B 1 40 ? 13.925 -14.890 70.944 1.00 11.46 28 GLY B O 1
ATOM 3064 N N . LYS B 1 41 ? 12.206 -14.384 69.562 1.00 9.71 29 LYS B N 1
ATOM 3065 C CA . LYS B 1 41 ? 12.117 -15.665 68.881 1.00 9.84 29 LYS B CA 1
ATOM 3066 C C . LYS B 1 41 ? 12.542 -15.610 67.432 1.00 8.12 29 LYS B C 1
ATOM 3067 O O . LYS B 1 41 ? 12.651 -16.647 66.803 1.00 8.62 29 LYS B O 1
ATOM 3070 N N . ARG B 1 42 ? 12.764 -14.427 66.890 1.00 7.44 30 ARG B N 1
ATOM 3071 C CA . ARG B 1 42 ? 13.127 -14.277 65.490 1.00 6.95 30 ARG B CA 1
ATOM 3072 C C . ARG B 1 42 ? 14.091 -13.123 65.323 1.00 6.76 30 ARG B C 1
ATOM 3073 O O . ARG B 1 42 ? 13.858 -12.041 65.869 1.00 6.74 30 ARG B O 1
ATOM 3081 N N . ALA B 1 43 ? 15.192 -13.362 64.604 1.00 6.69 31 ALA B N 1
ATOM 3082 C CA . ALA B 1 43 ? 16.273 -12.388 64.482 1.00 6.84 31 ALA B CA 1
ATOM 3083 C C . ALA B 1 43 ? 16.692 -12.173 63.047 1.00 5.22 31 ALA B C 1
ATOM 3084 O O . ALA B 1 43 ? 16.617 -13.098 62.233 1.00 6.59 31 ALA B O 1
ATOM 3086 N N . LEU B 1 44 ? 17.146 -10.963 62.746 1.00 6.21 32 LEU B N 1
ATOM 3087 C CA . LEU B 1 44 ? 17.822 -10.669 61.495 1.00 5.98 32 LEU B CA 1
ATOM 3088 C C . LEU B 1 44 ? 19.306 -10.550 61.745 1.00 5.24 32 LEU B C 1
ATOM 3089 O O . LEU B 1 44 ? 19.715 -9.784 62.622 1.00 6.34 32 LEU B O 1
ATOM 3094 N N . VAL B 1 45 ? 20.083 -11.323 60.994 1.00 5.41 33 VAL B N 1
ATOM 3095 C CA . VAL B 1 45 ? 21.545 -11.294 61.027 1.00 4.73 33 VAL B CA 1
ATOM 3096 C C . VAL B 1 45 ? 22.049 -10.486 59.851 1.00 6.25 33 VAL B C 1
ATOM 3097 O O . VAL B 1 45 ? 21.654 -10.752 58.716 1.00 5.77 33 VAL B O 1
ATOM 3101 N N . VAL B 1 46 ? 22.900 -9.494 60.126 1.00 5.45 34 VAL B N 1
ATOM 3102 C CA . VAL B 1 46 ? 23.539 -8.710 59.078 1.00 6.32 34 VAL B CA 1
ATOM 3103 C C . VAL B 1 46 ? 25.041 -8.893 59.134 1.00 5.40 34 VAL B C 1
ATOM 3104 O O . VAL B 1 46 ? 25.637 -8.837 60.200 1.00 6.64 34 VAL B O 1
ATOM 3108 N N . THR B 1 47 ? 25.630 -9.178 57.967 1.00 5.58 35 THR B N 1
ATOM 3109 C CA . THR B 1 47 ? 27.038 -9.477 57.882 1.00 7.03 35 THR B CA 1
ATOM 3110 C C . THR B 1 47 ? 27.579 -9.144 56.520 1.00 7.68 35 THR B C 1
ATOM 3111 O O . THR B 1 47 ? 26.794 -8.839 55.614 1.00 7.20 35 THR B O 1
ATOM 3115 N N . GLY B 1 48 ? 28.906 -9.142 56.388 1.00 8.49 36 GLY B N 1
ATOM 3116 C CA . GLY B 1 48 ? 29.527 -8.956 55.076 1.00 9.20 36 GLY B CA 1
ATOM 3117 C C . GLY B 1 48 ? 29.521 -10.225 54.254 1.00 10.16 36 GLY B C 1
ATOM 3118 O O . GLY B 1 48 ? 29.060 -11.269 54.692 1.00 9.83 36 GLY B O 1
ATOM 3119 N N . LYS B 1 49 ? 30.058 -10.143 53.043 1.00 10.64 37 LYS B N 1
ATOM 3120 C CA . LYS B 1 49 ? 29.915 -11.221 52.084 1.00 12.51 37 LYS B CA 1
ATOM 3121 C C . LYS B 1 49 ? 30.707 -12.493 52.371 1.00 13.26 37 LYS B C 1
ATOM 3122 O O . LYS B 1 49 ? 30.254 -13.588 52.027 1.00 15.32 37 LYS B O 1
ATOM 3125 N N . SER B 1 50 ? 31.862 -12.379 53.008 1.00 13.54 38 SER B N 1
ATOM 3126 C CA . SER B 1 50 ? 32.762 -13.539 53.048 1.00 14.06 38 SER B CA 1
ATOM 3127 C C . SER B 1 50 ? 33.453 -13.814 54.360 1.00 13.58 38 SER B C 1
ATOM 3128 O O . SER B 1 50 ? 33.569 -14.990 54.728 1.00 13.73 38 SER B O 1
ATOM 3131 N N . SER B 1 51 ? 33.955 -12.787 55.057 1.00 12.25 39 SER B N 1
ATOM 3132 C CA . SER B 1 51 ? 34.848 -13.080 56.162 1.00 12.54 39 SER B CA 1
ATOM 3133 C C . SER B 1 51 ? 34.220 -13.909 57.282 1.00 12.43 39 SER B C 1
ATOM 3134 O O . SER B 1 51 ? 34.912 -14.753 57.885 1.00 13.93 39 SER B O 1
ATOM 3137 N N . SER B 1 52 ? 32.930 -13.707 57.572 1.00 10.34 40 SER B N 1
ATOM 3138 C CA . SER B 1 52 ? 32.302 -14.414 58.692 1.00 12.22 40 SER B CA 1
ATOM 3139 C C . SER B 1 52 ? 32.092 -15.881 58.407 1.00 12.19 40 SER B C 1
ATOM 3140 O O . SER B 1 52 ? 31.874 -16.661 59.325 1.00 12.09 40 SER B O 1
ATOM 3143 N N . LYS B 1 53 ? 32.241 -16.265 57.135 1.00 12.92 41 LYS B N 1
ATOM 3144 C CA . LYS B 1 53 ? 32.248 -17.669 56.723 1.00 13.64 41 LYS B CA 1
ATOM 3145 C C . LYS B 1 53 ? 33.608 -18.369 56.852 1.00 15.60 41 LYS B C 1
ATOM 3146 O O . LYS B 1 53 ? 33.685 -19.591 56.633 1.00 18.99 41 LYS B O 1
ATOM 3152 N N . LYS B 1 54 ? 34.681 -17.624 57.121 1.00 15.79 42 LYS B N 1
ATOM 3153 C CA . LYS B 1 54 ? 36.060 -18.158 57.096 1.00 17.09 42 LYS B CA 1
ATOM 3154 C C . LYS B 1 54 ? 36.826 -18.039 58.438 1.00 16.95 42 LYS B C 1
ATOM 3155 O O . LYS B 1 54 ? 38.030 -18.389 58.525 1.00 17.30 42 LYS B O 1
ATOM 3158 N N . ASN B 1 55 ? 36.151 -17.534 59.458 1.00 15.41 43 ASN B N 1
ATOM 3159 C CA . ASN B 1 55 ? 36.696 -17.515 60.819 1.00 14.15 43 ASN B CA 1
ATOM 3160 C C . ASN B 1 55 ? 35.842 -18.268 61.825 1.00 13.47 43 ASN B C 1
ATOM 3161 O O . ASN B 1 55 ? 36.053 -18.170 63.014 1.00 13.98 43 ASN B O 1
ATOM 3166 N N . GLY B 1 56 ? 34.854 -18.983 61.345 1.00 12.31 44 GLY B N 1
ATOM 3167 C CA . GLY B 1 56 ? 33.958 -19.759 62.202 1.00 11.00 44 GLY B CA 1
ATOM 3168 C C . GLY B 1 56 ? 32.806 -19.005 62.856 1.00 11.18 44 GLY B C 1
ATOM 3169 O O . GLY B 1 56 ? 31.939 -19.634 63.476 1.00 11.79 44 GLY B O 1
ATOM 3170 N N . SER B 1 57 ? 32.756 -17.678 62.721 1.00 9.23 45 SER B N 1
ATOM 3171 C CA . SER B 1 57 ? 31.781 -16.898 63.452 1.00 8.54 45 SER B CA 1
ATOM 3172 C C . SER B 1 57 ? 30.341 -17.123 62.996 1.00 9.10 45 SER B C 1
ATOM 3173 O O . SER B 1 57 ? 29.472 -17.274 63.822 1.00 7.65 45 SER B O 1
ATOM 3176 N N . LEU B 1 58 ? 30.108 -17.104 61.692 1.00 7.99 46 LEU B N 1
ATOM 3177 C CA . LEU B 1 58 ? 28.765 -17.322 61.182 1.00 8.57 46 LEU B CA 1
ATOM 3178 C C . LEU B 1 58 ? 28.323 -18.735 61.540 1.00 8.58 46 LEU B C 1
ATOM 3179 O O . LEU B 1 58 ? 27.196 -18.933 61.935 1.00 7.40 46 LEU B O 1
ATOM 3184 N N . ASP B 1 59 ? 29.229 -19.700 61.451 1.00 8.25 47 ASP B N 1
ATOM 3185 C CA . ASP B 1 59 ? 28.890 -21.074 61.821 1.00 8.64 47 ASP B CA 1
ATOM 3186 C C . ASP B 1 59 ? 28.481 -21.156 63.285 1.00 8.13 47 ASP B C 1
ATOM 3187 O O . ASP B 1 59 ? 27.478 -21.772 63.655 1.00 8.44 47 ASP B O 1
ATOM 3192 N N . ASP B 1 60 ? 29.243 -20.502 64.143 1.00 8.52 48 ASP B N 1
ATOM 3193 C CA . ASP B 1 60 ? 28.927 -20.487 65.565 1.00 7.55 48 ASP B CA 1
ATOM 3194 C C . ASP B 1 60 ? 27.588 -19.783 65.840 1.00 8.29 48 ASP B C 1
ATOM 3195 O O . ASP B 1 60 ? 26.829 -20.219 66.716 1.00 7.98 48 ASP B O 1
ATOM 3200 N N . LEU B 1 61 ? 27.298 -18.690 65.137 1.00 7.55 49 LEU B N 1
ATOM 3201 C CA . LEU B 1 61 ? 26.044 -17.958 65.334 1.00 7.86 49 LEU B CA 1
ATOM 3202 C C . LEU B 1 61 ? 24.876 -18.820 64.859 1.00 8.52 49 LEU B C 1
ATOM 3203 O O . LEU B 1 61 ? 23.865 -18.907 65.543 1.00 8.03 49 LEU B O 1
ATOM 3208 N N . LYS B 1 62 ? 25.011 -19.463 63.706 1.00 8.08 50 LYS B N 1
ATOM 3209 C CA . LYS B 1 62 ? 23.969 -20.362 63.224 1.00 9.08 50 LYS B CA 1
ATOM 3210 C C . LYS B 1 62 ? 23.706 -21.463 64.239 1.00 9.11 50 LYS B C 1
ATOM 3211 O O . LYS B 1 62 ? 22.567 -21.761 64.516 1.00 10.81 50 LYS B O 1
ATOM 3217 N N . LYS B 1 63 ? 24.756 -22.049 64.798 1.00 8.99 51 LYS B N 1
ATOM 3218 C CA . LYS B 1 63 ? 24.602 -23.077 65.823 1.00 9.48 51 LYS B CA 1
ATOM 3219 C C . LYS B 1 63 ? 23.873 -22.534 67.050 1.00 9.66 51 LYS B C 1
ATOM 3220 O O . LYS B 1 63 ? 23.015 -23.207 67.593 1.00 9.44 51 LYS B O 1
ATOM 3226 N N . LEU B 1 64 ? 24.219 -21.333 67.485 1.00 8.33 52 LEU B N 1
ATOM 3227 C CA . LEU B 1 64 ? 23.554 -20.713 68.620 1.00 8.57 52 LEU B CA 1
ATOM 3228 C C . LEU B 1 64 ? 22.080 -20.447 68.391 1.00 8.92 52 LEU B C 1
ATOM 3229 O O . LEU B 1 64 ? 21.255 -20.686 69.273 1.00 8.48 52 LEU B O 1
ATOM 3234 N N . LEU B 1 65 ? 21.746 -19.951 67.213 1.00 8.69 53 LEU B N 1
ATOM 3235 C CA . LEU B 1 65 ? 20.356 -19.670 66.901 1.00 8.72 53 LEU B CA 1
ATOM 3236 C C . LEU B 1 65 ? 19.557 -20.955 66.860 1.00 9.31 53 LEU B C 1
ATOM 3237 O O . LEU B 1 65 ? 18.423 -20.993 67.307 1.00 9.42 53 LEU B O 1
ATOM 3242 N N . ASP B 1 66 ? 20.155 -22.020 66.371 1.00 9.87 54 ASP B N 1
ATOM 3243 C CA . ASP B 1 66 ? 19.452 -23.310 66.398 1.00 10.39 54 ASP B CA 1
ATOM 3244 C C . ASP B 1 66 ? 19.270 -23.844 67.801 1.00 10.95 54 ASP B C 1
ATOM 3245 O O . ASP B 1 66 ? 18.196 -24.346 68.124 1.00 10.58 54 ASP B O 1
ATOM 3250 N N . GLU B 1 67 ? 20.309 -23.752 68.616 1.00 10.94 55 GLU B N 1
ATOM 3251 C CA . GLU B 1 67 ? 20.272 -24.231 70.015 1.00 12.64 55 GLU B CA 1
ATOM 3252 C C . GLU B 1 67 ? 19.215 -23.456 70.839 1.00 11.65 55 GLU B C 1
ATOM 3253 O O . GLU B 1 67 ? 18.516 -24.039 71.680 1.00 13.03 55 GLU B O 1
ATOM 3256 N N . THR B 1 68 ? 19.102 -22.148 70.613 1.00 10.58 56 THR B N 1
ATOM 3257 C CA . THR B 1 68 ? 18.124 -21.318 71.302 1.00 11.41 56 THR B CA 1
ATOM 3258 C C . THR B 1 68 ? 16.754 -21.324 70.615 1.00 12.12 56 THR B C 1
ATOM 3259 O O . THR B 1 68 ? 15.805 -20.709 71.104 1.00 13.09 56 THR B O 1
ATOM 3263 N N . GLU B 1 69 ? 16.650 -22.017 69.486 1.00 11.36 57 GLU B N 1
ATOM 3264 C CA . GLU B 1 69 ? 15.409 -22.090 68.720 1.00 11.39 57 GLU B CA 1
ATOM 3265 C C . GLU B 1 69 ? 14.864 -20.714 68.372 1.00 10.49 57 GLU B C 1
ATOM 3266 O O . GLU B 1 69 ? 13.675 -20.429 68.503 1.00 12.36 57 GLU B O 1
ATOM 3272 N N . ILE B 1 70 ? 15.751 -19.914 67.812 1.00 8.00 58 ILE B N 1
ATOM 3273 C CA . ILE B 1 70 ? 15.418 -18.584 67.326 1.00 7.56 58 ILE B CA 1
ATOM 3274 C C . ILE B 1 70 ? 15.498 -18.664 65.806 1.00 6.54 58 ILE B C 1
ATOM 3275 O O . ILE B 1 70 ? 16.541 -19.052 65.244 1.00 7.93 58 ILE B O 1
ATOM 3280 N N . SER B 1 71 ? 14.391 -18.376 65.151 1.00 6.05 59 SER B N 1
ATOM 3281 C CA . SER B 1 71 ? 14.391 -18.351 63.690 1.00 5.78 59 SER B CA 1
ATOM 3282 C C . SER B 1 71 ? 15.095 -17.101 63.211 1.00 6.27 59 SER B C 1
ATOM 3283 O O . SER B 1 71 ? 15.266 -16.143 63.977 1.00 6.18 59 SER B O 1
ATOM 3286 N N . TYR B 1 72 ? 15.547 -17.110 61.967 1.00 4.61 60 TYR B N 1
ATOM 3287 C CA . TYR B 1 72 ? 16.309 -15.968 61.515 1.00 5.25 60 TYR B CA 1
ATOM 3288 C C . TYR B 1 72 ? 16.357 -15.873 60.016 1.00 4.85 60 TYR B C 1
ATOM 3289 O O . TYR B 1 72 ? 16.021 -16.830 59.298 1.00 4.79 60 TYR B O 1
ATOM 3298 N N . GLU B 1 73 ? 16.804 -14.699 59.549 1.00 4.93 61 GLU B N 1
ATOM 3299 C CA . GLU B 1 73 ? 17.268 -14.536 58.188 1.00 4.70 61 GLU B CA 1
ATOM 3300 C C . GLU B 1 73 ? 18.666 -13.913 58.213 1.00 4.88 61 GLU B C 1
ATOM 3301 O O . GLU B 1 73 ? 19.045 -13.305 59.202 1.00 5.45 61 GLU B O 1
ATOM 3307 N N . ILE B 1 74 ? 19.395 -14.060 57.112 1.00 4.88 62 ILE B N 1
ATOM 3308 C CA . ILE B 1 74 ? 20.732 -13.486 56.962 1.00 5.39 62 ILE B CA 1
ATOM 3309 C C . ILE B 1 74 ? 20.769 -12.570 55.770 1.00 5.34 62 ILE B C 1
ATOM 3310 O O . ILE B 1 74 ? 20.445 -12.989 54.660 1.00 5.19 62 ILE B O 1
ATOM 3315 N N . PHE B 1 75 ? 21.179 -11.322 56.013 1.00 4.69 63 PHE B N 1
ATOM 3316 C CA . PHE B 1 75 ? 21.570 -10.385 54.965 1.00 5.38 63 PHE B CA 1
ATOM 3317 C C . PHE B 1 75 ? 23.088 -10.355 54.980 1.00 5.37 63 PHE B C 1
ATOM 3318 O O . PHE B 1 75 ? 23.682 -9.731 55.833 1.00 7.25 63 PHE B O 1
ATOM 3326 N N . ASP B 1 76 ? 23.708 -11.065 54.059 1.00 6.01 64 ASP B N 1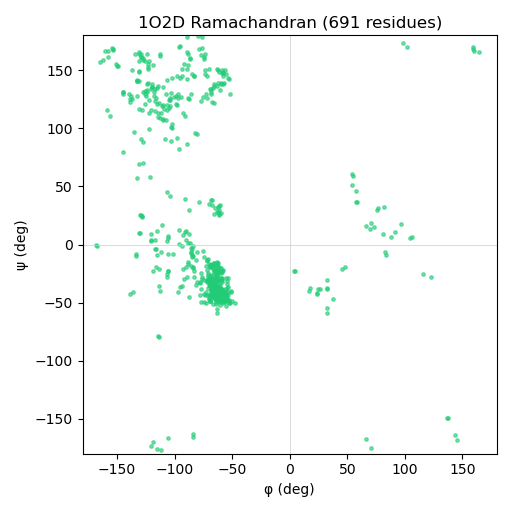
ATOM 3327 C CA . ASP B 1 76 ? 25.174 -11.158 53.967 1.00 6.44 64 ASP B CA 1
ATOM 3328 C C . ASP B 1 76 ? 25.718 -10.300 52.820 1.00 7.57 64 ASP B C 1
ATOM 3329 O O . ASP B 1 76 ? 26.631 -10.694 52.106 1.00 8.99 64 ASP B O 1
ATOM 3334 N N . GLU B 1 77 ? 25.154 -9.103 52.686 1.00 7.31 65 GLU B N 1
ATOM 3335 C CA . GLU B 1 77 ? 25.508 -8.191 51.606 1.00 7.50 65 GLU B CA 1
ATOM 3336 C C . GLU B 1 77 ? 25.852 -6.794 52.118 1.00 7.56 65 GLU B C 1
ATOM 3337 O O . GLU B 1 77 ? 25.771 -5.828 51.384 1.00 8.13 65 GLU B O 1
ATOM 3343 N N . VAL B 1 78 ? 26.294 -6.695 53.356 1.00 6.39 66 VAL B N 1
ATOM 3344 C CA . VAL B 1 78 ? 26.786 -5.435 53.864 1.00 7.47 66 VAL B CA 1
ATOM 3345 C C . VAL B 1 78 ? 28.132 -5.148 53.212 1.00 8.06 66 VAL B C 1
ATOM 3346 O O . VAL B 1 78 ? 29.062 -5.948 53.262 1.00 8.95 66 VAL B O 1
ATOM 3350 N N . GLU B 1 79 ? 28.216 -3.966 52.610 1.00 10.23 67 GLU B N 1
ATOM 3351 C CA . GLU B 1 79 ? 29.447 -3.467 51.997 1.00 11.43 67 GLU B CA 1
ATOM 3352 C C . GLU B 1 79 ? 30.285 -2.711 53.001 1.00 10.94 67 GLU B C 1
ATOM 3353 O O . GLU B 1 79 ? 29.754 -2.187 53.979 1.00 11.05 67 GLU B O 1
ATOM 3356 N N . GLU B 1 80 ? 31.599 -2.656 52.764 1.00 12.06 68 GLU B N 1
ATOM 3357 C CA . GLU B 1 80 ? 32.488 -1.827 53.575 1.00 13.44 68 GLU B CA 1
ATOM 3358 C C . GLU B 1 80 ? 32.035 -0.378 53.478 1.00 13.52 68 GLU B C 1
ATOM 3359 O O . GLU B 1 80 ? 31.683 0.099 52.395 1.00 13.09 68 GLU B O 1
ATOM 3365 N N . ASN B 1 81 ? 32.050 0.339 54.591 1.00 13.42 69 ASN B N 1
ATOM 3366 C CA . ASN B 1 81 ? 31.600 1.740 54.577 1.00 13.71 69 ASN B CA 1
ATOM 3367 C C . ASN B 1 81 ? 30.181 1.832 53.981 1.00 13.57 69 ASN B C 1
ATOM 3368 O O . ASN B 1 81 ? 29.960 2.475 52.955 1.00 14.38 69 ASN B O 1
ATOM 3373 N N . PRO B 1 82 ? 29.206 1.168 54.615 1.00 12.68 70 PRO B N 1
ATOM 3374 C CA . PRO B 1 82 ? 27.893 0.998 53.991 1.00 11.71 70 PRO B CA 1
ATOM 3375 C C . PRO B 1 82 ? 27.175 2.288 53.660 1.00 11.34 70 PRO B C 1
ATOM 3376 O O . PRO B 1 82 ? 27.168 3.225 54.434 1.00 11.44 70 PRO B O 1
ATOM 3380 N N . SER B 1 83 ? 26.557 2.313 52.496 1.00 11.10 71 SER B N 1
ATOM 3381 C CA . SER B 1 83 ? 25.819 3.469 52.038 1.00 11.58 71 SER B CA 1
ATOM 3382 C C . SER B 1 83 ? 24.354 3.477 52.462 1.00 12.03 71 SER B C 1
ATOM 3383 O O . SER B 1 83 ? 23.783 2.462 52.848 1.00 11.43 71 SER B O 1
ATOM 3386 N N . PHE B 1 84 ? 23.709 4.630 52.324 1.00 12.31 72 PHE B N 1
ATOM 3387 C CA . PHE B 1 84 ? 22.274 4.724 52.568 1.00 11.51 72 PHE B CA 1
ATOM 3388 C C . PHE B 1 84 ? 21.545 3.707 51.685 1.00 12.47 72 PHE B C 1
ATOM 3389 O O . PHE B 1 84 ? 20.608 3.050 52.134 1.00 12.29 72 PHE B O 1
ATOM 3397 N N . ASP B 1 85 ? 21.977 3.586 50.430 1.00 12.89 73 ASP B N 1
ATOM 3398 C CA . ASP B 1 85 ? 21.397 2.628 49.491 1.00 13.97 73 ASP B CA 1
ATOM 3399 C C . ASP B 1 85 ? 21.480 1.161 49.976 1.00 12.99 73 ASP B C 1
ATOM 3400 O O . ASP B 1 85 ? 20.540 0.390 49.768 1.00 13.24 73 ASP B O 1
ATOM 3405 N N . ASN B 1 86 ? 22.620 0.790 50.551 1.00 12.40 74 ASN B N 1
ATOM 3406 C CA . ASN B 1 86 ? 22.884 -0.570 51.050 1.00 12.04 74 ASN B CA 1
ATOM 3407 C C . ASN B 1 86 ? 21.921 -0.819 52.216 1.00 12.28 74 ASN B C 1
ATOM 3408 O O . ASN B 1 86 ? 21.270 -1.856 52.276 1.00 11.38 74 ASN B O 1
ATOM 3413 N N . VAL B 1 87 ? 21.775 0.166 53.098 1.00 11.48 75 VAL B N 1
ATOM 3414 C CA . VAL B 1 87 ? 20.808 0.062 54.199 1.00 11.36 75 VAL B CA 1
ATOM 3415 C C . VAL B 1 87 ? 19.369 -0.077 53.671 1.00 12.53 75 VAL B C 1
ATOM 3416 O O . VAL B 1 87 ? 18.600 -0.930 54.125 1.00 11.45 75 VAL B O 1
ATOM 3428 N N . LYS B 1 89 ? 18.439 -1.275 50.857 1.00 13.97 77 LYS B N 1
ATOM 3429 C CA . LYS B 1 89 ? 18.293 -2.598 50.205 1.00 13.20 77 LYS B CA 1
ATOM 3430 C C . LYS B 1 89 ? 17.792 -3.609 51.233 1.00 12.30 77 LYS B C 1
ATOM 3431 O O . LYS B 1 89 ? 16.843 -4.359 50.990 1.00 12.90 77 LYS B O 1
ATOM 3437 N N . ALA B 1 90 ? 18.401 -3.611 52.410 1.00 10.94 78 ALA B N 1
ATOM 3438 C CA . ALA B 1 90 ? 18.025 -4.580 53.415 1.00 10.67 78 ALA B CA 1
ATOM 3439 C C . ALA B 1 90 ? 16.677 -4.250 54.021 1.00 10.14 78 ALA B C 1
ATOM 3440 O O . ALA B 1 90 ? 15.876 -5.133 54.263 1.00 9.49 78 ALA B O 1
ATOM 3442 N N . VAL B 1 91 ? 16.403 -2.977 54.282 1.00 10.23 79 VAL B N 1
ATOM 3443 C CA . VAL B 1 91 ? 15.156 -2.641 54.970 1.00 11.21 79 VAL B CA 1
ATOM 3444 C C . VAL B 1 91 ? 13.936 -2.939 54.073 1.00 11.99 79 VAL B C 1
ATOM 3445 O O . VAL B 1 91 ? 12.916 -3.478 54.532 1.00 11.04 79 VAL B O 1
ATOM 3449 N N . GLU B 1 92 ? 14.061 -2.622 52.791 1.00 11.52 80 GLU B N 1
ATOM 3450 C CA . GLU B 1 92 ? 12.980 -2.901 51.838 1.00 11.98 80 GLU B CA 1
ATOM 3451 C C . GLU B 1 92 ? 12.775 -4.412 51.725 1.00 10.83 80 GLU B C 1
ATOM 3452 O O . GLU B 1 92 ? 11.644 -4.885 51.651 1.00 11.26 80 GLU B O 1
ATOM 3454 N N . ARG B 1 93 ? 13.868 -5.168 51.720 1.00 9.57 81 ARG B N 1
ATOM 3455 C CA . ARG B 1 93 ? 13.779 -6.612 51.606 1.00 8.98 81 ARG B CA 1
ATOM 3456 C C . ARG B 1 93 ? 13.049 -7.239 52.782 1.00 10.04 81 ARG B C 1
ATOM 3457 O O . ARG B 1 93 ? 12.311 -8.197 52.600 1.00 10.67 81 ARG B O 1
ATOM 3465 N N . TYR B 1 94 ? 13.241 -6.678 53.972 1.00 10.06 82 TYR B N 1
ATOM 3466 C CA . TYR B 1 94 ? 12.766 -7.289 55.203 1.00 10.94 82 TYR B CA 1
ATOM 3467 C C . TYR B 1 94 ? 11.622 -6.514 55.837 1.00 12.59 82 TYR B C 1
ATOM 3468 O O . TYR B 1 94 ? 11.250 -6.740 56.992 1.00 11.78 82 TYR B O 1
ATOM 3477 N N . ARG B 1 95 ? 11.021 -5.645 55.025 1.00 14.07 83 ARG B N 1
ATOM 3478 C CA . ARG B 1 95 ? 9.996 -4.709 55.499 1.00 15.52 83 ARG B CA 1
ATOM 3479 C C . ARG B 1 95 ? 8.767 -5.429 56.060 1.00 15.26 83 ARG B C 1
ATOM 3480 O O . ARG B 1 95 ? 8.224 -5.040 57.110 1.00 16.23 83 ARG B O 1
ATOM 3488 N N . ASN B 1 96 ? 8.353 -6.483 55.363 1.00 15.72 84 ASN B N 1
ATOM 3489 C CA . ASN B 1 96 ? 7.131 -7.220 55.692 1.00 16.38 84 ASN B CA 1
ATOM 3490 C C . ASN B 1 96 ? 7.339 -8.383 56.657 1.00 15.96 84 ASN B C 1
ATOM 3491 O O . ASN B 1 96 ? 6.406 -9.133 56.929 1.00 16.18 84 ASN B O 1
ATOM 3493 N N . ASP B 1 97 ? 8.561 -8.560 57.154 1.00 14.65 85 ASP B N 1
ATOM 3494 C CA . ASP B 1 97 ? 8.830 -9.592 58.141 1.00 13.90 85 ASP B CA 1
ATOM 3495 C C . ASP B 1 97 ? 8.614 -9.011 59.529 1.00 13.88 85 ASP B C 1
ATOM 3496 O O . ASP B 1 97 ? 8.334 -7.815 59.658 1.00 14.53 85 ASP B O 1
ATOM 3501 N N . SER B 1 98 ? 8.783 -9.841 60.558 1.00 12.53 86 SER B N 1
ATOM 3502 C CA . SER B 1 98 ? 8.664 -9.408 61.947 1.00 12.76 86 SER B CA 1
ATOM 3503 C C . SER B 1 98 ? 9.822 -9.982 62.765 1.00 12.29 86 SER B C 1
ATOM 3504 O O . SER B 1 98 ? 9.795 -11.144 63.181 1.00 14.21 86 SER B O 1
ATOM 3509 N N . PHE B 1 99 ? 10.854 -9.185 62.940 1.00 9.98 87 PHE B N 1
ATOM 3510 C CA . PHE B 1 99 ? 11.991 -9.554 63.751 1.00 8.53 87 PHE B CA 1
ATOM 3511 C C . PHE B 1 99 ? 11.878 -8.967 65.152 1.00 7.72 87 PHE B C 1
ATOM 3512 O O . PHE B 1 99 ? 11.354 -7.878 65.342 1.00 9.44 87 PHE B O 1
ATOM 3520 N N . ASP B 1 100 ? 12.361 -9.710 66.130 1.00 7.19 88 ASP B N 1
ATOM 3521 C CA . ASP B 1 100 ? 12.397 -9.242 67.513 1.00 7.48 88 ASP B CA 1
ATOM 3522 C C . ASP B 1 100 ? 13.716 -8.542 67.848 1.00 7.57 88 ASP B C 1
ATOM 3523 O O . ASP B 1 100 ? 13.758 -7.693 68.722 1.00 8.46 88 ASP B O 1
ATOM 3528 N N . PHE B 1 101 ? 14.794 -8.943 67.193 1.00 7.01 89 PHE B N 1
ATOM 3529 C CA . PHE B 1 101 ? 16.092 -8.323 67.382 1.00 6.75 89 PHE B CA 1
ATOM 3530 C C . PHE B 1 101 ? 16.974 -8.495 66.153 1.00 5.73 89 PHE B C 1
ATOM 3531 O O . PHE B 1 101 ? 16.624 -9.218 65.225 1.00 6.45 89 PHE B O 1
ATOM 3539 N N . VAL B 1 102 ? 18.094 -7.764 66.143 1.00 5.96 90 VAL B N 1
ATOM 3540 C CA . VAL B 1 102 ? 19.049 -7.730 65.038 1.00 5.79 90 VAL B CA 1
ATOM 3541 C C . VAL B 1 102 ? 20.411 -8.107 65.595 1.00 6.00 90 VAL B C 1
ATOM 3542 O O . VAL B 1 102 ? 20.764 -7.688 66.684 1.00 7.83 90 VAL B O 1
ATOM 3546 N N . VAL B 1 103 ? 21.137 -8.920 64.852 1.00 5.27 91 VAL B N 1
ATOM 3547 C CA . VAL B 1 103 ? 22.491 -9.300 65.204 1.00 5.73 91 VAL B CA 1
ATOM 3548 C C . VAL B 1 103 ? 23.439 -8.803 64.123 1.00 6.45 91 VAL B C 1
ATOM 3549 O O . VAL B 1 103 ? 23.281 -9.148 62.943 1.00 7.48 91 VAL B O 1
ATOM 3553 N N . GLY B 1 104 ? 24.425 -8.004 64.514 1.00 6.62 92 GLY B N 1
ATOM 3554 C CA . GLY B 1 104 ? 25.497 -7.592 63.623 1.00 6.38 92 GLY B CA 1
ATOM 3555 C C . GLY B 1 104 ? 26.681 -8.489 63.839 1.00 6.77 92 GLY B C 1
ATOM 3556 O O . GLY B 1 104 ? 27.126 -8.698 64.960 1.00 8.85 92 GLY B O 1
ATOM 3557 N N . LEU B 1 105 ? 27.208 -9.027 62.746 1.00 6.04 93 LEU B N 1
ATOM 3558 C CA . LEU B 1 105 ? 28.327 -9.966 62.792 1.00 6.23 93 LEU B CA 1
ATOM 3559 C C . LEU B 1 105 ? 29.391 -9.535 61.792 1.00 6.60 93 LEU B C 1
ATOM 3560 O O . LEU B 1 105 ? 29.150 -9.504 60.589 1.00 7.18 93 LEU B O 1
ATOM 3565 N N . GLY B 1 106 ? 30.558 -9.188 62.304 1.00 7.30 94 GLY B N 1
ATOM 3566 C CA . GLY B 1 106 ? 31.689 -8.808 61.479 1.00 8.12 94 GLY B CA 1
ATOM 3567 C C . GLY B 1 106 ? 32.379 -7.594 62.064 1.00 7.61 94 GLY B C 1
ATOM 3568 O O . GLY B 1 106 ? 32.413 -7.393 63.248 1.00 7.57 94 GLY B O 1
ATOM 3569 N N . GLY B 1 107 ? 32.954 -6.781 61.193 1.00 8.31 95 GLY B N 1
ATOM 3570 C CA . GLY B 1 107 ? 33.609 -5.566 61.613 1.00 9.06 95 GLY B CA 1
ATOM 3571 C C . GLY B 1 107 ? 32.641 -4.435 61.771 1.00 8.54 95 GLY B C 1
ATOM 3572 O O . GLY B 1 107 ? 31.435 -4.636 61.848 1.00 8.43 95 GLY B O 1
ATOM 3573 N N . GLY B 1 108 ? 33.184 -3.222 61.806 1.00 8.43 96 GLY B N 1
ATOM 3574 C CA . GLY B 1 108 ? 32.367 -2.060 62.012 1.00 8.47 96 GLY B CA 1
ATOM 3575 C C . GLY B 1 108 ? 31.276 -1.852 60.978 1.00 7.80 96 GLY B C 1
ATOM 3576 O O . GLY B 1 108 ? 30.200 -1.338 61.310 1.00 8.58 96 GLY B O 1
ATOM 3577 N N . SER B 1 109 ? 31.512 -2.248 59.734 1.00 8.35 97 SER B N 1
ATOM 3578 C CA . SER B 1 109 ? 30.508 -2.013 58.719 1.00 8.08 97 SER B CA 1
ATOM 3579 C C . SER B 1 109 ? 29.206 -2.780 59.015 1.00 7.01 97 SER B C 1
ATOM 3580 O O . SER B 1 109 ? 28.146 -2.163 59.147 1.00 7.79 97 SER B O 1
ATOM 3583 N N . PRO B 1 110 ? 29.236 -4.104 59.197 1.00 6.10 98 PRO B N 1
ATOM 3584 C CA . PRO B 1 110 ? 27.988 -4.773 59.556 1.00 6.10 98 PRO B CA 1
ATOM 3585 C C . PRO B 1 110 ? 27.473 -4.445 60.952 1.00 7.27 98 PRO B C 1
ATOM 3586 O O . PRO B 1 110 ? 26.260 -4.427 61.160 1.00 7.27 98 PRO B O 1
ATOM 3598 N N . ASP B 1 112 ? 27.593 -1.524 62.423 1.00 7.72 100 ASP B N 1
ATOM 3599 C CA . ASP B 1 112 ? 26.922 -0.238 62.292 1.00 7.79 100 ASP B CA 1
ATOM 3600 C C . ASP B 1 112 ? 25.634 -0.383 61.504 1.00 7.94 100 ASP B C 1
ATOM 3601 O O . ASP B 1 112 ? 24.631 0.243 61.796 1.00 8.29 100 ASP B O 1
ATOM 3606 N N . PHE B 1 113 ? 25.677 -1.245 60.495 1.00 7.62 101 PHE B N 1
ATOM 3607 C CA . PHE B 1 113 ? 24.496 -1.502 59.678 1.00 7.54 101 PHE B CA 1
ATOM 3608 C C . PHE B 1 113 ? 23.377 -2.077 60.558 1.00 7.16 101 PHE B C 1
ATOM 3609 O O . PHE B 1 113 ? 22.218 -1.738 60.403 1.00 7.52 101 PHE B O 1
ATOM 3617 N N . ALA B 1 114 ? 23.733 -2.971 61.475 1.00 6.98 102 ALA B N 1
ATOM 3618 C CA . ALA B 1 114 ? 22.756 -3.570 62.386 1.00 6.79 102 ALA B CA 1
ATOM 3619 C C . ALA B 1 114 ? 22.003 -2.519 63.175 1.00 6.80 102 ALA B C 1
ATOM 3620 O O . ALA B 1 114 ? 20.787 -2.608 63.346 1.00 7.38 102 ALA B O 1
ATOM 3622 N N . LYS B 1 115 ? 22.725 -1.538 63.693 1.00 7.39 103 LYS B N 1
ATOM 3623 C CA . LYS B 1 115 ? 22.083 -0.487 64.486 1.00 7.34 103 LYS B CA 1
ATOM 3624 C C . LYS B 1 115 ? 21.098 0.314 63.638 1.00 7.04 103 LYS B C 1
ATOM 3625 O O . LYS B 1 115 ? 19.994 0.628 64.080 1.00 7.34 103 LYS B O 1
ATOM 3631 N N . ALA B 1 116 ? 21.502 0.661 62.422 1.00 7.30 104 ALA B N 1
ATOM 3632 C CA . ALA B 1 116 ? 20.614 1.400 61.533 1.00 7.30 104 ALA B CA 1
ATOM 3633 C C . ALA B 1 116 ? 19.352 0.631 61.229 1.00 7.19 104 ALA B C 1
ATOM 3634 O O . ALA B 1 116 ? 18.246 1.176 61.294 1.00 7.04 104 ALA B O 1
ATOM 3636 N N . VAL B 1 117 ? 19.490 -0.639 60.832 1.00 7.01 105 VAL B N 1
ATOM 3637 C CA . VAL B 1 117 ? 18.304 -1.406 60.484 1.00 7.57 105 VAL B CA 1
ATOM 3638 C C . VAL B 1 117 ? 17.408 -1.670 61.681 1.00 6.87 105 VAL B C 1
ATOM 3639 O O . VAL B 1 117 ? 16.195 -1.738 61.547 1.00 7.78 105 VAL B O 1
ATOM 3643 N N . ALA B 1 118 ? 17.976 -1.769 62.870 1.00 6.90 106 ALA B N 1
ATOM 3644 C CA . ALA B 1 118 ? 17.168 -2.036 64.053 1.00 7.16 106 ALA B CA 1
ATOM 3645 C C . ALA B 1 118 ? 16.224 -0.877 64.360 1.00 7.67 106 ALA B C 1
ATOM 3646 O O . ALA B 1 118 ? 15.138 -1.069 64.900 1.00 8.05 106 ALA B O 1
ATOM 3648 N N . VAL B 1 119 ? 16.624 0.337 63.994 1.00 8.36 107 VAL B N 1
ATOM 3649 C CA . VAL B 1 119 ? 15.736 1.495 64.121 1.00 9.27 107 VAL B CA 1
ATOM 3650 C C . VAL B 1 119 ? 14.704 1.492 62.994 1.00 8.88 107 VAL B C 1
ATOM 3651 O O . VAL B 1 119 ? 13.518 1.632 63.239 1.00 8.52 107 VAL B O 1
ATOM 3655 N N . LEU B 1 120 ? 15.176 1.334 61.762 1.00 7.80 108 LEU B N 1
ATOM 3656 C CA . LEU B 1 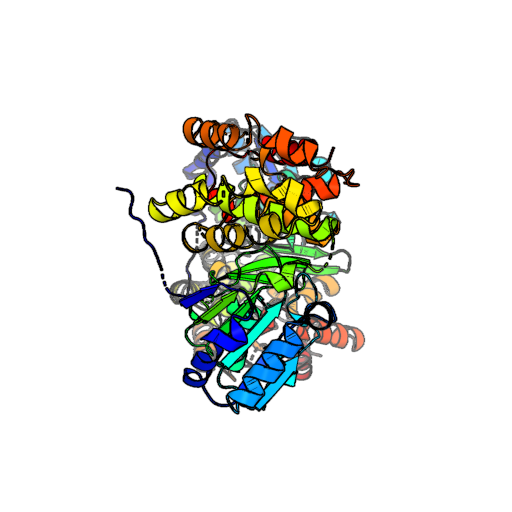120 ? 14.324 1.478 60.576 1.00 7.71 108 LEU B CA 1
ATOM 3657 C C . LEU B 1 120 ? 13.282 0.368 60.453 1.00 7.86 108 LEU B C 1
ATOM 3658 O O . LEU B 1 120 ? 12.188 0.623 59.968 1.00 9.13 108 LEU B O 1
ATOM 3663 N N . LEU B 1 121 ? 13.602 -0.840 60.915 1.00 8.68 109 LEU B N 1
ATOM 3664 C CA . LEU B 1 121 ? 12.623 -1.928 60.942 1.00 9.59 109 LEU B CA 1
ATOM 3665 C C . LEU B 1 121 ? 11.535 -1.739 61.986 1.00 9.84 109 LEU B C 1
ATOM 3666 O O . LEU B 1 121 ? 10.419 -2.219 61.802 1.00 11.20 109 LEU B O 1
ATOM 3671 N N . LYS B 1 122 ? 11.843 -1.030 63.064 1.00 10.05 110 LYS B N 1
ATOM 3672 C CA . LYS B 1 122 ? 10.871 -0.757 64.131 1.00 11.53 110 LYS B CA 1
ATOM 3673 C C . LYS B 1 122 ? 9.883 0.334 63.736 1.00 12.89 110 LYS B C 1
ATOM 3674 O O . LYS B 1 122 ? 8.694 0.235 64.039 1.00 14.93 110 LYS B O 1
ATOM 3680 N N . GLU B 1 123 ? 10.366 1.357 63.038 1.00 13.57 111 GLU B N 1
ATOM 3681 C CA . GLU B 1 123 ? 9.513 2.479 62.618 1.00 13.76 111 GLU B CA 1
ATOM 3682 C C . GLU B 1 123 ? 9.543 2.622 61.113 1.00 13.47 111 GLU B C 1
ATOM 3683 O O . GLU B 1 123 ? 10.458 3.232 60.541 1.00 11.82 111 GLU B O 1
ATOM 3685 N N . LYS B 1 124 ? 8.499 2.086 60.489 1.00 14.04 112 LYS B N 1
ATOM 3686 C CA . LYS B 1 124 ? 8.410 1.922 59.046 1.00 15.11 112 LYS B CA 1
ATOM 3687 C C . LYS B 1 124 ? 8.327 3.245 58.286 1.00 14.99 112 LYS B C 1
ATOM 3688 O O . LYS B 1 124 ? 8.611 3.299 57.092 1.00 15.72 112 LYS B O 1
ATOM 3694 N N . ASP B 1 125 ? 7.970 4.319 58.981 1.00 15.67 113 ASP B N 1
ATOM 3695 C CA . ASP B 1 125 ? 7.857 5.642 58.355 1.00 16.13 113 ASP B CA 1
ATOM 3696 C C . ASP B 1 125 ? 9.153 6.453 58.268 1.00 14.97 113 ASP B C 1
ATOM 3697 O O . ASP B 1 125 ? 9.194 7.494 57.597 1.00 16.32 113 ASP B O 1
ATOM 3702 N N . LEU B 1 126 ? 10.217 5.966 58.890 1.00 12.76 114 LEU B N 1
ATOM 3703 C CA . LEU B 1 126 ? 11.491 6.667 58.845 1.00 12.83 114 LEU B CA 1
ATOM 3704 C C . LEU B 1 126 ? 12.289 6.357 57.591 1.00 11.82 114 LEU B C 1
ATOM 3705 O O . LEU B 1 126 ? 12.300 5.227 57.097 1.00 13.47 114 LEU B O 1
ATOM 3710 N N . SER B 1 127 ? 12.988 7.373 57.115 1.00 12.09 115 SER B N 1
ATOM 3711 C CA . SER B 1 127 ? 13.968 7.271 56.053 1.00 13.09 115 SER B CA 1
ATOM 3712 C C . SER B 1 127 ? 15.346 7.134 56.716 1.00 12.84 115 SER B C 1
ATOM 3713 O O . SER B 1 127 ? 15.483 7.325 57.933 1.00 13.01 115 SER B O 1
ATOM 3716 N N . VAL B 1 128 ? 16.371 6.820 55.929 1.00 12.96 116 VAL B N 1
ATOM 3717 C CA . VAL B 1 128 ? 17.727 6.708 56.458 1.00 12.65 116 VAL B CA 1
ATOM 3718 C C . VAL B 1 128 ? 18.189 8.078 56.955 1.00 12.62 116 VAL B C 1
ATOM 3719 O O . VAL B 1 128 ? 18.859 8.187 57.972 1.00 11.61 116 VAL B O 1
ATOM 3723 N N . GLU B 1 129 ? 17.838 9.130 56.235 1.00 13.10 117 GLU B N 1
ATOM 3724 C CA . GLU B 1 129 ? 18.210 10.477 56.670 1.00 13.52 117 GLU B CA 1
ATOM 3725 C C . GLU B 1 129 ? 17.620 10.806 58.045 1.00 12.44 117 GLU B C 1
ATOM 3726 O O . GLU B 1 129 ? 18.248 11.499 58.837 1.00 12.14 117 GLU B O 1
ATOM 3732 N N . ASP B 1 130 ? 16.421 10.303 58.329 1.00 11.94 118 ASP B N 1
ATOM 3733 C CA . ASP B 1 130 ? 15.788 10.512 59.633 1.00 11.59 118 ASP B CA 1
ATOM 3734 C C . ASP B 1 130 ? 16.609 9.994 60.806 1.00 10.57 118 ASP B C 1
ATOM 3735 O O . ASP B 1 130 ? 16.422 10.450 61.935 1.00 11.44 118 ASP B O 1
ATOM 3740 N N . LEU B 1 131 ? 17.509 9.036 60.570 1.00 10.02 119 LEU B N 1
ATOM 3741 C CA . LEU B 1 131 ? 18.374 8.535 61.644 1.00 10.37 119 LEU B CA 1
ATOM 3742 C C . LEU B 1 131 ? 19.291 9.596 62.229 1.00 10.66 119 LEU B C 1
ATOM 3743 O O . LEU B 1 131 ? 19.818 9.411 63.322 1.00 11.75 119 LEU B O 1
ATOM 3748 N N . TYR B 1 132 ? 19.501 10.677 61.473 1.00 10.26 120 TYR B N 1
ATOM 3749 C CA . TYR B 1 132 ? 20.377 11.782 61.871 1.00 11.18 120 TYR B CA 1
ATOM 3750 C C . TYR B 1 132 ? 19.638 12.875 62.688 1.00 12.83 120 TYR B C 1
ATOM 3751 O O . TYR B 1 132 ? 20.232 13.898 63.082 1.00 14.85 120 TYR B O 1
ATOM 3760 N N . ASP B 1 133 ? 18.351 12.653 62.928 1.00 13.11 121 ASP B N 1
ATOM 3761 C CA . ASP B 1 133 ? 17.511 13.478 63.798 1.00 14.15 121 ASP B CA 1
ATOM 3762 C C . ASP B 1 133 ? 17.208 12.721 65.090 1.00 14.66 121 ASP B C 1
ATOM 3763 O O . ASP B 1 133 ? 16.415 11.798 65.099 1.00 14.01 121 ASP B O 1
ATOM 3768 N N . ARG B 1 134 ? 17.822 13.140 66.193 1.00 15.90 122 ARG B N 1
ATOM 3769 C CA . ARG B 1 134 ? 17.725 12.434 67.473 1.00 16.78 122 ARG B CA 1
ATOM 3770 C C . ARG B 1 134 ? 16.280 12.322 67.988 1.00 17.09 122 ARG B C 1
ATOM 3771 O O . ARG B 1 134 ? 15.939 11.370 68.707 1.00 18.22 122 ARG B O 1
ATOM 3773 N N . GLU B 1 135 ? 15.445 13.295 67.633 1.00 17.01 123 GLU B N 1
ATOM 3774 C CA . GLU B 1 135 ? 14.040 13.282 68.021 1.00 18.11 123 GLU B CA 1
ATOM 3775 C C . GLU B 1 135 ? 13.217 12.173 67.344 1.00 18.75 123 GLU B C 1
ATOM 3776 O O . GLU B 1 135 ? 12.203 11.733 67.888 1.00 18.84 123 GLU B O 1
ATOM 3778 N N . LYS B 1 136 ? 13.649 11.739 66.157 1.00 18.08 124 LYS B N 1
ATOM 3779 C CA . LYS B 1 136 ? 12.951 10.688 65.406 1.00 18.15 124 LYS B CA 1
ATOM 3780 C C . LYS B 1 136 ? 13.354 9.287 65.843 1.00 18.13 124 LYS B C 1
ATOM 3781 O O . LYS B 1 136 ? 12.641 8.314 65.575 1.00 20.41 124 LYS B O 1
ATOM 3787 N N . VAL B 1 137 ? 14.503 9.179 66.498 1.00 17.56 125 VAL B N 1
ATOM 3788 C CA . VAL B 1 137 ? 15.006 7.900 66.977 1.00 17.65 125 VAL B CA 1
ATOM 3789 C C . VAL B 1 137 ? 14.640 7.758 68.459 1.00 18.89 125 VAL B C 1
ATOM 3790 O O . VAL B 1 137 ? 15.356 8.238 69.351 1.00 20.53 125 VAL B O 1
ATOM 3794 N N . LYS B 1 138 ? 13.486 7.150 68.702 1.00 18.88 126 LYS B N 1
ATOM 3795 C CA . LYS B 1 138 ? 12.984 6.918 70.050 1.00 19.71 126 LYS B CA 1
ATOM 3796 C C . LYS B 1 138 ? 12.797 5.442 70.381 1.00 18.75 126 LYS B C 1
ATOM 3797 O O . LYS B 1 138 ? 12.810 5.071 71.555 1.00 19.51 126 LYS B O 1
ATOM 3799 N N . HIS B 1 139 ? 12.641 4.611 69.345 1.00 17.68 127 HIS B N 1
ATOM 3800 C CA . HIS B 1 139 ? 12.319 3.192 69.485 1.00 16.12 127 HIS B CA 1
ATOM 3801 C C . HIS B 1 139 ? 13.169 2.389 68.504 1.00 13.38 127 HIS B C 1
ATOM 3802 O O . HIS B 1 139 ? 13.524 2.864 67.434 1.00 12.76 127 HIS B O 1
ATOM 3809 N N . TRP B 1 140 ? 13.467 1.154 68.886 1.00 11.49 128 TRP B N 1
ATOM 3810 C CA . TRP B 1 140 ? 14.308 0.284 68.072 1.00 9.69 128 TRP B CA 1
ATOM 3811 C C . TRP B 1 140 ? 14.136 -1.157 68.510 1.00 8.97 128 TRP B C 1
ATOM 3812 O O . TRP B 1 140 ? 13.752 -1.455 69.644 1.00 9.94 128 TRP B O 1
ATOM 3823 N N . LEU B 1 141 ? 14.471 -2.061 67.611 1.00 8.41 129 LEU B N 1
ATOM 3824 C CA . LEU B 1 141 ? 14.698 -3.443 67.988 1.00 8.38 129 LEU B CA 1
ATOM 3825 C C . LEU B 1 141 ? 16.007 -3.519 68.745 1.00 7.10 129 LEU B C 1
ATOM 3826 O O . LEU B 1 141 ? 16.970 -2.788 68.421 1.00 8.42 129 LEU B O 1
ATOM 3831 N N . PRO B 1 142 ? 16.099 -4.393 69.744 1.00 7.13 130 PRO B N 1
ATOM 3832 C CA . PRO B 1 142 ? 17.392 -4.600 70.389 1.00 8.02 130 PRO B CA 1
ATOM 3833 C C . PRO B 1 142 ? 18.435 -5.153 69.432 1.00 7.18 130 PRO B C 1
ATOM 3834 O O . PRO B 1 142 ? 18.101 -5.874 68.513 1.00 7.18 130 PRO B O 1
ATOM 3838 N N . VAL B 1 143 ? 19.695 -4.802 69.702 1.00 7.09 131 VAL B N 1
ATOM 3839 C CA . VAL B 1 143 ? 20.818 -5.179 68.880 1.00 7.17 131 VAL B CA 1
ATOM 3840 C C . VAL B 1 143 ? 21.829 -5.987 69.681 1.00 6.93 131 VAL B C 1
ATOM 3841 O O . VAL B 1 143 ? 22.204 -5.622 70.793 1.00 8.01 131 VAL B O 1
ATOM 3845 N N . VAL B 1 144 ? 22.277 -7.082 69.071 1.00 6.29 132 VAL B N 1
ATOM 3846 C CA . VAL B 1 144 ? 23.399 -7.882 69.538 1.00 6.32 132 VAL B CA 1
ATOM 3847 C C . VAL B 1 144 ? 24.542 -7.693 68.570 1.00 7.32 132 VAL B C 1
ATOM 3848 O O . VAL B 1 144 ? 24.322 -7.733 67.371 1.00 6.89 132 VAL B O 1
ATOM 3852 N N . GLU B 1 145 ? 25.754 -7.488 69.086 1.00 6.35 133 GLU B N 1
ATOM 3853 C CA . GLU B 1 145 ? 26.923 -7.313 68.252 1.00 7.47 133 GLU B CA 1
ATOM 3854 C C . GLU B 1 145 ? 27.988 -8.379 68.518 1.00 6.71 133 GLU B C 1
ATOM 3855 O O . GLU B 1 145 ? 28.288 -8.693 69.666 1.00 7.35 133 GLU B O 1
ATOM 3861 N N . ILE B 1 146 ? 28.545 -8.910 67.426 1.00 7.03 134 ILE B N 1
ATOM 3862 C CA . ILE B 1 146 ? 29.560 -9.935 67.465 1.00 6.96 134 ILE B CA 1
ATOM 3863 C C . ILE B 1 146 ? 30.727 -9.496 66.590 1.00 7.32 134 ILE B C 1
ATOM 3864 O O . ILE B 1 146 ? 30.742 -9.728 65.377 1.00 6.96 134 ILE B O 1
ATOM 3869 N N . PRO B 1 147 ? 31.686 -8.802 67.185 1.00 6.82 135 PRO B N 1
ATOM 3870 C CA . PRO B 1 147 ? 32.789 -8.244 66.380 1.00 7.08 135 PRO B CA 1
ATOM 3871 C C . PRO B 1 147 ? 33.782 -9.286 65.896 1.00 7.52 135 PRO B C 1
ATOM 3872 O O . PRO B 1 147 ? 34.041 -10.271 66.577 1.00 7.30 135 PRO B O 1
ATOM 3876 N N . THR B 1 148 ? 34.389 -9.011 64.744 1.00 7.28 136 THR B N 1
ATOM 3877 C CA . THR B 1 148 ? 35.444 -9.869 64.221 1.00 7.48 136 THR B CA 1
ATOM 3878 C C . THR B 1 148 ? 36.700 -9.119 63.819 1.00 7.41 136 THR B C 1
ATOM 3879 O O . THR B 1 148 ? 37.597 -9.736 63.247 1.00 9.18 136 THR B O 1
ATOM 3883 N N . THR B 1 149 ? 36.803 -7.829 64.163 1.00 8.03 137 THR B N 1
ATOM 3884 C CA . THR B 1 149 ? 38.042 -7.097 63.958 1.00 7.98 137 THR B CA 1
ATOM 3885 C C . THR B 1 149 ? 38.427 -6.395 65.238 1.00 7.77 137 THR B C 1
ATOM 3886 O O . THR B 1 149 ? 37.585 -6.225 66.133 1.00 9.17 137 THR B O 1
ATOM 3890 N N . ALA B 1 150 ? 39.706 -6.011 65.329 1.00 7.68 138 ALA B N 1
ATOM 3891 C CA . ALA B 1 150 ? 40.285 -5.504 66.570 1.00 7.74 138 ALA B CA 1
ATOM 3892 C C . ALA B 1 150 ? 40.981 -4.165 66.353 1.00 7.81 138 ALA B C 1
ATOM 3893 O O . ALA B 1 150 ? 42.184 -4.062 66.492 1.00 8.43 138 ALA B O 1
ATOM 3895 N N . GLY B 1 151 ? 40.223 -3.103 66.096 1.00 7.29 139 GLY B N 1
ATOM 3896 C CA . GLY B 1 151 ? 38.792 -3.108 65.891 1.00 8.28 139 GLY B CA 1
ATOM 3897 C C . GLY B 1 151 ? 38.192 -1.733 66.117 1.00 8.27 139 GLY B C 1
ATOM 3898 O O . GLY B 1 151 ? 38.851 -0.821 66.621 1.00 9.45 139 GLY B O 1
ATOM 3899 N N . THR B 1 152 ? 36.936 -1.613 65.741 1.00 8.18 140 THR B N 1
ATOM 3900 C CA . THR B 1 152 ? 36.189 -0.366 65.805 1.00 8.69 140 THR B CA 1
ATOM 3901 C C . THR B 1 152 ? 35.539 -0.106 67.144 1.00 8.65 140 THR B C 1
ATOM 3902 O O . THR B 1 152 ? 35.151 1.021 67.412 1.00 9.87 140 THR B O 1
ATOM 3906 N N . GLY B 1 153 ? 35.385 -1.145 67.955 1.00 8.60 141 GLY B N 1
ATOM 3907 C CA . GLY B 1 153 ? 34.668 -1.037 69.192 1.00 7.88 141 GLY B CA 1
ATOM 3908 C C . GLY B 1 153 ? 33.182 -0.766 69.020 1.00 7.69 141 GLY B C 1
ATOM 3909 O O . GLY B 1 153 ? 32.529 -0.392 69.974 1.00 7.42 141 GLY B O 1
ATOM 3910 N N . SER B 1 154 ? 32.635 -0.980 67.822 1.00 8.03 142 SER B N 1
ATOM 3911 C CA . SER B 1 154 ? 31.238 -0.653 67.565 1.00 7.86 142 SER B CA 1
ATOM 3912 C C . SER B 1 154 ? 30.297 -1.459 68.464 1.00 7.70 142 SER B C 1
ATOM 3913 O O . SER B 1 154 ? 29.148 -1.068 68.699 1.00 8.12 142 SER B O 1
ATOM 3916 N N . GLU B 1 155 ? 30.787 -2.587 68.963 1.00 7.20 143 GLU B N 1
ATOM 3917 C CA . GLU B 1 155 ? 29.998 -3.443 69.818 1.00 7.00 143 GLU B CA 1
ATOM 3918 C C . GLU B 1 155 ? 29.588 -2.792 71.136 1.00 8.20 143 GLU B C 1
ATOM 3919 O O . GLU B 1 155 ? 28.702 -3.304 71.811 1.00 7.88 143 GLU B O 1
ATOM 3925 N N . VAL B 1 156 ? 30.277 -1.713 71.522 1.00 7.51 144 VAL B N 1
ATOM 3926 C CA . VAL B 1 156 ? 30.028 -1.022 72.777 1.00 8.33 144 VAL B CA 1
ATOM 3927 C C . VAL B 1 156 ? 29.837 0.481 72.572 1.00 8.38 144 VAL B C 1
ATOM 3928 O O . VAL B 1 156 ? 30.011 1.273 73.501 1.00 8.16 144 VAL B O 1
ATOM 3932 N N . THR B 1 157 ? 29.427 0.866 71.371 1.00 7.89 145 THR B N 1
ATOM 3933 C CA . THR B 1 157 ? 29.066 2.273 71.125 1.00 7.77 145 THR B CA 1
ATOM 3934 C C . THR B 1 157 ? 27.660 2.365 70.580 1.00 8.01 145 THR B C 1
ATOM 3935 O O . THR B 1 157 ? 27.138 1.380 70.066 1.00 8.01 145 THR B O 1
ATOM 3939 N N . PRO B 1 158 ? 27.061 3.546 70.609 1.00 6.34 146 PRO B N 1
ATOM 3940 C CA . PRO B 1 158 ? 25.749 3.737 69.997 1.00 7.37 146 PRO B CA 1
ATOM 3941 C C . PRO B 1 158 ? 25.839 4.307 68.575 1.00 7.92 146 PRO B C 1
ATOM 3942 O O . PRO B 1 158 ? 24.812 4.693 68.018 1.00 10.23 146 PRO B O 1
ATOM 3946 N N . TYR B 1 159 ? 27.027 4.318 67.993 1.00 7.88 147 TYR B N 1
ATOM 3947 C CA . TYR B 1 159 ? 27.244 5.060 66.760 1.00 8.00 147 TYR B CA 1
ATOM 3948 C C . TYR B 1 159 ? 27.058 4.155 65.544 1.00 8.82 147 TYR B C 1
ATOM 3949 O O . TYR B 1 159 ? 27.369 2.970 65.583 1.00 9.20 147 TYR B O 1
ATOM 3958 N N . SER B 1 160 ? 26.638 4.769 64.453 1.00 8.79 148 SER B N 1
ATOM 3959 C CA . SER B 1 160 ? 26.586 4.104 63.155 1.00 8.62 148 SER B CA 1
ATOM 39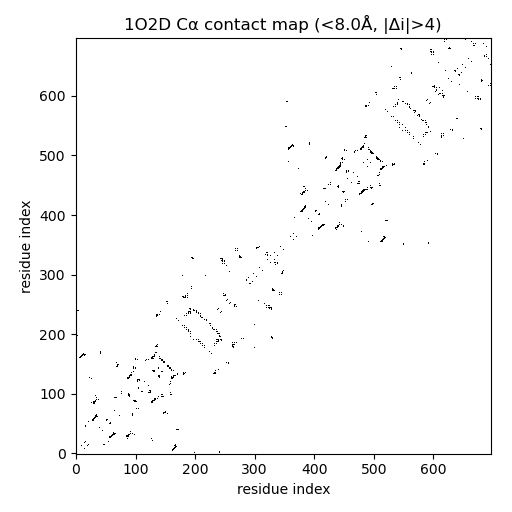60 C C . SER B 1 160 ? 27.091 5.097 62.113 1.00 9.49 148 SER B C 1
ATOM 3961 O O . SER B 1 160 ? 26.596 6.210 62.051 1.00 10.82 148 SER B O 1
ATOM 3964 N N . ILE B 1 161 ? 28.058 4.680 61.297 1.00 9.41 149 ILE B N 1
ATOM 3965 C CA . ILE B 1 161 ? 28.683 5.555 60.294 1.00 11.38 149 ILE B CA 1
ATOM 3966 C C . ILE B 1 161 ? 28.273 5.043 58.905 1.00 10.94 149 ILE B C 1
ATOM 3967 O O . ILE B 1 161 ? 28.663 3.922 58.490 1.00 12.23 149 ILE B O 1
ATOM 3972 N N . LEU B 1 162 ? 27.488 5.838 58.199 1.00 9.81 150 LEU B N 1
ATOM 3973 C CA . LEU B 1 162 ? 27.003 5.484 56.882 1.00 10.23 150 LEU B CA 1
ATOM 3974 C C . LEU B 1 162 ? 27.503 6.482 55.875 1.00 10.32 150 LEU B C 1
ATOM 3975 O O . LEU B 1 162 ? 27.763 7.611 56.212 1.00 11.28 150 LEU B O 1
ATOM 3980 N N . THR B 1 163 ? 27.606 6.058 54.622 1.00 10.99 151 THR B N 1
ATOM 3981 C CA . THR B 1 163 ? 28.041 6.948 53.560 1.00 11.84 151 THR B CA 1
ATOM 3982 C C . THR B 1 163 ? 26.783 7.450 52.867 1.00 11.86 151 THR B C 1
ATOM 3983 O O . THR B 1 163 ? 25.969 6.674 52.324 1.00 11.48 151 THR B O 1
ATOM 3987 N N . ASP B 1 164 ? 26.598 8.762 52.874 1.00 12.25 152 ASP B N 1
ATOM 3988 C CA . ASP B 1 164 ? 25.413 9.326 52.258 1.00 13.60 152 ASP B CA 1
ATOM 3989 C C . ASP B 1 164 ? 25.526 9.327 50.722 1.00 14.44 152 ASP B C 1
ATOM 3990 O O . ASP B 1 164 ? 26.586 9.026 50.173 1.00 14.07 152 ASP B O 1
ATOM 3995 N N . PRO B 1 165 ? 24.430 9.612 50.034 1.00 14.80 153 PRO B N 1
ATOM 3996 C CA . PRO B 1 165 ? 24.427 9.576 48.573 1.00 15.43 153 PRO B CA 1
ATOM 3997 C C . PRO B 1 165 ? 25.373 10.573 47.891 1.00 16.24 153 PRO B C 1
ATOM 3998 O O . PRO B 1 165 ? 25.660 10.377 46.715 1.00 17.17 153 PRO B O 1
ATOM 4002 N N . GLU B 1 166 ? 25.828 11.609 48.590 1.00 16.30 154 GLU B N 1
ATOM 4003 C CA . GLU B 1 166 ? 26.832 12.530 48.028 1.00 17.39 154 GLU B CA 1
ATOM 4004 C C . GLU B 1 166 ? 28.267 12.028 48.273 1.00 18.09 154 GLU B C 1
ATOM 4005 O O . GLU B 1 166 ? 29.236 12.699 47.906 1.00 20.04 154 GLU B O 1
ATOM 4008 N N . GLY B 1 167 ? 28.404 10.865 48.913 1.00 16.86 155 GLY B N 1
ATOM 4009 C CA . GLY B 1 167 ? 29.698 10.233 49.098 1.00 17.08 155 GLY B CA 1
ATOM 4010 C C . GLY B 1 167 ? 30.404 10.599 50.390 1.00 17.28 155 GLY B C 1
ATOM 4011 O O . GLY B 1 167 ? 31.576 10.274 50.550 1.00 20.44 155 GLY B O 1
ATOM 4012 N N . ASN B 1 168 ? 29.708 11.265 51.306 1.00 16.38 156 ASN B N 1
ATOM 4013 C CA . ASN B 1 168 ? 30.273 11.656 52.598 1.00 15.89 156 ASN B CA 1
ATOM 4014 C C . ASN B 1 168 ? 29.929 10.685 53.732 1.00 15.23 156 ASN B C 1
ATOM 4015 O O . ASN B 1 168 ? 28.757 10.402 53.984 1.00 14.76 156 ASN B O 1
ATOM 4020 N N . LYS B 1 169 ? 30.949 10.202 54.434 1.00 14.95 157 LYS B N 1
ATOM 4021 C CA . LYS B 1 169 ? 30.730 9.420 55.648 1.00 14.39 157 LYS B CA 1
ATOM 4022 C C . LYS B 1 169 ? 30.153 10.347 56.721 1.00 15.24 157 LYS B C 1
ATOM 4023 O O . LYS B 1 169 ? 30.683 11.438 56.969 1.00 16.20 157 LYS B O 1
ATOM 4029 N N . ARG B 1 170 ? 29.052 9.911 57.327 1.00 14.78 158 ARG B N 1
ATOM 4030 C CA . ARG B 1 170 ? 28.353 10.666 58.364 1.00 15.03 158 ARG B CA 1
ATOM 4031 C C . ARG B 1 170 ? 27.883 9.727 59.467 1.00 14.01 158 ARG B C 1
ATOM 4032 O O . ARG B 1 170 ? 27.225 8.699 59.211 1.00 13.81 158 ARG B O 1
ATOM 4040 N N . GLY B 1 171 ? 28.207 10.086 60.691 1.00 14.01 159 GLY B N 1
ATOM 4041 C CA . GLY B 1 171 ? 27.835 9.317 61.855 1.00 12.57 159 GLY B CA 1
ATOM 4042 C C . GLY B 1 171 ? 26.538 9.805 62.479 1.00 11.69 159 GLY B C 1
ATOM 4043 O O . GLY B 1 171 ? 26.236 11.007 62.508 1.00 12.84 159 GLY B O 1
ATOM 4044 N N . CYS B 1 172 ? 25.768 8.851 62.996 1.00 10.67 160 CYS B N 1
ATOM 4045 C CA . CYS B 1 172 ? 24.619 9.151 63.826 1.00 10.38 160 CYS B CA 1
ATOM 4046 C C . CYS B 1 172 ? 24.731 8.392 65.159 1.00 10.19 160 CYS B C 1
ATOM 4047 O O . CYS B 1 172 ? 25.469 7.417 65.278 1.00 10.68 160 CYS B O 1
ATOM 4050 N N . THR B 1 173 ? 24.021 8.903 66.149 1.00 10.00 161 THR B N 1
ATOM 4051 C CA . THR B 1 173 ? 23.925 8.265 67.446 1.00 9.20 161 THR B CA 1
ATOM 4052 C C . THR B 1 173 ? 22.555 7.614 67.579 1.00 9.53 161 THR B C 1
ATOM 4053 O O . THR B 1 173 ? 21.515 8.286 67.538 1.00 9.80 161 THR B O 1
ATOM 4057 N N . LEU B 1 174 ? 22.578 6.297 67.720 1.00 8.64 162 LEU B N 1
ATOM 4058 C CA . LEU B 1 174 ? 21.397 5.471 67.800 1.00 9.12 162 LEU B CA 1
ATOM 4059 C C . LEU B 1 174 ? 21.353 4.875 69.200 1.00 11.32 162 LEU B C 1
ATOM 4060 O O . LEU B 1 174 ? 21.249 5.600 70.161 1.00 15.33 162 LEU B O 1
ATOM 4073 N N . PHE B 1 176 ? 22.796 1.774 72.170 1.00 7.87 164 PHE B N 1
ATOM 4074 C CA . PHE B 1 176 ? 23.808 0.811 72.544 1.00 7.35 164 PHE B CA 1
ATOM 4075 C C . PHE B 1 176 ? 23.280 -0.604 72.315 1.00 7.29 164 PHE B C 1
ATOM 4076 O O . PHE B 1 176 ? 22.111 -0.894 72.617 1.00 7.92 164 PHE B O 1
ATOM 4084 N N . PRO B 1 177 ? 24.142 -1.485 71.840 1.00 7.14 165 PRO B N 1
ATOM 4085 C CA . PRO B 1 177 ? 23.797 -2.901 71.828 1.00 6.87 165 PRO B CA 1
ATOM 4086 C C . PRO B 1 177 ? 23.412 -3.383 73.216 1.00 6.86 165 PRO B C 1
ATOM 4087 O O . PRO B 1 177 ? 23.965 -2.938 74.221 1.00 7.71 165 PRO B O 1
ATOM 4091 N N . VAL B 1 178 ? 22.492 -4.329 73.279 1.00 6.96 166 VAL B N 1
ATOM 4092 C CA . VAL B 1 178 ? 22.165 -4.933 74.563 1.00 6.64 166 VAL B CA 1
ATOM 4093 C C . VAL B 1 178 ? 23.265 -5.888 75.019 1.00 6.76 166 VAL B C 1
ATOM 4094 O O . VAL B 1 178 ? 23.640 -5.899 76.202 1.00 7.15 166 VAL B O 1
ATOM 4101 N N . TYR B 1 179 ? 23.779 -6.683 74.075 1.00 6.19 167 TYR B N 1
ATOM 4102 C CA . TYR B 1 179 ? 24.814 -7.675 74.335 1.00 6.94 167 TYR B CA 1
ATOM 4103 C C . TYR B 1 179 ? 25.913 -7.557 73.296 1.00 6.98 167 TYR B C 1
ATOM 4104 O O . TYR B 1 179 ? 25.620 -7.334 72.110 1.00 7.58 167 TYR B O 1
ATOM 4113 N N . ALA B 1 180 ? 27.162 -7.723 73.734 1.00 7.07 168 ALA B N 1
ATOM 4114 C CA . ALA B 1 180 ? 28.323 -7.844 72.867 1.00 7.69 168 ALA B CA 1
ATOM 4115 C C . ALA B 1 180 ? 29.034 -9.138 73.197 1.00 7.05 168 ALA B C 1
ATOM 4116 O O . ALA B 1 180 ? 29.267 -9.435 74.362 1.00 7.97 168 ALA B O 1
ATOM 4118 N N . PHE B 1 181 ? 29.347 -9.924 72.163 1.00 6.57 169 PHE B N 1
ATOM 4119 C CA . PHE B 1 181 ? 30.012 -11.204 72.318 1.00 6.89 169 PHE B CA 1
ATOM 4120 C C . PHE B 1 181 ? 31.316 -11.165 71.554 1.00 7.26 169 PHE B C 1
ATOM 4121 O O . PHE B 1 181 ? 31.305 -11.044 70.332 1.00 7.59 169 PHE B O 1
ATOM 4129 N N . LEU B 1 182 ? 32.435 -11.273 72.294 1.00 6.90 170 LEU B N 1
ATOM 4130 C CA . LEU B 1 182 ? 33.782 -11.128 71.759 1.00 7.29 170 LEU B CA 1
ATOM 4131 C C . LEU B 1 182 ? 34.530 -12.442 71.868 1.00 6.89 170 LEU B C 1
ATOM 4132 O O . LEU B 1 182 ? 34.890 -12.864 72.968 1.00 7.68 170 LEU B O 1
ATOM 4137 N N . ASP B 1 183 ? 34.771 -13.091 70.729 1.00 7.41 171 ASP B N 1
ATOM 4138 C CA . ASP B 1 183 ? 35.547 -14.317 70.665 1.00 7.08 171 ASP B CA 1
ATOM 4139 C C . ASP B 1 183 ? 36.832 -14.007 69.909 1.00 7.86 171 ASP B C 1
ATOM 4140 O O . ASP B 1 183 ? 36.799 -13.775 68.704 1.00 7.54 171 ASP B O 1
ATOM 4145 N N . PRO B 1 184 ? 37.966 -13.975 70.607 1.00 7.19 172 PRO B N 1
ATOM 4146 C CA . PRO B 1 184 ? 39.201 -13.553 69.956 1.00 7.89 172 PRO B CA 1
ATOM 4147 C C . PRO B 1 184 ? 39.612 -14.458 68.806 1.00 8.26 172 PRO B C 1
ATOM 4148 O O . PRO B 1 184 ? 40.331 -14.013 67.912 1.00 7.95 172 PRO B O 1
ATOM 4152 N N . ARG B 1 185 ? 39.144 -15.693 68.802 1.00 7.70 173 ARG B N 1
ATOM 4153 C CA . ARG B 1 185 ? 39.494 -16.584 67.705 1.00 7.73 173 ARG B CA 1
ATOM 4154 C C . ARG B 1 185 ? 39.045 -16.018 66.350 1.00 8.05 173 ARG B C 1
ATOM 4155 O O . ARG B 1 185 ? 39.650 -16.304 65.311 1.00 8.97 173 ARG B O 1
ATOM 4163 N N . TYR B 1 186 ? 37.982 -15.230 66.340 1.00 7.87 174 TYR B N 1
ATOM 4164 C CA . TYR B 1 186 ? 37.505 -14.675 65.081 1.00 8.07 174 TYR B CA 1
ATOM 4165 C C . TYR B 1 186 ? 38.479 -13.713 64.418 1.00 9.06 174 TYR B C 1
ATOM 4166 O O . TYR B 1 186 ? 38.411 -13.495 63.211 1.00 9.52 174 TYR B O 1
ATOM 4175 N N . THR B 1 187 ? 39.374 -13.135 65.203 1.00 7.57 175 THR B N 1
ATOM 4176 C CA . THR B 1 187 ? 40.329 -12.160 64.659 1.00 8.63 175 THR B CA 1
ATOM 4177 C C . THR B 1 187 ? 41.549 -12.832 64.067 1.00 7.88 175 THR B C 1
ATOM 4178 O O . THR B 1 187 ? 42.362 -12.169 63.442 1.00 8.84 175 THR B O 1
ATOM 4182 N N . TYR B 1 188 ? 41.722 -14.132 64.301 1.00 9.45 176 TYR B N 1
ATOM 4183 C CA . TYR B 1 188 ? 42.940 -14.806 63.852 1.00 10.57 176 TYR B CA 1
ATOM 4184 C C . TYR B 1 188 ? 43.050 -14.815 62.330 1.00 11.05 176 TYR B C 1
ATOM 4185 O O . TYR B 1 188 ? 44.157 -14.850 61.812 1.00 13.57 176 TYR B O 1
ATOM 4194 N N . SER B 1 189 ? 41.907 -14.724 61.637 1.00 11.21 177 SER B N 1
ATOM 4195 C CA . SER B 1 189 ? 41.874 -14.704 60.165 1.00 11.79 177 SER B CA 1
ATOM 4196 C C . SER B 1 189 ? 42.172 -13.362 59.515 1.00 11.19 177 SER B C 1
ATOM 4197 O O . SER B 1 189 ? 42.301 -13.278 58.290 1.00 11.60 177 SER B O 1
ATOM 4208 N N . SER B 1 191 ? 44.074 -10.483 57.841 1.00 9.36 179 SER B N 1
ATOM 4209 C CA . SER B 1 191 ? 45.356 -10.251 57.198 1.00 9.15 179 SER B CA 1
ATOM 4210 C C . SER B 1 191 ? 46.220 -9.318 58.012 1.00 8.76 179 SER B C 1
ATOM 4211 O O . SER B 1 191 ? 45.728 -8.599 58.893 1.00 9.05 179 SER B O 1
ATOM 4214 N N . ASP B 1 192 ? 47.504 -9.295 57.696 1.00 7.92 180 ASP B N 1
ATOM 4215 C CA . ASP B 1 192 ? 48.436 -8.367 58.323 1.00 8.73 180 ASP B CA 1
ATOM 4216 C C . ASP B 1 192 ? 47.959 -6.923 58.103 1.00 8.06 180 ASP B C 1
ATOM 4217 O O . ASP B 1 192 ? 47.995 -6.112 58.999 1.00 8.22 180 ASP B O 1
ATOM 4222 N N . GLU B 1 193 ? 47.514 -6.620 56.887 1.00 8.05 181 GLU B N 1
ATOM 4223 C CA . GLU B 1 193 ? 47.024 -5.285 56.540 1.00 8.45 181 GLU B CA 1
ATOM 4224 C C . GLU B 1 193 ? 45.783 -4.871 57.349 1.00 9.14 181 GLU B C 1
ATOM 4225 O O . GLU B 1 193 ? 45.687 -3.744 57.857 1.00 8.24 181 GLU B O 1
ATOM 4231 N N . LEU B 1 194 ? 44.840 -5.788 57.482 1.00 7.78 182 LEU B N 1
ATOM 4232 C CA . LEU B 1 194 ? 43.629 -5.489 58.225 1.00 8.49 182 LEU B CA 1
ATOM 4233 C C . LEU B 1 194 ? 43.926 -5.394 59.717 1.00 8.02 182 LEU B C 1
ATOM 4234 O O . LEU B 1 194 ? 43.345 -4.559 60.412 1.00 8.04 182 LEU B O 1
ATOM 4239 N N . THR B 1 195 ? 44.826 -6.241 60.212 1.00 7.92 183 THR B N 1
ATOM 4240 C CA . THR B 1 195 ? 45.222 -6.182 61.626 1.00 7.09 183 THR B CA 1
ATOM 4241 C C . THR B 1 195 ? 45.831 -4.812 61.941 1.00 8.13 183 THR B C 1
ATOM 4242 O O . THR B 1 195 ? 45.525 -4.205 62.962 1.00 7.62 183 THR B O 1
ATOM 4246 N N . LEU B 1 196 ? 46.657 -4.302 61.037 1.00 7.77 184 LEU B N 1
ATOM 4247 C CA . LEU B 1 196 ? 47.253 -2.986 61.199 1.00 8.43 184 LEU B CA 1
ATOM 4248 C C . LEU B 1 196 ? 46.188 -1.903 61.187 1.00 7.11 184 LEU B C 1
ATOM 4249 O O . LEU B 1 196 ? 46.127 -1.084 62.083 1.00 7.77 184 LEU B O 1
ATOM 4254 N N . SER B 1 197 ? 45.323 -1.900 60.184 1.00 7.32 185 SER B N 1
ATOM 4255 C CA . SER B 1 197 ? 44.364 -0.810 60.068 1.00 7.40 185 SER B CA 1
ATOM 4256 C C . SER B 1 197 ? 43.384 -0.796 61.226 1.00 7.73 185 SER B C 1
ATOM 4257 O O . SER B 1 197 ? 43.107 0.257 61.787 1.00 8.21 185 SER B O 1
ATOM 4260 N N . THR B 1 198 ? 42.844 -1.965 61.566 1.00 7.55 186 THR B N 1
ATOM 4261 C CA . THR B 1 198 ? 41.857 -2.001 62.648 1.00 7.50 186 THR B CA 1
ATOM 4262 C C . THR B 1 198 ? 42.514 -1.709 63.985 1.00 7.25 186 THR B C 1
ATOM 4263 O O . THR B 1 198 ? 41.921 -1.068 64.852 1.00 7.73 186 THR B O 1
ATOM 4267 N N . GLY B 1 199 ? 43.765 -2.145 64.141 1.00 6.83 187 GLY B N 1
ATOM 4268 C CA . GLY B 1 199 ? 44.506 -1.860 65.357 1.00 7.17 187 GLY B CA 1
ATOM 4269 C C . GLY B 1 199 ? 44.786 -0.376 65.521 1.00 8.01 187 GLY B C 1
ATOM 4270 O O . GLY B 1 199 ? 44.746 0.150 66.632 1.00 6.71 187 GLY B O 1
ATOM 4271 N N . VAL B 1 200 ? 45.023 0.309 64.414 1.00 6.82 188 VAL B N 1
ATOM 4272 C CA . VAL B 1 200 ? 45.265 1.768 64.465 1.00 7.41 188 VAL B CA 1
ATOM 4273 C C . VAL B 1 200 ? 43.954 2.510 64.666 1.00 7.67 188 VAL B C 1
ATOM 4274 O O . VAL B 1 200 ? 43.957 3.569 65.269 1.00 7.82 188 VAL B O 1
ATOM 4278 N N . ASP B 1 201 ? 42.833 1.947 64.225 1.00 8.01 189 ASP B N 1
ATOM 4279 C CA . ASP B 1 201 ? 41.541 2.529 64.539 1.00 8.01 189 ASP B CA 1
ATOM 4280 C C . ASP B 1 201 ? 41.328 2.477 66.070 1.00 7.44 189 ASP B C 1
ATOM 4281 O O . ASP B 1 201 ? 40.974 3.476 66.681 1.00 8.00 189 ASP B O 1
ATOM 4286 N N . ALA B 1 202 ? 41.632 1.342 66.696 1.00 7.83 190 ALA B N 1
ATOM 4287 C CA . ALA B 1 202 ? 41.507 1.217 68.142 1.00 8.64 190 ALA B CA 1
ATOM 4288 C C . ALA B 1 202 ? 42.445 2.177 68.850 1.00 7.14 190 ALA B C 1
ATOM 4289 O O . ALA B 1 202 ? 42.080 2.819 69.836 1.00 7.47 190 ALA B O 1
ATOM 4291 N N . LEU B 1 203 ? 43.670 2.281 68.355 1.00 8.08 191 LEU B N 1
ATOM 4292 C CA . LEU B 1 203 ? 44.638 3.223 68.889 1.00 7.85 191 LEU B CA 1
ATOM 4293 C C . LEU B 1 203 ? 44.073 4.635 68.837 1.00 7.34 191 LEU B C 1
ATOM 4294 O O . LEU B 1 203 ? 44.133 5.372 69.813 1.00 7.53 191 LEU B O 1
ATOM 4299 N N . SER B 1 204 ? 43.534 5.003 67.677 1.00 7.67 192 SER B N 1
ATOM 4300 C CA . SER B 1 204 ? 43.009 6.339 67.484 1.00 7.09 192 SER B CA 1
ATOM 4301 C C . SER B 1 204 ? 41.838 6.622 68.416 1.00 7.38 192 SER B C 1
ATOM 4302 O O . SER B 1 204 ? 41.726 7.705 68.961 1.00 7.87 192 SER B O 1
ATOM 4305 N N . HIS B 1 205 ? 40.980 5.642 68.615 1.00 7.93 193 HIS B N 1
ATOM 4306 C CA . HIS B 1 205 ? 39.864 5.826 69.548 1.00 8.14 193 HIS B CA 1
ATOM 4307 C C . HIS B 1 205 ? 40.363 6.117 70.945 1.00 7.53 193 HIS B C 1
ATOM 4308 O O . HIS B 1 205 ? 39.873 7.001 71.624 1.00 7.82 193 HIS B O 1
ATOM 4315 N N . ALA B 1 206 ? 41.338 5.341 71.398 1.00 7.16 194 ALA B N 1
ATOM 4316 C CA . ALA B 1 206 ? 41.899 5.531 72.719 1.00 7.30 194 ALA B CA 1
ATOM 4317 C C . ALA B 1 206 ? 42.610 6.875 72.879 1.00 6.99 194 ALA B C 1
ATOM 4318 O O . ALA B 1 206 ? 42.374 7.600 73.862 1.00 6.84 194 ALA B O 1
ATOM 4320 N N . VAL B 1 207 ? 43.423 7.227 71.878 1.00 6.31 195 VAL B N 1
ATOM 4321 C CA . VAL B 1 207 ? 44.153 8.461 71.962 1.00 6.78 195 VAL B CA 1
ATOM 4322 C C . VAL B 1 207 ? 43.210 9.651 71.858 1.00 7.01 195 VAL B C 1
ATOM 4323 O O . VAL B 1 207 ? 43.301 10.558 72.657 1.00 7.19 195 VAL B O 1
ATOM 4327 N N . GLU B 1 208 ? 42.326 9.640 70.864 1.00 6.99 196 GLU B N 1
ATOM 4328 C CA . GLU B 1 208 ? 41.392 10.740 70.668 1.00 7.70 196 GLU B CA 1
ATOM 4329 C C . GLU B 1 208 ? 40.468 10.893 71.864 1.00 7.94 196 GLU B C 1
ATOM 4330 O O . GLU B 1 208 ? 40.190 12.021 72.287 1.00 7.42 196 GLU B O 1
ATOM 4336 N N . GLY B 1 209 ? 40.041 9.778 72.449 1.00 7.80 197 GLY B N 1
ATOM 4337 C CA . GLY B 1 209 ? 39.182 9.891 73.617 1.00 7.81 197 GLY B CA 1
ATOM 4338 C C . GLY B 1 209 ? 39.888 10.468 74.838 1.00 8.28 197 GLY B C 1
ATOM 4339 O O . GLY B 1 209 ? 39.294 11.220 75.623 1.00 9.00 197 GLY B O 1
ATOM 4340 N N . TYR B 1 210 ? 41.159 10.100 75.011 1.00 7.13 198 TYR B N 1
ATOM 4341 C CA . TYR B 1 210 ? 41.975 10.638 76.090 1.00 7.32 198 TYR B CA 1
ATOM 4342 C C . TYR B 1 210 ? 42.217 12.136 75.930 1.00 7.71 198 TYR B C 1
ATOM 4343 O O . TYR B 1 210 ? 42.205 12.875 76.898 1.00 8.54 198 TYR B O 1
ATOM 4352 N N . LEU B 1 211 ? 42.449 12.575 74.703 1.00 7.31 199 LEU B N 1
ATOM 4353 C CA . LEU B 1 211 ? 42.841 13.946 74.446 1.00 7.51 199 LEU B CA 1
ATOM 4354 C C . LEU B 1 211 ? 41.670 14.896 74.248 1.00 8.61 199 LEU B C 1
ATOM 4355 O O . LEU B 1 211 ? 41.838 16.097 74.362 1.00 10.35 199 LEU B O 1
ATOM 4360 N N . SER B 1 212 ? 40.490 14.346 73.989 1.00 6.90 200 SER B N 1
ATOM 4361 C CA . SER B 1 212 ? 39.281 15.097 73.724 1.00 7.02 200 SER B CA 1
ATOM 4362 C C . SER B 1 212 ? 38.937 16.057 74.846 1.00 7.44 200 SER B C 1
ATOM 4363 O O . SER B 1 212 ? 39.155 15.765 76.026 1.00 8.08 200 SER B O 1
ATOM 4366 N N . ARG B 1 213 ? 38.297 17.153 74.490 1.00 7.62 201 ARG B N 1
ATOM 4367 C CA . ARG B 1 213 ? 37.753 18.057 75.495 1.00 8.71 201 ARG B CA 1
ATOM 4368 C C . ARG B 1 213 ? 36.631 17.405 76.295 1.00 8.02 201 ARG B C 1
ATOM 4369 O O . ARG B 1 213 ? 36.312 17.882 77.385 1.00 8.90 201 ARG B O 1
ATOM 4377 N N . LYS B 1 214 ? 36.018 16.373 75.744 1.00 7.21 202 LYS B N 1
ATOM 4378 C CA . LYS B 1 214 ? 34.999 15.605 76.455 1.00 9.20 202 LYS B CA 1
ATOM 4379 C C . LYS B 1 214 ? 35.538 14.455 77.309 1.00 8.31 202 LYS B C 1
ATOM 4380 O O . LYS B 1 214 ? 34.766 13.651 77.808 1.00 10.13 202 LYS B O 1
ATOM 4386 N N . SER B 1 215 ? 36.844 14.385 77.471 1.00 7.22 203 SER B N 1
ATOM 4387 C CA . SER B 1 215 ? 37.458 13.364 78.306 1.00 7.53 203 SER B CA 1
ATOM 4388 C C . SER B 1 215 ? 36.855 13.359 79.707 1.00 6.84 203 SER B C 1
ATOM 4389 O O . SER B 1 215 ? 36.515 14.414 80.257 1.00 7.91 203 SER B O 1
ATOM 4394 N N . THR B 1 216 ? 36.718 12.169 80.267 1.00 5.88 204 THR B N 1
ATOM 4395 C CA . THR B 1 216 ? 36.194 11.976 81.607 1.00 6.49 204 THR B CA 1
ATOM 4396 C C . THR B 1 216 ? 37.112 11.057 82.362 1.00 5.58 204 THR B C 1
ATOM 4397 O O . THR B 1 216 ? 37.898 10.331 81.760 1.00 6.08 204 THR B O 1
ATOM 4401 N N . PRO B 1 217 ? 36.999 11.002 83.677 1.00 5.54 205 PRO B N 1
ATOM 4402 C CA . PRO B 1 217 ? 37.855 10.076 84.422 1.00 5.78 205 PRO B CA 1
ATOM 4403 C C . PRO B 1 217 ? 37.704 8.601 84.087 1.00 4.84 205 PRO B C 1
ATOM 4404 O O . PRO B 1 217 ? 38.720 7.942 83.896 1.00 6.13 205 PRO B O 1
ATOM 4408 N N . PRO B 1 218 ? 36.508 8.057 83.999 1.00 5.25 206 PRO B N 1
ATOM 4409 C CA . PRO B 1 218 ? 36.426 6.648 83.622 1.00 6.27 206 PRO B CA 1
ATOM 4410 C C . PRO B 1 218 ? 36.924 6.375 82.219 1.00 6.35 206 PRO B C 1
ATOM 4411 O O . PRO B 1 218 ? 37.583 5.368 81.976 1.00 6.62 206 PRO B O 1
ATOM 4415 N N . SER B 1 219 ? 36.635 7.272 81.280 1.00 6.17 207 SER B N 1
ATOM 4416 C CA . SER B 1 219 ? 37.121 7.027 79.922 1.00 6.72 207 SER B CA 1
ATOM 4417 C C . SER B 1 219 ? 38.633 7.182 79.848 1.00 6.03 207 SER B C 1
ATOM 4418 O O . SER B 1 219 ? 39.287 6.456 79.120 1.00 6.90 207 SER B O 1
ATOM 4421 N N . ASP B 1 220 ? 39.194 8.095 80.613 1.00 5.88 208 ASP B N 1
ATOM 4422 C CA . ASP B 1 220 ? 40.654 8.219 80.675 1.00 6.24 208 ASP B CA 1
ATOM 4423 C C . ASP B 1 220 ? 41.293 6.924 81.193 1.00 5.84 208 ASP B C 1
ATOM 4424 O O . ASP B 1 220 ? 42.287 6.460 80.667 1.00 6.08 208 ASP B O 1
ATOM 4429 N N . ALA B 1 221 ? 40.703 6.319 82.219 1.00 5.49 209 ALA B N 1
ATOM 4430 C CA . ALA B 1 221 ? 41.235 5.096 82.789 1.00 5.42 209 ALA B CA 1
ATOM 4431 C C . ALA B 1 221 ? 41.270 4.001 81.726 1.00 5.38 209 ALA B C 1
ATOM 4432 O O . ALA B 1 221 ? 42.251 3.287 81.588 1.00 5.66 209 ALA B O 1
ATOM 4434 N N . LEU B 1 222 ? 40.164 3.839 81.009 1.00 5.56 210 LEU B N 1
ATOM 4435 C CA . LEU B 1 222 ? 40.059 2.835 79.965 1.00 5.63 210 LEU B CA 1
ATOM 4436 C C . LEU B 1 222 ? 40.998 3.135 78.805 1.00 6.61 210 LEU B C 1
ATOM 4437 O O . LEU B 1 222 ? 41.598 2.218 78.246 1.00 7.35 210 LEU B O 1
ATOM 4442 N N . ALA B 1 223 ? 41.132 4.408 78.453 1.00 5.94 211 ALA B N 1
ATOM 4443 C CA . ALA B 1 223 ? 41.996 4.813 77.340 1.00 6.16 211 ALA B CA 1
ATOM 4444 C C . ALA B 1 223 ? 43.459 4.551 77.609 1.00 6.16 211 ALA B C 1
ATOM 4445 O O . ALA B 1 223 ? 44.185 4.079 76.736 1.00 6.76 211 ALA B O 1
ATOM 4447 N N . ILE B 1 224 ? 43.895 4.843 78.822 1.00 6.00 212 ILE B N 1
ATOM 4448 C CA . ILE B 1 224 ? 45.279 4.615 79.194 1.00 6.06 212 ILE B CA 1
ATOM 4449 C C . ILE B 1 224 ? 45.605 3.157 79.086 1.00 6.37 212 ILE B C 1
ATOM 4450 O O . ILE B 1 224 ? 46.651 2.771 78.545 1.00 6.89 212 ILE B O 1
ATOM 4455 N N . GLU B 1 225 ? 44.737 2.308 79.612 1.00 6.51 213 GLU B N 1
ATOM 4456 C CA . GLU B 1 225 ? 44.995 0.875 79.545 1.00 7.29 213 GLU B CA 1
ATOM 4457 C C . GLU B 1 225 ? 45.020 0.415 78.099 1.00 6.47 213 GLU B C 1
ATOM 4458 O O . GLU B 1 225 ? 45.893 -0.375 77.717 1.00 7.53 213 GLU B O 1
ATOM 4464 N N . ALA B 1 226 ? 44.077 0.904 77.289 1.00 6.68 214 ALA B N 1
ATOM 4465 C CA . ALA B 1 226 ? 44.037 0.494 75.879 1.00 6.42 214 ALA B CA 1
ATOM 4466 C C . ALA B 1 226 ? 45.321 0.898 75.157 1.00 6.34 214 ALA B C 1
ATOM 4467 O O . ALA B 1 226 ? 45.855 0.118 74.390 1.00 7.13 214 ALA B O 1
ATOM 4477 N N . LYS B 1 228 ? 48.321 1.384 76.427 1.00 7.11 216 LYS B N 1
ATOM 4478 C CA . LYS B 1 228 ? 49.418 0.527 76.877 1.00 7.23 216 LYS B CA 1
ATOM 4479 C C . LYS B 1 228 ? 49.368 -0.839 76.226 1.00 6.57 216 LYS B C 1
ATOM 4480 O O . LYS B 1 228 ? 50.406 -1.360 75.802 1.00 7.87 216 LYS B O 1
ATOM 4486 N N . ILE B 1 229 ? 48.176 -1.419 76.130 1.00 6.64 217 ILE B N 1
ATOM 4487 C CA . ILE B 1 229 ? 48.045 -2.726 75.508 1.00 6.27 217 ILE B CA 1
ATOM 4488 C C . ILE B 1 229 ? 48.436 -2.637 74.037 1.00 6.71 217 ILE B C 1
ATOM 4489 O O . ILE B 1 229 ? 49.139 -3.501 73.531 1.00 7.34 217 ILE B O 1
ATOM 4494 N N . ILE B 1 230 ? 47.988 -1.597 73.360 1.00 6.40 218 ILE B N 1
ATOM 4495 C CA . ILE B 1 230 ? 48.224 -1.502 71.902 1.00 5.63 218 ILE B CA 1
ATOM 4496 C C . ILE B 1 230 ? 49.707 -1.305 71.626 1.00 6.72 218 ILE B C 1
ATOM 4497 O O . ILE B 1 230 ? 50.260 -1.916 70.710 1.00 7.23 218 ILE B O 1
ATOM 4502 N N . HIS B 1 231 ? 50.359 -0.467 72.397 1.00 7.05 219 HIS B N 1
ATOM 4503 C CA . HIS B 1 231 ? 51.791 -0.267 72.202 1.00 7.21 219 HIS B CA 1
ATOM 4504 C C . HIS B 1 231 ? 52.540 -1.582 72.334 1.00 7.50 219 HIS B C 1
ATOM 4505 O O . HIS B 1 231 ? 53.449 -1.874 71.544 1.00 8.83 219 HIS B O 1
ATOM 4512 N N . ARG B 1 232 ? 52.167 -2.386 73.318 1.00 6.80 220 ARG B N 1
ATOM 4513 C CA . ARG B 1 232 ? 52.891 -3.604 73.625 1.00 7.34 220 ARG B CA 1
ATOM 4514 C C . ARG B 1 232 ? 52.575 -4.703 72.618 1.00 7.38 220 ARG B C 1
ATOM 4515 O O . ARG B 1 232 ? 53.424 -5.583 72.370 1.00 9.90 220 ARG B O 1
ATOM 4518 N N . ASN B 1 233 ? 51.368 -4.687 72.047 1.00 6.91 221 ASN B N 1
ATOM 4519 C CA . ASN B 1 233 ? 50.870 -5.849 71.306 1.00 7.39 221 ASN B CA 1
ATOM 4520 C C . ASN B 1 233 ? 50.667 -5.699 69.811 1.00 7.22 221 ASN B C 1
ATOM 4521 O O . ASN B 1 233 ? 50.587 -6.690 69.115 1.00 7.21 221 ASN B O 1
ATOM 4526 N N . LEU B 1 234 ? 50.530 -4.474 69.307 1.00 6.83 222 LEU B N 1
ATOM 4527 C CA . LEU B 1 234 ? 50.147 -4.336 67.913 1.00 7.29 222 LEU B CA 1
ATOM 4528 C C . LEU B 1 234 ? 51.185 -4.937 66.960 1.00 7.52 222 LEU B C 1
ATOM 4529 O O . LEU B 1 234 ? 50.807 -5.667 66.075 1.00 8.11 222 LEU B O 1
ATOM 4534 N N . PRO B 1 235 ? 52.474 -4.650 67.119 1.00 8.52 223 PRO B N 1
ATOM 4535 C CA . PRO B 1 235 ? 53.456 -5.224 66.172 1.00 9.69 223 PRO B CA 1
ATOM 4536 C C . PRO B 1 235 ? 53.367 -6.753 66.152 1.00 9.59 223 PRO B C 1
ATOM 4537 O O . PRO B 1 235 ? 53.384 -7.349 65.064 1.00 11.96 223 PRO B O 1
ATOM 4541 N N . LYS B 1 236 ? 53.282 -7.392 67.316 1.00 9.06 224 LYS B N 1
ATOM 4542 C CA . LYS B 1 236 ? 53.223 -8.862 67.360 1.00 10.46 224 LYS B CA 1
ATOM 4543 C C . LYS B 1 236 ? 51.890 -9.407 66.861 1.00 10.32 224 LYS B C 1
ATOM 4544 O O . LYS B 1 236 ? 51.848 -10.514 66.320 1.00 13.01 224 LYS B O 1
ATOM 4550 N N . ALA B 1 237 ? 50.802 -8.660 67.047 1.00 9.73 225 ALA B N 1
ATOM 4551 C CA . ALA B 1 237 ? 49.513 -9.059 66.502 1.00 9.25 225 ALA B CA 1
ATOM 4552 C C . ALA B 1 237 ? 49.551 -9.075 64.980 1.00 9.60 225 ALA B C 1
ATOM 4553 O O . ALA B 1 237 ? 49.048 -10.000 64.348 1.00 10.64 225 ALA B O 1
ATOM 4555 N N . ILE B 1 238 ? 50.200 -8.078 64.396 1.00 10.09 226 ILE B N 1
ATOM 4556 C CA . ILE B 1 238 ? 50.359 -8.020 62.937 1.00 11.22 226 ILE B CA 1
ATOM 4557 C C . ILE B 1 238 ? 51.125 -9.253 62.463 1.00 13.40 226 ILE B C 1
ATOM 4558 O O . ILE B 1 238 ? 50.764 -9.834 61.430 1.00 15.56 226 ILE B O 1
ATOM 4563 N N . GLU B 1 239 ? 52.119 -9.696 63.232 1.00 13.48 227 GLU B N 1
ATOM 4564 C CA . GLU B 1 239 ? 52.882 -10.939 62.926 1.00 15.84 227 GLU B CA 1
ATOM 4565 C C . GLU B 1 239 ? 52.114 -12.263 63.135 1.00 16.57 227 GLU B C 1
ATOM 4566 O O . GLU B 1 239 ? 52.599 -13.317 62.704 1.00 18.42 227 GLU B O 1
ATOM 4572 N N . GLY B 1 240 ? 50.959 -12.235 63.795 1.00 14.91 228 GLY B N 1
ATOM 4573 C CA . GLY B 1 240 ? 50.086 -13.397 63.959 1.00 13.93 228 GLY B CA 1
ATOM 4574 C C . GLY B 1 240 ? 50.068 -14.021 65.340 1.00 15.11 228 GLY B C 1
ATOM 4575 O O . GLY B 1 240 ? 49.433 -15.064 65.551 1.00 14.85 228 GLY B O 1
ATOM 4576 N N . ASN B 1 241 ? 50.742 -13.388 66.297 1.00 12.32 229 ASN B N 1
ATOM 4577 C CA . ASN B 1 241 ? 50.836 -13.925 67.631 1.00 12.48 229 ASN B CA 1
ATOM 4578 C C . ASN B 1 241 ? 49.421 -13.893 68.208 1.00 13.47 229 ASN B C 1
ATOM 4579 O O . ASN B 1 241 ? 48.811 -12.821 68.309 1.00 12.99 229 ASN B O 1
ATOM 4584 N N . ARG B 1 242 ? 48.908 -15.051 68.605 1.00 14.87 230 ARG B N 1
ATOM 4585 C CA . ARG B 1 242 ? 47.512 -15.139 69.074 1.00 15.85 230 ARG B CA 1
ATOM 4586 C C . ARG B 1 242 ? 47.285 -14.478 70.399 1.00 15.01 230 ARG B C 1
ATOM 4587 O O . ARG B 1 242 ? 46.180 -14.025 70.651 1.00 15.51 230 ARG B O 1
ATOM 4599 N N . GLU B 1 243 ? 48.278 -14.485 71.278 1.00 14.16 231 GLU B N 1
ATOM 4600 C CA . GLU B 1 243 ? 48.133 -13.798 72.537 1.00 13.77 231 GLU B CA 1
ATOM 4601 C C . GLU B 1 243 ? 48.026 -12.310 72.250 1.00 11.00 231 GLU B C 1
ATOM 4602 O O . GLU B 1 243 ? 47.222 -11.620 72.865 1.00 10.65 231 GLU B O 1
ATOM 4608 N N . ALA B 1 244 ? 48.853 -11.818 71.331 1.00 9.65 232 ALA B N 1
ATOM 4609 C CA . ALA B 1 244 ? 48.822 -10.396 70.997 1.00 8.77 232 ALA B CA 1
ATOM 4610 C C . ALA B 1 244 ? 47.486 -10.013 70.359 1.00 9.29 232 ALA B C 1
ATOM 4611 O O . ALA B 1 244 ? 46.926 -8.964 70.646 1.00 8.28 232 ALA B O 1
ATOM 4613 N N . ARG B 1 245 ? 46.966 -10.853 69.469 1.00 10.79 233 ARG B N 1
ATOM 4614 C CA . ARG B 1 245 ? 45.656 -10.573 68.891 1.00 10.76 233 ARG B CA 1
ATOM 4615 C C . ARG B 1 245 ? 44.555 -10.591 69.961 1.00 10.12 233 ARG B C 1
ATOM 4616 O O . ARG B 1 245 ? 43.643 -9.739 69.901 1.00 10.98 233 ARG B O 1
ATOM 4624 N N . LYS B 1 246 ? 44.607 -11.531 70.918 1.00 10.88 234 LYS B N 1
ATOM 4625 C CA . LYS B 1 246 ? 43.627 -11.540 72.016 1.00 10.77 234 LYS B CA 1
ATOM 4626 C C . LYS B 1 246 ? 43.663 -10.179 72.729 1.00 9.01 234 LYS B C 1
ATOM 4627 O O . LYS B 1 246 ? 42.611 -9.557 72.990 1.00 9.02 234 LYS B O 1
ATOM 4633 N N . LYS B 1 247 ? 44.874 -9.703 73.035 1.00 8.62 235 LYS B N 1
ATOM 4634 C CA . LYS B 1 247 ? 45.017 -8.459 73.754 1.00 7.76 235 LYS B CA 1
ATOM 4635 C C . LYS B 1 247 ? 44.561 -7.256 72.922 1.00 6.88 235 LYS B C 1
ATOM 4636 O O . LYS B 1 247 ? 43.928 -6.345 73.448 1.00 6.58 235 LYS B O 1
ATOM 4650 N N . PHE B 1 249 ? 42.151 -7.276 70.805 1.00 6.99 237 PHE B N 1
ATOM 4651 C CA . PHE B 1 249 ? 40.694 -7.324 70.785 1.00 7.35 237 PHE B CA 1
ATOM 4652 C C . PHE B 1 249 ? 40.114 -6.754 72.074 1.00 7.66 237 PHE B C 1
ATOM 4653 O O . PHE B 1 249 ? 39.087 -6.056 72.077 1.00 8.01 237 PHE B O 1
ATOM 4661 N N . VAL B 1 250 ? 40.781 -7.049 73.186 1.00 7.63 238 VAL B N 1
ATOM 4662 C CA . VAL B 1 250 ? 40.451 -6.409 74.448 1.00 7.67 238 VAL B CA 1
ATOM 4663 C C . VAL B 1 250 ? 40.583 -4.903 74.313 1.00 7.41 238 VAL B C 1
ATOM 4664 O O . VAL B 1 250 ? 39.694 -4.153 74.691 1.00 6.87 238 VAL B O 1
ATOM 4668 N N . ALA B 1 251 ? 41.719 -4.450 73.794 1.00 7.45 239 ALA B N 1
ATOM 4669 C CA . ALA B 1 251 ? 41.975 -3.036 73.684 1.00 6.66 239 ALA B CA 1
ATOM 4670 C C . ALA B 1 251 ? 40.970 -2.315 72.783 1.00 7.94 239 ALA B C 1
ATOM 4671 O O . ALA B 1 251 ? 40.577 -1.204 73.069 1.00 7.64 239 ALA B O 1
ATOM 4673 N N . SER B 1 252 ? 40.552 -2.954 71.707 1.00 7.77 240 SER B N 1
ATOM 4674 C CA . SER B 1 252 ? 39.573 -2.352 70.827 1.00 7.24 240 SER B CA 1
ATOM 4675 C C . SER B 1 252 ? 38.214 -2.187 71.512 1.00 7.47 240 SER B C 1
ATOM 4676 O O . SER B 1 252 ? 37.506 -1.217 71.277 1.00 7.82 240 SER B O 1
ATOM 4681 N N . CYS B 1 253 ? 37.878 -3.132 72.375 1.00 7.27 241 CYS B N 1
ATOM 4682 C CA . CYS B 1 253 ? 36.657 -3.020 73.134 1.00 7.10 241 CYS B CA 1
ATOM 4683 C C . CYS B 1 253 ? 36.774 -1.881 74.159 1.00 7.67 241 CYS B C 1
ATOM 4684 O O . CYS B 1 253 ? 35.902 -1.040 74.277 1.00 7.58 241 CYS B O 1
ATOM 4687 N N . LEU B 1 254 ? 37.861 -1.864 74.904 1.00 6.97 242 LEU B N 1
ATOM 4688 C CA . LEU B 1 254 ? 38.087 -0.746 75.835 1.00 6.63 242 LEU B CA 1
ATOM 4689 C C . LEU B 1 254 ? 38.002 0.596 75.127 1.00 7.52 242 LEU B C 1
ATOM 4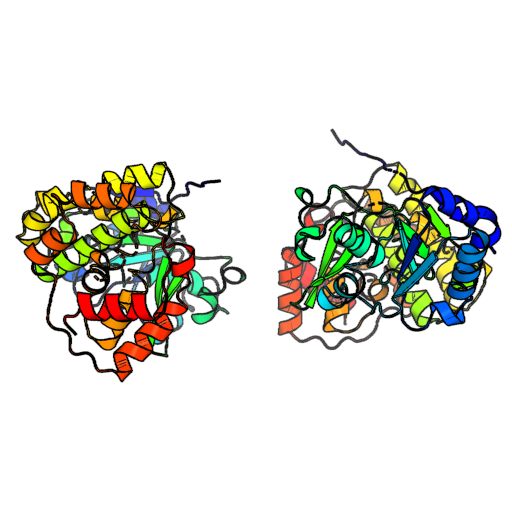690 O O . LEU B 1 254 ? 37.387 1.546 75.629 1.00 7.04 242 LEU B O 1
ATOM 4695 N N . ALA B 1 255 ? 38.615 0.676 73.952 1.00 7.23 243 ALA B N 1
ATOM 4696 C CA . ALA B 1 255 ? 38.632 1.939 73.227 1.00 6.72 243 ALA B CA 1
ATOM 4697 C C . ALA B 1 255 ? 37.262 2.336 72.700 1.00 6.97 243 ALA B C 1
ATOM 4698 O O . ALA B 1 255 ? 36.933 3.523 72.605 1.00 7.49 243 ALA B O 1
ATOM 4700 N N . GLY B 1 256 ? 36.440 1.351 72.382 1.00 6.82 244 GLY B N 1
ATOM 4701 C CA . GLY B 1 256 ? 35.052 1.615 72.079 1.00 6.48 244 GLY B CA 1
ATOM 4702 C C . GLY B 1 256 ? 34.299 2.203 73.262 1.00 6.50 244 GLY B C 1
ATOM 4703 O O . GLY B 1 256 ? 33.519 3.138 73.129 1.00 6.94 244 GLY B O 1
ATOM 4714 N N . VAL B 1 258 ? 35.566 3.904 75.553 1.00 7.09 246 VAL B N 1
ATOM 4715 C CA . VAL B 1 258 ? 36.053 5.276 75.653 1.00 6.15 246 VAL B CA 1
ATOM 4716 C C . VAL B 1 258 ? 35.253 6.193 74.744 1.00 6.77 246 VAL B C 1
ATOM 4717 O O . VAL B 1 258 ? 34.720 7.213 75.194 1.00 6.09 246 VAL B O 1
ATOM 4721 N N . ILE B 1 259 ? 35.235 5.916 73.446 1.00 6.32 247 ILE B N 1
ATOM 4722 C CA . ILE B 1 259 ? 34.567 6.849 72.544 1.00 6.48 247 ILE B CA 1
ATOM 4723 C C . ILE B 1 259 ? 33.059 6.874 72.719 1.00 6.89 247 ILE B C 1
ATOM 4724 O O . ILE B 1 259 ? 32.425 7.852 72.364 1.00 6.58 247 ILE B O 1
ATOM 4729 N N . ALA B 1 260 ? 32.498 5.843 73.323 1.00 6.05 248 ALA B N 1
ATOM 4730 C CA . ALA B 1 260 ? 31.103 5.915 73.722 1.00 6.87 248 ALA B CA 1
ATOM 4731 C C . ALA B 1 260 ? 30.836 7.031 74.745 1.00 6.44 248 ALA B C 1
ATOM 4732 O O . ALA B 1 260 ? 29.695 7.472 74.895 1.00 6.81 248 ALA B O 1
ATOM 4734 N N . GLN B 1 261 ? 31.871 7.449 75.457 1.00 6.36 249 GLN B N 1
ATOM 4735 C CA . GLN B 1 261 ? 31.756 8.568 76.386 1.00 5.82 249 GLN B CA 1
ATOM 4736 C C . GLN B 1 261 ? 32.171 9.906 75.782 1.00 6.85 249 GLN B C 1
ATOM 4737 O O . GLN B 1 261 ? 31.575 10.938 76.090 1.00 7.25 249 GLN B O 1
ATOM 4743 N N . THR B 1 262 ? 33.187 9.880 74.928 1.00 6.81 250 THR B N 1
ATOM 4744 C CA . THR B 1 262 ? 33.827 11.122 74.493 1.00 6.97 250 THR B CA 1
ATOM 4745 C C . THR B 1 262 ? 33.515 11.566 73.083 1.00 7.55 250 THR B C 1
ATOM 4746 O O . THR B 1 262 ? 33.710 12.736 72.767 1.00 9.02 250 THR B O 1
ATOM 4750 N N . GLY B 1 263 ? 33.118 10.629 72.232 1.00 7.04 251 GLY B N 1
ATOM 4751 C CA . GLY B 1 263 ? 33.204 10.854 70.799 1.00 8.85 251 GLY B CA 1
ATOM 4752 C C . GLY B 1 263 ? 34.651 10.963 70.353 1.00 10.09 251 GLY B C 1
ATOM 4753 O O . GLY B 1 263 ? 35.602 10.630 71.048 1.00 9.84 251 GLY B O 1
ATOM 4754 N N . THR B 1 264 ? 34.820 11.416 69.125 1.00 12.46 252 THR B N 1
ATOM 4755 C CA . THR B 1 264 ? 36.170 11.510 68.545 1.00 12.37 252 THR B CA 1
ATOM 4756 C C . THR B 1 264 ? 36.532 12.957 68.276 1.00 12.83 252 THR B C 1
ATOM 4757 O O . THR B 1 264 ? 35.816 13.893 68.686 1.00 12.74 252 THR B O 1
ATOM 4761 N N . THR B 1 265 ? 37.694 13.156 67.667 1.00 11.59 253 THR B N 1
ATOM 4762 C CA . THR B 1 265 ? 38.204 14.499 67.475 1.00 10.77 253 THR B CA 1
ATOM 4763 C C . THR B 1 265 ? 38.354 14.766 65.993 1.00 10.15 253 THR B C 1
ATOM 4764 O O . THR B 1 265 ? 37.912 13.978 65.140 1.00 9.73 253 THR B O 1
ATOM 4768 N N . LEU B 1 266 ? 39.003 15.878 65.704 1.00 9.09 254 LEU B N 1
ATOM 4769 C CA . LEU B 1 266 ? 39.274 16.235 64.322 1.00 9.32 254 LEU B CA 1
ATOM 4770 C C . LEU B 1 266 ? 40.004 15.141 63.531 1.00 8.97 254 LEU B C 1
ATOM 4771 O O . LEU B 1 266 ? 39.773 15.003 62.333 1.00 9.87 254 LEU B O 1
ATOM 4776 N N . ALA B 1 267 ? 40.885 14.377 64.161 1.00 9.56 255 ALA B N 1
ATOM 4777 C CA . ALA B 1 267 ? 41.597 13.307 63.421 1.00 9.60 255 ALA B CA 1
ATOM 4778 C C . ALA B 1 267 ? 40.638 12.376 62.671 1.00 9.29 255 ALA B C 1
ATOM 4779 O O . ALA B 1 267 ? 40.805 12.077 61.486 1.00 9.23 255 ALA B O 1
ATOM 4781 N N . HIS B 1 268 ? 39.605 11.907 63.360 1.00 9.38 256 HIS B N 1
ATOM 4782 C CA A HIS B 1 268 ? 38.620 11.059 62.705 0.65 9.35 256 HIS B CA 1
ATOM 4783 C CA B HIS B 1 268 ? 38.562 11.071 62.775 0.35 9.95 256 HIS B CA 1
ATOM 4784 C C . HIS B 1 268 ? 37.919 11.750 61.549 1.00 10.09 256 HIS B C 1
ATOM 4785 O O . HIS B 1 268 ? 37.762 11.162 60.455 1.00 10.65 256 HIS B O 1
ATOM 4798 N N . ALA B 1 269 ? 37.534 12.998 61.742 1.00 9.30 257 ALA B N 1
ATOM 4799 C CA . ALA B 1 269 ? 36.861 13.726 60.668 1.00 9.69 257 ALA B CA 1
ATOM 4800 C C . ALA B 1 269 ? 37.786 13.906 59.464 1.00 8.91 257 ALA B C 1
ATOM 4801 O O . ALA B 1 269 ? 37.339 13.748 58.315 1.00 9.60 257 ALA B O 1
ATOM 4803 N N . LEU B 1 270 ? 39.052 14.228 59.716 1.00 8.27 258 LEU B N 1
ATOM 4804 C CA . LEU B 1 270 ? 39.969 14.489 58.594 1.00 7.93 258 LEU B CA 1
ATOM 4805 C C . LEU B 1 270 ? 40.245 13.226 57.778 1.00 7.97 258 LEU B C 1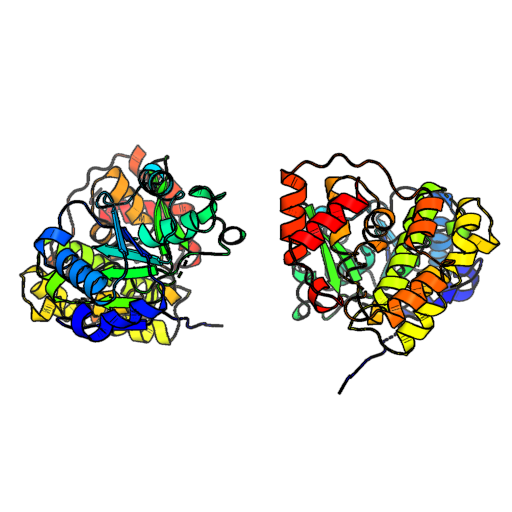
ATOM 4806 O O . LEU B 1 270 ? 40.539 13.297 56.589 1.00 7.46 258 LEU B O 1
ATOM 4811 N N . GLY B 1 271 ? 40.178 12.070 58.426 1.00 8.71 259 GLY B N 1
ATOM 4812 C CA . GLY B 1 271 ? 40.377 10.826 57.723 1.00 8.91 259 GLY B CA 1
ATOM 4813 C C . GLY B 1 271 ? 39.254 10.427 56.779 1.00 9.91 259 GLY B C 1
ATOM 4814 O O . GLY B 1 271 ? 39.485 9.684 55.826 1.00 9.61 259 GLY B O 1
ATOM 4815 N N . TYR B 1 272 ? 38.033 10.902 57.013 1.00 9.56 260 TYR B N 1
ATOM 4816 C CA . TYR B 1 272 ? 36.910 10.423 56.230 1.00 10.53 260 TYR B CA 1
ATOM 4817 C C . TYR B 1 272 ? 37.077 10.526 54.702 1.00 10.38 260 TYR B C 1
ATOM 4818 O O . TYR B 1 272 ? 36.763 9.567 53.999 1.00 10.43 260 TYR B O 1
ATOM 4827 N N . PRO B 1 273 ? 37.473 11.679 54.166 1.00 10.22 261 PRO B N 1
ATOM 4828 C CA . PRO B 1 273 ? 37.671 11.755 52.713 1.00 9.99 261 PRO B CA 1
ATOM 4829 C C . PRO B 1 273 ? 38.789 10.865 52.190 1.00 9.45 261 PRO B C 1
ATOM 4830 O O . PRO B 1 273 ? 38.726 10.465 51.042 1.00 11.01 261 PRO B O 1
ATOM 4834 N N . LEU B 1 274 ? 39.808 10.603 53.000 1.00 8.57 262 LEU B N 1
ATOM 4835 C CA . LEU B 1 274 ? 40.842 9.654 52.611 1.00 8.97 262 LEU B CA 1
ATOM 4836 C C . LEU B 1 274 ? 40.240 8.266 52.370 1.00 9.01 262 LEU B C 1
ATOM 4837 O O . LEU B 1 274 ? 40.633 7.559 51.461 1.00 9.16 262 LEU B O 1
ATOM 4842 N N . THR B 1 275 ? 39.254 7.878 53.178 1.00 9.13 263 THR B N 1
ATOM 4843 C CA . THR B 1 275 ? 38.569 6.626 52.969 1.00 9.51 263 THR B CA 1
ATOM 4844 C C . THR B 1 275 ? 37.633 6.645 51.761 1.00 11.19 263 THR B C 1
ATOM 4845 O O . THR B 1 275 ? 37.681 5.751 50.914 1.00 12.61 263 THR B O 1
ATOM 4849 N N . THR B 1 276 ? 36.784 7.654 51.676 1.00 11.06 264 THR B N 1
ATOM 4850 C CA . THR B 1 276 ? 35.764 7.686 50.633 1.00 12.79 264 THR B CA 1
ATOM 4851 C C . THR B 1 276 ? 36.311 8.019 49.257 1.00 13.61 264 THR B C 1
ATOM 4852 O O . THR B 1 276 ? 35.789 7.542 48.264 1.00 16.17 264 THR B O 1
ATOM 4856 N N . GLU B 1 277 ? 37.372 8.817 49.212 1.00 13.15 265 GLU B N 1
ATOM 4857 C CA . GLU B 1 277 ? 37.920 9.316 47.944 1.00 12.31 265 GLU B CA 1
ATOM 4858 C C . GLU B 1 277 ? 39.223 8.666 47.530 1.00 11.59 265 GLU B C 1
ATOM 4859 O O . GLU B 1 277 ? 39.515 8.583 46.340 1.00 12.19 265 GLU B O 1
ATOM 4865 N N . LYS B 1 278 ? 40.015 8.204 48.493 1.00 9.95 266 LYS B N 1
ATOM 4866 C CA . LYS B 1 278 ? 41.332 7.648 48.185 1.00 9.97 266 LYS B CA 1
ATOM 4867 C C . LYS B 1 278 ? 41.494 6.180 48.529 1.00 10.83 266 LYS B C 1
ATOM 4868 O O . LYS B 1 278 ? 42.588 5.634 48.366 1.00 11.14 266 LYS B O 1
ATOM 4874 N N . GLY B 1 279 ? 40.411 5.549 48.992 1.00 11.30 267 GLY B N 1
ATOM 4875 C CA . GLY B 1 279 ? 40.391 4.122 49.252 1.00 12.70 267 GLY B CA 1
ATOM 4876 C C . GLY B 1 279 ? 41.215 3.660 50.438 1.00 12.15 267 GLY B C 1
ATOM 4877 O O . GLY B 1 279 ? 41.514 2.473 50.540 1.00 15.10 267 GLY B O 1
ATOM 4878 N N . ILE B 1 280 ? 41.569 4.574 51.343 1.00 10.46 268 ILE B N 1
ATOM 4879 C CA . ILE B 1 280 ? 42.395 4.235 52.492 1.00 10.31 268 ILE B CA 1
ATOM 4880 C C . ILE B 1 280 ? 41.450 3.737 53.582 1.00 10.45 268 ILE B C 1
ATOM 4881 O O . ILE B 1 280 ? 40.449 4.388 53.896 1.00 10.27 268 ILE B O 1
ATOM 4886 N N . LYS B 1 281 ? 41.748 2.581 54.162 1.00 10.75 269 LYS B N 1
ATOM 4887 C CA . LYS B 1 281 ? 40.890 2.046 55.218 1.00 11.17 269 LYS B CA 1
ATOM 4888 C C . LYS B 1 281 ? 40.807 3.033 56.371 1.00 10.25 269 LYS B C 1
ATOM 4889 O O . LYS B 1 281 ? 41.743 3.767 56.663 1.00 9.64 269 LYS B O 1
ATOM 4898 N N . HIS B 1 282 ? 39.659 3.039 57.015 1.00 10.75 270 HIS B N 1
ATOM 4899 C CA . HIS B 1 282 ? 39.336 4.012 58.032 1.00 11.31 270 HIS B CA 1
ATOM 4900 C C . HIS B 1 282 ? 40.399 4.182 59.102 1.00 10.84 270 HIS B C 1
ATOM 4901 O O . HIS B 1 282 ? 40.767 5.314 59.450 1.00 10.47 270 HIS B O 1
ATOM 4908 N N . GLY B 1 283 ? 40.879 3.074 59.656 1.00 11.23 271 GLY B N 1
ATOM 4909 C CA . GLY B 1 283 ? 41.845 3.148 60.734 1.00 11.42 271 GLY B CA 1
ATOM 4910 C C . GLY B 1 283 ? 43.142 3.774 60.283 1.00 10.72 271 GLY B C 1
ATOM 4911 O O . GLY B 1 283 ? 43.702 4.632 60.968 1.00 11.15 271 GLY B O 1
ATOM 4912 N N . LYS B 1 284 ? 43.613 3.358 59.112 1.00 10.38 272 LYS B N 1
ATOM 4913 C CA . LYS B 1 284 ? 44.857 3.857 58.555 1.00 10.27 272 LYS B CA 1
ATOM 4914 C C . LYS B 1 284 ? 44.719 5.349 58.252 1.00 9.54 272 LYS B C 1
ATOM 4915 O O . LYS B 1 284 ? 45.632 6.124 58.517 1.00 10.13 272 LYS B O 1
ATOM 4919 N N . ALA B 1 285 ? 43.564 5.758 57.753 1.00 7.82 273 ALA B N 1
ATOM 4920 C CA . ALA B 1 285 ? 43.327 7.173 57.417 1.00 7.55 273 ALA B CA 1
ATOM 4921 C C . ALA B 1 285 ? 43.403 8.074 58.640 1.00 8.00 273 ALA B C 1
ATOM 4922 O O . ALA B 1 285 ? 44.049 9.104 58.626 1.00 8.89 273 ALA B O 1
ATOM 4924 N N . THR B 1 286 ? 42.717 7.681 59.705 1.00 8.77 274 THR B N 1
ATOM 4925 C CA . THR B 1 286 ? 42.743 8.441 60.939 1.00 9.28 274 THR B CA 1
ATOM 4926 C C . THR B 1 286 ? 44.140 8.445 61.519 1.00 8.36 274 THR B C 1
ATOM 4927 O O . THR B 1 286 ? 44.667 9.468 61.966 1.00 8.91 274 THR B O 1
ATOM 4931 N N . GLY B 1 287 ? 44.765 7.283 61.523 1.00 8.62 275 GLY B N 1
ATOM 4932 C CA . GLY B 1 287 ? 46.086 7.175 62.123 1.00 8.70 275 GLY B CA 1
ATOM 4933 C C . GLY B 1 287 ? 47.116 8.039 61.440 1.00 8.01 275 GLY B C 1
ATOM 4934 O O . GLY B 1 287 ? 47.995 8.569 62.089 1.00 7.79 275 GLY B O 1
ATOM 4943 N N . VAL B 1 289 ? 46.791 10.945 60.019 1.00 6.56 277 VAL B N 1
ATOM 4944 C CA . VAL B 1 289 ? 46.670 12.353 60.389 1.00 6.57 277 VAL B CA 1
ATOM 4945 C C . VAL B 1 289 ? 46.811 12.586 61.897 1.00 6.37 277 VAL B C 1
ATOM 4946 O O . VAL B 1 289 ? 47.177 13.665 62.324 1.00 6.78 277 VAL B O 1
ATOM 4950 N N . LEU B 1 290 ? 46.554 11.572 62.697 1.00 6.24 278 LEU B N 1
ATOM 4951 C CA . LEU B 1 290 ? 46.505 11.741 64.141 1.00 7.51 278 LEU B CA 1
ATOM 4952 C C . LEU B 1 290 ? 47.708 12.422 64.790 1.00 6.72 278 LEU B C 1
ATOM 4953 O O . LEU B 1 290 ? 47.512 13.355 65.600 1.00 7.09 278 LEU B O 1
ATOM 4958 N N . PRO B 1 291 ? 48.946 12.001 64.517 1.00 6.93 279 PRO B N 1
ATOM 4959 C CA . PRO B 1 291 ? 50.077 12.641 65.209 1.00 7.06 279 PRO B CA 1
ATOM 4960 C C . PRO B 1 291 ? 50.207 14.106 64.883 1.00 6.49 279 PRO B C 1
ATOM 4961 O O . PRO B 1 291 ? 50.742 14.867 65.694 1.00 7.17 279 PRO B O 1
ATOM 4965 N N . PHE B 1 292 ? 49.735 14.510 63.709 1.00 6.55 280 PHE B N 1
ATOM 4966 C CA . PHE B 1 292 ? 49.862 15.889 63.276 1.00 7.43 280 PHE B CA 1
ATOM 4967 C C . PHE B 1 292 ? 48.767 16.749 63.895 1.00 6.96 280 PHE B C 1
ATOM 4968 O O . PHE B 1 292 ? 49.006 17.893 64.242 1.00 8.34 280 PHE B O 1
ATOM 4976 N N . VAL B 1 293 ? 47.576 16.188 64.066 1.00 6.86 281 VAL B N 1
ATOM 4977 C CA . VAL B 1 293 ? 46.522 16.820 64.870 1.00 7.51 281 VAL B CA 1
ATOM 4978 C C . VAL B 1 293 ? 46.994 16.976 66.316 1.00 7.36 281 VAL B C 1
ATOM 4979 O O . VAL B 1 293 ? 46.797 18.041 66.923 1.00 7.87 281 VAL B O 1
ATOM 4995 N N . GLU B 1 295 ? 50.000 17.394 67.443 1.00 10.82 283 GLU B N 1
ATOM 4996 C CA . GLU B 1 295 ? 50.955 18.483 67.550 1.00 11.98 283 GLU B CA 1
ATOM 4997 C C . GLU B 1 295 ? 50.271 19.837 67.753 1.00 12.42 283 GLU B C 1
ATOM 4998 O O . GLU B 1 295 ? 50.768 20.702 68.497 1.00 14.26 283 GLU B O 1
ATOM 5004 N N . VAL B 1 296 ? 49.145 20.040 67.101 1.00 10.81 284 VAL B N 1
ATOM 5005 C CA . VAL B 1 296 ? 48.374 21.244 67.314 1.00 10.71 284 VAL B CA 1
ATOM 5006 C C . VAL B 1 296 ? 47.740 21.230 68.715 1.00 9.91 284 VAL B C 1
ATOM 5007 O O . VAL B 1 296 ? 47.741 22.249 69.426 1.00 10.96 284 VAL B O 1
ATOM 5019 N N . LYS B 1 298 ? 48.857 20.089 71.386 1.00 12.20 286 LYS B N 1
ATOM 5020 C CA . LYS B 1 298 ? 49.901 20.343 72.358 1.00 13.98 286 LYS B CA 1
ATOM 5021 C C . LYS B 1 298 ? 49.982 21.818 72.790 1.00 14.92 286 LYS B C 1
ATOM 5022 O O . LYS B 1 298 ? 50.597 22.119 73.822 1.00 15.95 286 LYS B O 1
ATOM 5028 N N . GLU B 1 299 ? 49.410 22.731 71.986 1.00 13.57 287 GLU B N 1
ATOM 5029 C CA . GLU B 1 299 ? 49.271 24.148 72.351 1.00 14.22 287 GLU B CA 1
ATOM 5030 C C . GLU B 1 299 ? 48.566 24.336 73.685 1.00 14.22 287 GLU B C 1
ATOM 5031 O O . GLU B 1 299 ? 48.980 25.198 74.466 1.00 15.26 287 GLU B O 1
ATOM 5037 N N . GLU B 1 300 ? 47.565 23.485 73.935 1.00 13.88 288 GLU B N 1
ATOM 5038 C CA . GLU B 1 300 ? 46.596 23.585 75.036 1.00 13.46 288 GLU B CA 1
ATOM 5039 C C . GLU B 1 300 ? 46.730 22.471 76.067 1.00 12.67 288 GLU B C 1
ATOM 5040 O O . GLU B 1 300 ? 46.610 22.712 77.264 1.00 13.40 288 GLU B O 1
ATOM 5046 N N . ILE B 1 301 ? 46.978 21.252 75.598 1.00 10.90 289 ILE B N 1
ATOM 5047 C CA . ILE B 1 301 ? 47.129 20.100 76.493 1.00 9.40 289 ILE B CA 1
ATOM 5048 C C . ILE B 1 301 ? 48.477 19.407 76.371 1.00 8.65 289 ILE B C 1
ATOM 5049 O O . ILE B 1 301 ? 48.551 18.214 76.083 1.00 8.14 289 ILE B O 1
ATOM 5054 N N . PRO B 1 302 ? 49.578 20.119 76.597 1.00 7.85 290 PRO B N 1
ATOM 5055 C CA . PRO B 1 302 ? 50.868 19.483 76.374 1.00 9.70 290 PRO B CA 1
ATOM 5056 C C . PRO B 1 302 ? 51.133 18.306 77.294 1.00 9.59 290 PRO B C 1
ATOM 5057 O O . PRO B 1 302 ? 51.801 17.348 76.899 1.00 9.38 290 PRO B O 1
ATOM 5061 N N . GLU B 1 303 ? 50.595 18.361 78.507 1.00 10.20 291 GLU B N 1
ATOM 5062 C CA . GLU B 1 303 ? 50.857 17.317 79.489 1.00 10.53 291 GLU B CA 1
ATOM 5063 C C . GLU B 1 303 ? 50.257 15.982 79.014 1.00 10.04 291 GLU B C 1
ATOM 5064 O O . GLU B 1 303 ? 50.910 14.944 79.067 1.00 10.93 291 GLU B O 1
ATOM 5070 N N . LYS B 1 304 ? 49.020 16.010 78.552 1.00 9.65 292 LYS B N 1
ATOM 5071 C CA . LYS B 1 304 ? 48.371 14.781 78.068 1.00 9.22 292 LYS B CA 1
ATOM 5072 C C . LYS B 1 304 ? 49.018 14.286 76.778 1.00 9.11 292 LYS B C 1
ATOM 5073 O O . LYS B 1 304 ? 49.177 13.074 76.578 1.00 9.39 292 LYS B O 1
ATOM 5079 N N . VAL B 1 305 ? 49.381 15.203 75.889 1.00 8.21 293 VAL B N 1
ATOM 5080 C CA . VAL B 1 305 ? 50.095 14.785 74.663 1.00 8.02 293 VAL B CA 1
ATOM 5081 C C . VAL B 1 305 ? 51.413 14.126 75.023 1.00 8.43 293 VAL B C 1
ATOM 5082 O O . VAL B 1 305 ? 51.760 13.097 74.464 1.00 8.63 293 VAL B O 1
ATOM 5086 N N . ASP B 1 306 ? 52.153 14.707 75.975 1.00 9.15 294 ASP B N 1
ATOM 5087 C CA . ASP B 1 306 ? 53.395 14.090 76.422 1.00 10.47 294 ASP B CA 1
ATOM 5088 C C . ASP B 1 306 ? 53.137 12.672 76.940 1.00 10.32 294 ASP B C 1
ATOM 5089 O O . ASP B 1 306 ? 53.918 11.766 76.700 1.00 12.10 294 ASP B O 1
ATOM 5094 N N . THR B 1 307 ? 52.063 12.495 77.703 1.00 10.10 295 THR B N 1
ATOM 5095 C CA . THR B 1 307 ? 51.728 11.173 78.218 1.00 9.91 295 THR B CA 1
ATOM 5096 C C . THR B 1 307 ? 51.489 10.157 77.089 1.00 8.89 295 THR B C 1
ATOM 5097 O O . THR B 1 307 ? 51.983 9.027 77.127 1.00 9.83 295 THR B O 1
ATOM 5101 N N . VAL B 1 308 ? 50.772 10.578 76.066 1.00 9.25 296 VAL B N 1
ATOM 5102 C CA . VAL B 1 308 ? 50.504 9.707 74.917 1.00 9.35 296 VAL B CA 1
ATOM 5103 C C . VAL B 1 308 ? 51.824 9.317 74.249 1.00 9.76 296 VAL B C 1
ATOM 5104 O O . VAL B 1 308 ? 52.074 8.150 73.968 1.00 8.75 296 VAL B O 1
ATOM 5108 N N . ASN B 1 309 ? 52.696 10.289 74.019 1.00 8.99 297 ASN B N 1
ATOM 5109 C CA . ASN B 1 309 ? 53.979 9.972 73.391 1.00 9.64 297 ASN B CA 1
ATOM 5110 C C . ASN B 1 309 ? 54.836 9.052 74.254 1.00 10.45 297 ASN B C 1
ATOM 5111 O O . ASN B 1 309 ? 55.489 8.148 73.743 1.00 11.03 297 ASN B O 1
ATOM 5116 N N . HIS B 1 310 ? 54.807 9.256 75.558 1.00 10.37 298 HIS B N 1
ATOM 5117 C CA . HIS B 1 310 ? 55.531 8.396 76.471 1.00 12.20 298 HIS B CA 1
ATOM 5118 C C . HIS B 1 310 ? 55.030 6.960 76.447 1.00 11.24 298 HIS B C 1
ATOM 5119 O O . HIS B 1 310 ? 55.819 6.017 76.403 1.00 12.62 298 HIS B O 1
ATOM 5126 N N . ILE B 1 311 ? 53.712 6.781 76.436 1.00 10.87 299 ILE B N 1
ATOM 5127 C CA . ILE B 1 311 ? 53.157 5.440 76.374 1.00 10.61 299 ILE B CA 1
ATOM 5128 C C . ILE B 1 311 ? 53.584 4.725 75.105 1.00 10.00 299 ILE B C 1
ATOM 5129 O O . ILE B 1 311 ? 53.857 3.539 75.131 1.00 12.63 299 ILE B O 1
ATOM 5134 N N . PHE B 1 312 ? 53.658 5.443 74.003 1.00 9.92 300 PHE B N 1
ATOM 5135 C CA . PHE B 1 312 ? 54.039 4.845 72.724 1.00 9.74 300 PHE B CA 1
ATOM 5136 C C . PHE B 1 312 ? 55.529 4.907 72.461 1.00 11.56 300 PHE B C 1
ATOM 5137 O O . PHE B 1 312 ? 55.930 5.121 71.336 1.00 15.36 300 PHE B O 1
ATOM 5145 N N . GLY B 1 313 ? 56.328 4.694 73.500 1.00 12.34 301 GLY B N 1
ATOM 5146 C CA . GLY B 1 313 ? 57.766 4.521 73.348 1.00 12.98 301 GLY B CA 1
ATOM 5147 C C . GLY B 1 313 ? 58.569 5.793 73.207 1.00 13.61 301 GLY B C 1
ATOM 5148 O O . GLY B 1 313 ? 59.781 5.737 72.908 1.00 15.10 301 GLY B O 1
ATOM 5149 N N . GLY B 1 314 ? 57.925 6.940 73.427 1.00 13.01 302 GLY B N 1
ATOM 5150 C CA . GLY B 1 314 ? 58.562 8.232 73.296 1.00 13.05 302 GLY B CA 1
ATOM 5151 C C . GLY B 1 314 ? 57.970 9.074 72.178 1.00 12.18 302 GLY B C 1
ATOM 5152 O O . GLY B 1 314 ? 58.041 10.286 72.225 1.00 13.43 302 GLY B O 1
ATOM 5153 N N . SER B 1 315 ? 57.386 8.419 71.172 1.00 12.42 303 SER B N 1
ATOM 5154 C CA . SER B 1 315 ? 56.837 9.111 70.007 1.00 10.30 303 SER B CA 1
ATOM 5155 C C . SER B 1 315 ? 55.770 8.271 69.339 1.00 9.40 303 SER B C 1
ATOM 5156 O O . SER B 1 315 ? 56.089 7.247 68.731 1.00 10.12 303 SER B O 1
ATOM 5159 N N . LEU B 1 316 ? 54.507 8.692 69.414 1.00 9.07 304 LEU B N 1
ATOM 5160 C CA . LEU B 1 316 ? 53.481 8.015 68.626 1.00 8.46 304 LEU B CA 1
ATOM 5161 C C . LEU B 1 316 ? 53.763 8.052 67.107 1.00 8.16 304 LEU B C 1
ATOM 5162 O O . LEU B 1 316 ? 53.602 7.050 66.425 1.00 8.35 304 LEU B O 1
ATOM 5167 N N . LEU B 1 317 ? 54.208 9.186 66.594 1.00 7.46 305 LEU B N 1
ATOM 5168 C CA . LEU B 1 317 ? 54.544 9.307 65.179 1.00 8.44 305 LEU B CA 1
ATOM 5169 C C . LEU B 1 317 ? 55.571 8.250 64.778 1.00 8.51 305 LEU B C 1
ATOM 5170 O O . LEU B 1 317 ? 55.389 7.581 63.770 1.00 8.05 305 LEU B O 1
ATOM 5175 N N . LYS B 1 318 ? 56.641 8.096 65.562 1.00 8.24 306 LYS B N 1
ATOM 5176 C CA . LYS B 1 318 ? 57.657 7.085 65.246 1.00 9.18 306 LYS B CA 1
ATOM 5177 C C . LYS B 1 318 ? 57.106 5.676 65.290 1.00 8.62 306 LYS B C 1
ATOM 5178 O O . LYS B 1 318 ? 57.434 4.850 64.443 1.00 9.20 306 LYS B O 1
ATOM 5181 N N . PHE B 1 319 ? 56.268 5.391 66.281 1.00 8.42 307 PHE B N 1
ATOM 5182 C CA . PHE B 1 319 ? 55.625 4.101 66.391 1.00 8.42 307 PHE B CA 1
ATOM 5183 C C . PHE B 1 319 ? 54.810 3.762 65.118 1.00 8.05 307 PHE B C 1
ATOM 5184 O O . PHE B 1 319 ? 54.913 2.675 64.580 1.00 8.10 307 PHE B O 1
ATOM 5192 N N . LEU B 1 320 ? 54.025 4.719 64.646 1.00 7.26 308 LEU B N 1
ATOM 5193 C CA . LEU B 1 320 ? 53.208 4.539 63.461 1.00 8.18 308 LEU B CA 1
ATOM 5194 C C . LEU B 1 320 ? 54.051 4.404 62.208 1.00 8.82 308 LEU B C 1
ATOM 5195 O O . LEU B 1 320 ? 53.759 3.579 61.347 1.00 9.07 308 LEU B O 1
ATOM 5200 N N . LYS B 1 321 ? 55.128 5.186 62.123 1.00 8.55 309 LYS B N 1
ATOM 5201 C CA . LYS B 1 321 ? 56.058 5.074 61.013 1.00 8.64 309 LYS B CA 1
ATOM 5202 C C . LYS B 1 321 ? 56.672 3.679 60.962 1.00 9.05 309 LYS B C 1
ATOM 5203 O O . LYS B 1 321 ? 56.784 3.090 59.881 1.00 10.37 309 LYS B O 1
ATOM 5209 N N . GLU B 1 322 ? 57.053 3.161 62.134 1.00 10.24 310 GLU B N 1
ATOM 5210 C CA . GLU B 1 322 ? 57.681 1.839 62.252 1.00 11.27 310 GLU B CA 1
ATOM 5211 C C . GLU B 1 322 ? 56.752 0.709 61.844 1.00 11.42 310 GLU B C 1
ATOM 5212 O O . GLU B 1 322 ? 57.213 -0.340 61.380 1.00 13.15 310 GLU B O 1
ATOM 5218 N N . LEU B 1 323 ? 55.450 0.924 62.010 1.00 11.55 311 LEU B N 1
ATOM 5219 C CA . LEU B 1 323 ? 54.429 -0.028 61.559 1.00 12.22 311 LEU B CA 1
ATOM 5220 C C . LEU B 1 323 ? 54.232 -0.036 60.051 1.00 10.60 311 LEU B C 1
ATOM 5221 O O . LEU B 1 323 ? 53.494 -0.884 59.530 1.00 11.53 311 LEU B O 1
ATOM 5226 N N . GLY B 1 324 ? 54.810 0.932 59.357 1.00 9.28 312 GLY B N 1
ATOM 5227 C CA . GLY B 1 324 ? 54.627 1.066 57.923 1.00 9.54 312 GLY B CA 1
ATOM 5228 C C . GLY B 1 324 ? 53.281 1.654 57.553 1.00 10.87 312 GLY B C 1
ATOM 5229 O O . GLY B 1 324 ? 52.737 1.360 56.500 1.00 12.17 312 GLY B O 1
ATOM 5230 N N . LEU B 1 325 ? 52.758 2.521 58.409 1.00 9.73 313 LEU B N 1
ATOM 5231 C CA . LEU B 1 325 ? 51.426 3.058 58.207 1.00 11.10 313 LEU B CA 1
ATOM 5232 C C . LEU B 1 325 ? 51.348 3.993 57.004 1.00 11.82 313 LEU B C 1
ATOM 5233 O O . LEU B 1 325 ? 50.317 4.016 56.325 1.00 15.08 313 LEU B O 1
ATOM 5238 N N . TYR B 1 326 ? 52.416 4.741 56.731 1.00 12.99 314 TYR B N 1
ATOM 5239 C CA . TYR B 1 326 ? 52.378 5.846 55.772 1.00 13.79 314 TYR B CA 1
ATOM 5240 C C . TYR B 1 326 ? 52.661 5.403 54.348 1.00 17.36 314 TYR B C 1
ATOM 5241 O O . TYR B 1 326 ? 53.698 4.811 54.089 1.00 19.62 314 TYR B O 1
ATOM 5250 N N . GLU B 1 327 ? 51.726 5.730 53.457 1.00 18.52 315 GLU B N 1
ATOM 5251 C CA . GLU B 1 327 ? 51.798 5.417 52.025 1.00 19.24 315 GLU B CA 1
ATOM 5252 C C . GLU B 1 327 ? 51.686 6.707 51.218 1.00 18.67 315 GLU B C 1
ATOM 5253 O O . GLU B 1 327 ? 51.040 7.658 51.663 1.00 17.34 315 GLU B O 1
ATOM 5259 N N . LYS B 1 328 ? 52.270 6.721 50.020 1.00 19.32 316 LYS B N 1
ATOM 5260 C CA . LYS B 1 328 ? 52.107 7.857 49.105 1.00 18.05 316 LYS B CA 1
ATOM 5261 C C . LYS B 1 328 ? 50.649 7.883 48.671 1.00 17.81 316 LYS B C 1
ATOM 5262 O O . LYS B 1 328 ? 50.056 6.844 48.372 1.00 19.40 316 LYS B O 1
ATOM 5264 N N . VAL B 1 329 ? 50.049 9.072 48.692 1.00 14.69 317 VAL B N 1
ATOM 5265 C CA . VAL B 1 329 ? 48.665 9.227 48.259 1.00 13.36 317 VAL B CA 1
ATOM 5266 C C . VAL B 1 329 ? 48.634 10.322 47.182 1.00 11.97 317 VAL B C 1
ATOM 5267 O O . VAL B 1 329 ? 49.183 11.390 47.394 1.00 12.94 317 VAL B O 1
ATOM 5271 N N . ALA B 1 330 ? 48.009 10.066 46.030 1.00 11.48 318 ALA B N 1
ATOM 5272 C CA . ALA B 1 330 ? 47.932 11.090 44.976 1.00 10.84 318 ALA B CA 1
ATOM 5273 C C . ALA B 1 330 ? 46.853 12.083 45.391 1.00 9.91 318 ALA B C 1
ATOM 5274 O O . ALA B 1 330 ? 45.722 11.683 45.666 1.00 10.35 318 ALA B O 1
ATOM 5276 N N . VAL B 1 331 ? 47.227 13.359 45.488 1.00 9.30 319 VAL B N 1
ATOM 5277 C CA . VAL B 1 331 ? 46.335 14.412 45.975 1.00 9.33 319 VAL B CA 1
ATOM 5278 C C . VAL B 1 331 ? 46.498 15.670 45.136 1.00 7.87 319 VAL B C 1
ATOM 5279 O O . VAL B 1 331 ? 47.607 16.206 45.006 1.00 8.96 319 VAL B O 1
ATOM 5283 N N . SER B 1 332 ? 45.405 16.134 44.551 1.00 5.77 320 SER B N 1
ATOM 5284 C CA . SER B 1 332 ? 45.441 17.382 43.788 1.00 5.14 320 SER B CA 1
ATOM 5285 C C . SER B 1 332 ? 45.223 18.572 44.719 1.00 5.10 320 SER B C 1
ATOM 5286 O O . SER B 1 332 ? 44.672 18.417 45.793 1.00 2.93 320 SER B O 1
ATOM 5289 N N . SER B 1 333 ? 45.621 19.770 44.296 1.00 5.28 321 SER B N 1
ATOM 5290 C CA . SER B 1 333 ? 45.337 20.973 45.082 1.00 6.16 321 SER B CA 1
ATOM 5291 C C . SER B 1 333 ? 43.836 21.136 45.254 1.00 6.46 321 SER B C 1
ATOM 5292 O O . SER B 1 333 ? 43.379 21.502 46.329 1.00 5.87 321 SER B O 1
ATOM 5295 N N . GLU B 1 334 ? 43.066 20.820 44.216 1.00 7.34 322 GLU B N 1
ATOM 5296 C CA . GLU B 1 334 ? 41.616 20.904 44.286 1.00 9.15 322 GLU B CA 1
ATOM 5297 C C . GLU B 1 334 ? 41.049 20.000 45.373 1.00 9.01 322 GLU B C 1
ATOM 5298 O O . GLU B 1 334 ? 40.171 20.420 46.137 1.00 9.22 322 GLU B O 1
ATOM 5304 N N . GLU B 1 335 ? 41.548 18.767 45.463 1.00 8.04 323 GLU B N 1
ATOM 5305 C CA . GLU B 1 335 ? 41.109 17.842 46.522 1.00 7.94 323 GLU B CA 1
ATOM 5306 C C . GLU B 1 335 ? 41.489 18.362 47.894 1.00 7.22 323 GLU B C 1
ATOM 5307 O O . GLU B 1 335 ? 40.647 18.393 48.815 1.00 6.87 323 GLU B O 1
ATOM 5313 N N . LEU B 1 336 ? 42.743 18.778 48.033 1.00 5.81 324 LEU B N 1
ATOM 5314 C CA . LEU B 1 336 ? 43.264 19.255 49.314 1.00 6.23 324 LEU B CA 1
ATOM 5315 C C . LEU B 1 336 ? 42.458 20.446 49.825 1.00 6.99 324 LEU B C 1
ATOM 5316 O O . LEU B 1 336 ? 42.078 20.467 51.001 1.00 7.39 324 LEU B O 1
ATOM 5321 N N . GLU B 1 337 ? 42.169 21.416 48.965 1.00 7.65 325 GLU B N 1
ATOM 5322 C CA . GLU B 1 337 ? 41.418 22.592 49.409 1.00 8.58 325 GLU B CA 1
ATOM 5323 C C . GLU B 1 337 ? 39.979 22.244 49.817 1.00 9.98 325 GLU B C 1
ATOM 5324 O O . GLU B 1 337 ? 39.461 22.803 50.784 1.00 9.60 325 GLU B O 1
ATOM 5330 N N . LYS B 1 338 ? 39.369 21.294 49.125 1.00 9.35 326 LYS B N 1
ATOM 5331 C CA . LYS B 1 338 ? 38.044 20.805 49.467 1.00 10.76 326 LYS B CA 1
ATOM 5332 C C . LYS B 1 338 ? 38.076 20.157 50.855 1.00 10.91 326 LYS B C 1
ATOM 5333 O O . LYS B 1 338 ? 37.210 20.434 51.705 1.00 12.16 326 LYS B O 1
ATOM 5339 N N . TRP B 1 339 ? 39.067 19.304 51.100 1.00 9.35 327 TRP B N 1
ATOM 5340 C CA . TRP B 1 339 ? 39.178 18.645 52.406 1.00 9.67 327 TRP B CA 1
ATOM 5341 C C . TRP B 1 339 ? 39.459 19.644 53.511 1.00 9.31 327 TRP B C 1
ATOM 5342 O O . TRP B 1 339 ? 38.977 19.482 54.648 1.00 8.76 327 TRP B O 1
ATOM 5353 N N . VAL B 1 340 ? 40.262 20.647 53.213 1.00 8.79 328 VAL B N 1
ATOM 5354 C CA . VAL B 1 340 ? 40.635 21.653 54.201 1.00 10.65 328 VAL B CA 1
ATOM 5355 C C . VAL B 1 340 ? 39.374 22.416 54.579 1.00 12.53 328 VAL B C 1
ATOM 5356 O O . VAL B 1 340 ? 39.153 22.692 55.753 1.00 12.67 328 VAL B O 1
ATOM 5360 N N . GLU B 1 341 ? 38.524 22.697 53.595 1.00 14.29 329 GLU B N 1
ATOM 5361 C CA . GLU B 1 341 ? 37.292 23.435 53.854 1.00 16.35 329 GLU B CA 1
ATOM 5362 C C . GLU B 1 341 ? 36.248 22.547 54.593 1.00 17.24 329 GLU B C 1
ATOM 5363 O O . GLU B 1 341 ? 35.616 23.018 55.559 1.00 18.75 329 GLU B O 1
ATOM 5369 N N . LYS B 1 342 ? 36.079 21.287 54.182 1.00 17.00 330 LYS B N 1
ATOM 5370 C CA . LYS B 1 342 ? 35.174 20.349 54.886 1.00 16.45 330 LYS B CA 1
ATOM 5371 C C . LYS B 1 342 ? 35.602 20.133 56.329 1.00 16.92 330 LYS B C 1
ATOM 5372 O O . LYS B 1 342 ? 34.741 20.066 57.226 1.00 16.98 330 LYS B O 1
ATOM 5378 N N . GLY B 1 343 ? 36.914 20.026 56.559 1.00 16.44 331 GLY B N 1
ATOM 5379 C CA . GLY B 1 343 ? 37.484 19.891 57.896 1.00 16.17 331 GLY B CA 1
ATOM 5380 C C . GLY B 1 343 ? 37.309 21.105 58.801 1.00 16.33 331 GLY B C 1
ATOM 5381 O O . GLY B 1 343 ? 37.156 20.955 60.025 1.00 16.47 331 GLY B O 1
ATOM 5382 N N . SER B 1 344 ? 37.318 22.307 58.213 1.00 17.91 332 SER B N 1
ATOM 5383 C CA . SER B 1 344 ? 37.080 23.557 58.939 1.00 18.82 332 SER B CA 1
ATOM 5384 C C . SER B 1 344 ? 35.648 23.622 59.498 1.00 18.49 332 SER B C 1
ATOM 5385 O O . SER B 1 344 ? 35.405 24.362 60.432 1.00 20.83 332 SER B O 1
ATOM 5388 N N . ARG B 1 345 ? 34.726 22.830 58.944 1.00 19.09 333 ARG B N 1
ATOM 5389 C CA . ARG B 1 345 ? 33.323 22.787 59.393 1.00 19.47 333 ARG B CA 1
ATOM 5390 C C . ARG B 1 345 ? 32.938 21.562 60.198 1.00 18.80 333 ARG B C 1
ATOM 5391 O O . ARG B 1 345 ? 31.746 21.339 60.471 1.00 18.90 333 ARG B O 1
ATOM 5399 N N . ALA B 1 346 ? 33.915 20.728 60.553 1.00 17.55 334 ALA B N 1
ATOM 5400 C CA . ALA B 1 346 ? 33.603 19.453 61.179 1.00 16.73 334 ALA B CA 1
ATOM 5401 C C . ALA B 1 346 ? 33.033 19.708 62.582 1.00 16.76 334 ALA B C 1
ATOM 5402 O O . ALA B 1 346 ? 33.579 20.502 63.331 1.00 15.83 334 ALA B O 1
ATOM 5404 N N . LYS B 1 347 ? 31.935 19.029 62.898 1.00 18.18 335 LYS B N 1
ATOM 5405 C CA . LYS B 1 347 ? 31.351 19.056 64.260 1.00 18.40 335 LYS B CA 1
ATOM 5406 C C . LYS B 1 347 ? 32.425 18.668 65.322 1.00 18.81 335 LYS B C 1
ATOM 5407 O O . LYS B 1 347 ? 32.396 19.118 66.482 1.00 20.66 335 LYS B O 1
ATOM 5410 N N . HIS B 1 348 ? 33.394 17.859 64.912 1.00 17.20 336 HIS B N 1
ATOM 5411 C CA . HIS B 1 348 ? 34.463 17.381 65.799 1.00 16.03 336 HIS B CA 1
ATOM 5412 C C . HIS B 1 348 ? 35.411 18.491 66.317 1.00 14.43 336 HIS B C 1
ATOM 5413 O O . HIS B 1 348 ? 36.097 18.324 67.328 1.00 14.79 336 HIS B O 1
ATOM 5420 N N . LEU B 1 349 ? 35.504 19.619 65.620 1.00 14.65 337 LEU B N 1
ATOM 5421 C CA . LEU B 1 349 ? 36.375 20.732 66.046 1.00 14.94 337 LEU B CA 1
ATOM 5422 C C . LEU B 1 349 ? 36.093 21.247 67.474 1.00 14.99 337 LEU B C 1
ATOM 5423 O O . LEU B 1 349 ? 37.008 21.605 68.229 1.00 15.15 337 LEU B O 1
ATOM 5428 N N . LYS B 1 350 ? 34.825 21.287 67.825 1.00 15.25 338 LYS B N 1
ATOM 5429 C CA . LYS B 1 350 ? 34.411 21.780 69.150 1.00 15.65 338 LYS B CA 1
ATOM 5430 C C . LYS B 1 350 ? 35.110 21.017 70.295 1.00 15.06 338 LYS B C 1
ATOM 5431 O O . LYS B 1 350 ? 35.400 21.573 71.346 1.00 13.57 338 LYS B O 1
ATOM 5437 N N . ASN B 1 351 ? 35.442 19.763 70.030 1.00 14.74 339 ASN B N 1
ATOM 5438 C CA . ASN B 1 351 ? 35.962 18.852 71.046 1.00 14.75 339 ASN B CA 1
ATOM 5439 C C . ASN B 1 351 ? 37.461 18.566 70.948 1.00 13.05 339 ASN B C 1
ATOM 5440 O O . ASN B 1 351 ? 37.991 17.772 71.711 1.00 12.84 339 ASN B O 1
ATOM 5445 N N . THR B 1 352 ? 38.151 19.249 70.033 1.00 10.75 340 THR B N 1
ATOM 5446 C CA . THR B 1 352 ? 39.583 19.077 69.861 1.00 10.80 340 THR B CA 1
ATOM 5447 C C . THR B 1 352 ? 40.371 20.220 70.456 1.00 10.75 340 THR B C 1
ATOM 5448 O O . THR B 1 352 ? 40.217 21.350 69.977 1.00 12.03 340 THR B O 1
ATOM 5452 N N . PRO B 1 353 ? 41.256 19.985 71.438 1.00 9.70 341 PRO B N 1
ATOM 5453 C CA . PRO B 1 353 ? 42.152 21.039 71.926 1.00 10.67 341 PRO B CA 1
ATOM 5454 C C . PRO B 1 353 ? 43.040 21.624 70.825 1.00 10.43 341 PRO B C 1
ATOM 5455 O O . PRO B 1 353 ? 43.415 20.906 69.892 1.00 10.76 341 PRO B O 1
ATOM 5459 N N . GLY B 1 354 ? 43.372 22.904 70.939 1.00 11.86 342 GLY B N 1
ATOM 5460 C CA . GLY B 1 354 ? 44.196 23.605 69.971 1.00 12.16 342 GLY B CA 1
ATOM 5461 C C . GLY B 1 354 ? 43.361 24.473 69.055 1.00 12.81 342 GLY B C 1
ATOM 5462 O O . GLY B 1 354 ? 42.144 24.392 69.030 1.00 13.43 342 GLY B O 1
ATOM 5463 N N . THR B 1 355 ? 44.050 25.301 68.281 1.00 13.68 343 THR B N 1
ATOM 5464 C CA . THR B 1 355 ? 43.396 26.230 67.367 1.00 13.62 343 THR B CA 1
ATOM 5465 C C . THR B 1 355 ? 43.746 25.835 65.931 1.00 12.85 343 THR B C 1
ATOM 5466 O O . THR B 1 355 ? 44.908 25.918 65.548 1.00 14.12 343 THR B O 1
ATOM 5470 N N . PHE B 1 356 ? 42.747 25.390 65.173 1.00 12.97 344 PHE B N 1
ATOM 5471 C CA . PHE B 1 356 ? 42.980 24.804 63.837 1.00 12.86 344 PHE B CA 1
ATOM 5472 C C . PHE B 1 356 ? 42.648 25.748 62.681 1.00 13.38 344 PHE B C 1
ATOM 5473 O O . PHE B 1 356 ? 41.549 25.721 62.141 1.00 16.01 344 PHE B O 1
ATOM 5481 N N . THR B 1 357 ? 43.630 26.521 62.271 1.00 11.82 345 THR B N 1
ATOM 5482 C CA . THR B 1 357 ? 43.466 27.418 61.129 1.00 11.93 345 THR B CA 1
ATOM 5483 C C . THR B 1 357 ? 43.457 26.571 59.855 1.00 11.57 345 THR B C 1
ATOM 5484 O O . THR B 1 357 ? 43.841 25.407 59.873 1.00 10.17 345 THR B O 1
ATOM 5488 N N . PRO B 1 358 ? 42.997 27.136 58.746 1.00 11.90 346 PRO B N 1
ATOM 5489 C CA . PRO B 1 358 ? 43.142 26.475 57.443 1.00 11.20 346 PRO B CA 1
ATOM 5490 C C . PRO B 1 358 ? 44.580 26.103 57.171 1.00 10.47 346 PRO B C 1
ATOM 5491 O O . PRO B 1 358 ? 44.781 24.993 56.697 1.00 10.77 346 PRO B O 1
ATOM 5495 N N . GLU B 1 359 ? 45.532 26.969 57.509 1.00 9.37 347 GLU B N 1
ATOM 5496 C CA . GLU B 1 359 ? 46.960 26.706 57.322 1.00 10.31 347 GLU B CA 1
ATOM 5497 C C . GLU B 1 359 ? 47.362 25.467 58.105 1.00 9.93 347 GLU B C 1
ATOM 5498 O O . GLU B 1 359 ? 48.060 24.626 57.590 1.00 10.52 347 GLU B O 1
ATOM 5504 N N . LYS B 1 360 ? 46.932 25.344 59.360 1.00 9.27 348 LYS B N 1
ATOM 5505 C CA . LYS B 1 360 ? 47.315 24.165 60.133 1.00 8.80 348 LYS B CA 1
ATOM 5506 C C . LYS B 1 360 ? 46.714 22.851 59.589 1.00 8.16 348 LYS B C 1
ATOM 5507 O O . LYS B 1 360 ? 47.382 21.810 59.631 1.00 8.27 348 LYS B O 1
ATOM 5513 N N . ILE B 1 361 ? 45.465 22.887 59.117 1.00 6.67 349 ILE B N 1
ATOM 5514 C CA . ILE B 1 361 ? 44.798 21.706 58.575 1.00 6.92 349 ILE B CA 1
ATOM 5515 C C . ILE B 1 361 ? 45.409 21.301 57.247 1.00 6.01 349 ILE B C 1
ATOM 5516 O O . ILE B 1 361 ? 45.623 20.118 56.994 1.00 7.20 349 ILE B O 1
ATOM 5521 N N . ARG B 1 362 ? 45.669 22.285 56.392 1.00 5.96 350 ARG B N 1
ATOM 5522 C CA . ARG B 1 362 ? 46.394 22.022 55.160 1.00 5.35 350 ARG B CA 1
ATOM 5523 C C . ARG B 1 362 ? 47.720 21.353 55.457 1.00 6.42 350 ARG B C 1
ATOM 5524 O O . ARG B 1 362 ? 48.072 20.366 54.801 1.00 6.97 350 ARG B O 1
ATOM 5532 N N . ASN B 1 363 ? 48.434 21.846 56.465 1.00 7.31 351 ASN B N 1
ATOM 5533 C CA . ASN B 1 363 ? 49.729 21.294 56.832 1.00 8.92 351 ASN B CA 1
ATOM 5534 C C . ASN B 1 363 ? 49.604 19.883 57.374 1.00 8.73 351 ASN B C 1
ATOM 5535 O O . ASN B 1 363 ? 50.472 19.052 57.140 1.00 9.38 351 ASN B O 1
ATOM 5540 N N . ILE B 1 364 ? 48.545 19.625 58.136 1.00 8.07 352 ILE B N 1
ATOM 5541 C CA . ILE B 1 364 ? 48.293 18.294 58.650 1.00 7.65 352 ILE B CA 1
ATOM 5542 C C . ILE B 1 364 ? 48.173 17.298 57.508 1.00 7.51 352 ILE B C 1
ATOM 5543 O O . ILE B 1 364 ? 48.816 16.255 57.532 1.00 8.24 352 ILE B O 1
ATOM 5548 N N . TYR B 1 365 ? 47.374 17.622 56.504 1.00 6.01 353 TYR B N 1
ATOM 5549 C CA . TYR B 1 365 ? 47.248 16.753 55.353 1.00 6.51 353 TYR B CA 1
ATOM 5550 C C . TYR B 1 365 ? 48.562 16.636 54.570 1.00 7.47 353 TYR B C 1
ATOM 5551 O O . TYR B 1 365 ? 48.930 15.546 54.134 1.00 7.37 353 TYR B O 1
ATOM 5560 N N . ARG B 1 366 ? 49.254 17.747 54.360 1.00 7.51 354 ARG B N 1
ATOM 5561 C CA . ARG B 1 366 ? 50.505 17.694 53.615 1.00 8.39 354 ARG B CA 1
ATOM 5562 C C . ARG B 1 366 ? 51.537 16.805 54.308 1.00 10.05 354 ARG B C 1
ATOM 5563 O O . ARG B 1 366 ? 52.234 16.031 53.636 1.00 10.79 354 ARG B O 1
ATOM 5571 N N . GLU B 1 367 ? 51.645 16.898 55.634 1.00 10.39 355 GLU B N 1
ATOM 5572 C CA . GLU B 1 367 ? 52.619 16.076 56.360 1.00 12.20 355 GLU B CA 1
ATOM 5573 C C . GLU B 1 367 ? 52.224 14.610 56.346 1.00 11.55 355 GLU B C 1
ATOM 5574 O O . GLU B 1 367 ? 53.061 13.737 56.100 1.00 12.45 355 GLU B O 1
ATOM 5580 N N . ALA B 1 368 ? 50.946 14.342 56.591 1.00 9.97 356 ALA B N 1
ATOM 5581 C CA . ALA B 1 368 ? 50.445 12.972 56.653 1.00 10.40 356 ALA B CA 1
ATOM 5582 C C . ALA B 1 368 ? 50.525 12.234 55.326 1.00 10.91 356 ALA B C 1
ATOM 5583 O O . ALA B 1 368 ? 50.757 11.024 55.298 1.00 11.98 356 ALA B O 1
ATOM 5585 N N . LEU B 1 369 ? 50.310 12.955 54.232 1.00 10.36 357 LEU B N 1
ATOM 5586 C CA . LEU B 1 369 ? 50.133 12.321 52.931 1.00 11.76 357 LEU B CA 1
ATOM 5587 C C . LEU B 1 369 ? 51.396 12.407 52.082 1.00 12.60 357 LEU B C 1
ATOM 5588 O O . LEU B 1 369 ? 51.467 11.774 51.026 1.00 13.67 357 LEU B O 1
ATOM 5593 N N . GLY B 1 370 ? 52.392 13.167 52.536 1.00 13.53 358 GLY B N 1
ATOM 5594 C CA . GLY B 1 370 ? 53.603 13.369 51.749 1.00 15.68 358 GLY B CA 1
ATOM 5595 C C . GLY B 1 370 ? 53.376 14.259 50.542 1.00 16.52 358 GLY B C 1
ATOM 5596 O O . GLY B 1 370 ? 53.963 14.024 49.464 1.00 18.42 358 GLY B O 1
#

InterPro domains:
  IPR001670 Alcohol dehydrogenase, iron-type/glycerol dehydrogenase GldA [PF00465] (7-172)
  IPR039697 Iron-type alcohol dehydrogenase-like [PTHR11496] (3-357)
  IPR056798 Fe-containing alcohol dehydrogenase-like, C-terminal [PF25137] (183-356)

CATH classification: 3.40.50.1970 (+1 more: 1.20.1090.10)

B-factor: mean 14.46, std 10.14, range [2.0, 69.81]

Organism: Thermotoga maritima (strain ATCC 43589 / DSM 3109 / JCM 10099 / NBRC 100826 / MSB8) (NCBI:txid243274)

Foldseek 3Di:
DFDDDAAAEAAEALQCVVPVLVCLVQDAEEEEEAAQDLCVPLCNVVSVVVSSVVSNHHYDYHHHFDVQAALVNLVVLVVPLPDDGSAYEQEEAQRSLSRLQSQQCSVVVPDGSVCLQPPVSRDDGHAYEYEYQALHQLLQAAQKRWHQYPVQFTDIGGRHHRYYYYHLSSNLPALVRLLQRLLNLLQLLLQLCQWPQNDVVLVVLSLVLLLSLVQSVVVSVRDSVSSSSSVSSNSSNNCNRQPGALLQNLLGCCCRPVVQRSSLSSLLVQLLVLCPFCVVSVQVSCVSNPNHSVVSCVVSVSADATDDDPVRLLVSLVSSVPDPRHVTHPHDDDSVSSSVSCCVRRVD/DDDFDDDAADEDAEALQCVVPVLVCLVQDAEEEEEAAADLCVPLCNVVSVVVSCVVNNHHYDYDHHQDDQAALVNLVVCVVCQPPDGRAYEQEEAQRSLSRLQSQQCSVPVPDGSVCLQPPVSQDDGRAYEYEYQALHQLLQAAQKRWHQYPVQFTDIGGRHHRYYYYHLSSNLPALVRLLQRLLNLLQLLLQLCQWLQHDVVLVVLSLLLLLSLVQSVVVSVRDSVSSSSSVSSNSSNNCNGGPGALLQVLLGCCCRPQVQDSSLSSLLVQLLVLCPFCVPSVQVSCVSNVNHSVVSCVVSVSADATDDDPVRLLVSLVSSVPDPRHVTRPHDCDSVSSSVSCVVRND